Protein 5HML (pdb70)

Foldseek 3Di:
DEEEEEAQVQLLVLVLVVLLPDACLVVSLVVQVVVCVVVVHPAYEYEYEAAAQLQLCVLPVCWQVVVVVVLVPDDPVRVSSVVSSVVSSVSNQVSNVVPHHYDYDHNFHSLLLVLVLCVQQVVLGQAYEYEHQDPLNCLNADQRYWYAYPVVRDIGHLPCCCVPQVANGSLLSLQLCLQCPDPSGVQHHQPPDDSNNSNVVCVPQNGLVSPLVPAQDDDDDPSSVSSNVCSSSSVSSSCVRNSNVCSLVSQCSVPVVSSVVSSVVSVVSSD/DEEEEEALVQLLVVVVVVVPLDACLVVSLVVQVVVCVVVVHPAYEYEYEAAAQLQLCVLPVCFLPPPPVPDDDDDVVVVVSVVSSVVSSVVSQVSVVVPHHYDYDHNFHSLLLVLVLCVQFVVLGQAYEYEHQDPLNQLNADQRYWYAYPVVRDIGHQCCCCVVQVANGSQLSLQQCLQPPDVSRPQDHQPPDHRPNSRVCCVPQNGLVSLLVDPQDDDPDVSSVSVNVCSSSSVSSSCVRNSNVCSLVSQCSVHPVSSVVSSVVSVVSSD

Sequence (542 aa):
RNLMIVDGTNLGFRFKHNNSKKPFASSYVSSTIQSLAKSYSARTTIVLGDKGKSVFRLEHLPEYKGNRDEKYAQRTEEEKALDEQFFEYLKDAFELCKTTFPTFTIRRGVEADDMAAYIVKLIGHLYDHVWLISTKGDWDTLLTDKVSRFSFTTRREYHLRDMYEHHNVDDVEQFISLKAIMGDLGDNIRGVEGIGAKRGYNIIREFGNVLDIIDQLPLPGKQKYIQNLNASEELLFRNLILVDLPTYCVDAIAAVGQDVLDKFTKDILEIAERNLMIVDGTNLGFRFKHNNSKKPFASSSYVSTIQSSLAKSYSARTTIVLGDKGKSVFRLEEHLPEYKGNRDEKYAQRTEEEKALDEQFFFEYLKDAFELCCKTTFPTFTIRGVEADDMAAYIVKLIGHLYDHVWLISTKGDWDTLLTDKVSRFSFFTTRREYHLRDMYEHHNVDDVEQFISLKAIMGDLGDNIRGVEGIGAKRGYNIIREFGNVLDIIDQLPLPGKQKYIQNLNASEELLFRNLILVDLPTYCVDAIAAVGQDVLDKFTKDILEIAE

Radius of gyration: 25.53 Å; Cα contacts (8 Å, |Δi|>4): 886; chains: 2; bounding box: 65×62×75 Å

InterPro domains:
  IPR002421 5'-3' exonuclease [SM00475] (20-274)
  IPR008918 Helix-hairpin-helix motif, class 2 [SM00279] (189-224)
  IPR020045 DNA polymerase I-like, H3TH domain [PF01367] (190-263)
  IPR020046 5'-3' exonuclease, alpha-helical arch, N-terminal [PF02739] (22-175)
  IPR029060 PIN-like domain superfamily [SSF88723] (20-184)
  IPR036279 5'-3' exonuclease, C-terminal domain superfamily [SSF47807] (189-269)
  IPR038969 Flap endonuclease [PTHR42646] (14-265)
  IPR043666 Flap endonuclease D15-like [MF_04140] (2-290)

Organism: Escherichia phage T5 (NCBI:txid2695836)

Structure (mmCIF, N/CA/C/O backbone):
data_5HML
#
_entry.id   5HML
#
_cell.length_a   47.380
_cell.length_b   58.380
_cell.length_c   59.720
_cell.angle_alpha   66.530
_cell.angle_beta   79.480
_cell.angle_gamma   73.710
#
_symmetry.space_group_name_H-M   'P 1'
#
loop_
_entity.id
_entity.type
_entity.pdbx_description
1 polymer Exodeoxyribonuclease
2 non-polymer 'MAGNESIUM ION'
3 non-polymer 'CHLORIDE ION'
4 non-polymer 1,2-ETHANEDIOL
5 non-polymer 2-[3-(2-HYDROXY-1,1-DIHYDROXYMETHYL-ETHYLAMINO)-PROPYLAMINO]-2-HYDROXYMETHYL-PROPANE-1,3-DIOL
6 non-polymer 'IODIDE ION'
7 water water
#
loop_
_atom_site.group_PDB
_atom_site.id
_atom_site.type_symbol
_atom_site.label_atom_id
_atom_site.label_alt_id
_atom_site.label_comp_id
_atom_site.label_asym_id
_atom_site.label_entity_id
_atom_site.label_seq_id
_atom_site.pdbx_PDB_ins_code
_atom_site.Cartn_x
_atom_site.Cartn_y
_atom_site.Cartn_z
_atom_site.occupancy
_atom_site.B_iso_or_equiv
_atom_site.auth_seq_id
_atom_site.auth_comp_id
_atom_site.auth_asym_id
_atom_site.auth_atom_id
_atom_site.pdbx_PDB_model_num
ATOM 1 N N . ARG A 1 1 ? -14.920 -55.594 36.002 1.00 34.42 20 ARG A N 1
ATOM 2 C CA . ARG A 1 1 ? -15.986 -54.848 36.718 1.00 29.11 20 ARG A CA 1
ATOM 3 C C . ARG A 1 1 ? -15.545 -53.540 37.434 1.00 20.46 20 ARG A C 1
ATOM 4 O O . ARG A 1 1 ? -16.394 -52.711 37.705 1.00 26.60 20 ARG A O 1
ATOM 7 N N . ASN A 1 2 ? -14.250 -53.373 37.729 1.00 17.96 21 ASN A N 1
ATOM 8 C CA . ASN A 1 2 ? -13.706 -52.162 38.406 1.00 18.80 21 ASN A CA 1
ATOM 9 C C . ASN A 1 2 ? -13.046 -51.134 37.493 1.00 16.05 21 ASN A C 1
ATOM 10 O O . ASN A 1 2 ? -12.677 -51.450 36.359 1.00 21.08 21 ASN A O 1
ATOM 15 N N . LEU A 1 3 ? -12.898 -49.918 38.017 1.00 17.92 22 LEU A N 1
ATOM 16 C CA . LEU A 1 3 ? -12.059 -48.870 37.413 1.00 16.26 22 LEU A CA 1
ATOM 17 C C . LEU A 1 3 ? -10.755 -48.783 38.193 1.00 13.76 22 LEU A C 1
ATOM 18 O O . LEU A 1 3 ? -10.764 -48.749 39.444 1.00 16.83 22 LEU A O 1
ATOM 23 N N . MET A 1 4 ? -9.641 -48.740 37.470 1.00 14.77 23 MET A N 1
ATOM 24 C CA . MET A 1 4 ? -8.333 -48.514 38.076 1.00 13.83 23 MET A CA 1
ATOM 25 C C . MET A 1 4 ? -7.713 -47.230 37.521 1.00 13.34 23 MET A C 1
ATOM 26 O O . MET A 1 4 ? -7.591 -47.045 36.307 1.00 14.87 23 MET A O 1
ATOM 31 N N . ILE A 1 5 ? -7.328 -46.344 38.423 1.00 12.63 24 ILE A N 1
ATOM 32 C CA . ILE A 1 5 ? -6.687 -45.085 38.076 1.00 11.11 24 ILE A CA 1
ATOM 33 C C . ILE A 1 5 ? -5.285 -45.097 38.653 1.00 10.40 24 ILE A C 1
ATOM 34 O O . ILE A 1 5 ? -5.087 -45.236 39.834 1.00 11.72 24 ILE A O 1
ATOM 39 N N . VAL A 1 6 ? -4.306 -44.972 37.767 1.00 10.29 25 VAL A N 1
ATOM 40 C CA . VAL A 1 6 ? -2.918 -45.053 38.117 1.00 10.45 25 VAL A CA 1
ATOM 41 C C . VAL A 1 6 ? -2.266 -43.676 38.148 1.00 10.54 25 VAL A C 1
ATOM 42 O O . VAL A 1 6 ? -2.283 -42.944 37.172 1.00 10.93 25 VAL A O 1
ATOM 46 N N . ASP A 1 7 ? -1.651 -43.386 39.287 1.00 10.68 26 ASP A N 1
ATOM 47 C CA . ASP A 1 7 ? -0.789 -42.229 39.488 1.00 10.81 26 ASP A CA 1
ATOM 48 C C . ASP A 1 7 ? 0.551 -42.635 38.853 1.00 11.03 26 ASP A C 1
ATOM 49 O O . ASP A 1 7 ? 1.426 -43.218 39.494 1.00 12.07 26 ASP A O 1
ATOM 54 N N . GLY A 1 8 ? 0.674 -42.318 37.570 1.00 10.26 27 GLY A N 1
ATOM 55 C CA . GLY A 1 8 ? 1.745 -42.859 36.724 1.00 10.71 27 GLY A CA 1
ATOM 56 C C . GLY A 1 8 ? 3.137 -42.323 36.977 1.00 11.14 27 GLY A C 1
ATOM 57 O O . GLY A 1 8 ? 4.118 -43.057 36.895 1.00 12.44 27 GLY A O 1
ATOM 58 N N . THR A 1 9 ? 3.247 -41.027 37.270 1.00 11.56 28 THR A N 1
ATOM 59 C CA . THR A 1 9 ? 4.559 -40.482 37.643 1.00 13.75 28 THR A CA 1
ATOM 60 C C . THR A 1 9 ? 5.002 -41.089 38.977 1.00 11.81 28 THR A C 1
ATOM 61 O O . THR A 1 9 ? 6.160 -41.510 39.137 1.00 12.57 28 THR A O 1
ATOM 65 N N . ASN A 1 10 ? 4.046 -41.164 39.908 1.00 12.65 29 ASN A N 1
ATOM 66 C CA . ASN A 1 10 ? 4.245 -41.803 41.224 1.00 13.24 29 ASN A CA 1
ATOM 67 C C . ASN A 1 10 ? 4.757 -43.255 41.073 1.00 13.77 29 ASN A C 1
ATOM 68 O O . ASN A 1 10 ? 5.742 -43.648 41.700 1.00 13.60 29 ASN A O 1
ATOM 73 N N . LEU A 1 11 ? 4.106 -44.008 40.198 1.00 13.33 30 LEU A N 1
ATOM 74 C CA . LEU A 1 11 ? 4.530 -45.387 39.885 1.00 13.60 30 LEU A CA 1
ATOM 75 C C . LEU A 1 11 ? 5.948 -45.426 39.323 1.00 14.37 30 LEU A C 1
ATOM 76 O O . LEU A 1 11 ? 6.735 -46.284 39.670 1.00 17.10 30 LEU A O 1
ATOM 81 N N . GLY A 1 12 ? 6.279 -44.479 38.459 1.00 13.31 31 GLY A N 1
ATOM 82 C CA . GLY A 1 12 ? 7.622 -44.381 37.915 1.00 12.98 31 GLY A CA 1
ATOM 83 C C . GLY A 1 12 ? 8.737 -44.257 38.939 1.00 11.28 31 GLY A C 1
ATOM 84 O O . GLY A 1 12 ? 9.825 -44.814 38.774 1.00 16.83 31 GLY A O 1
ATOM 85 N N . PHE A 1 13 ? 8.439 -43.551 40.033 1.00 12.00 32 PHE A N 1
ATOM 86 C CA . PHE A 1 13 ? 9.354 -43.439 41.150 1.00 16.30 32 PHE A CA 1
ATOM 87 C C . PHE A 1 13 ? 9.497 -44.742 41.918 1.00 20.75 32 PHE A C 1
ATOM 88 O O . PHE A 1 13 ? 10.405 -44.853 42.732 1.00 31.28 32 PHE A O 1
ATOM 96 N N . ARG A 1 14 ? 8.649 -45.735 41.625 1.00 17.56 33 ARG A N 1
ATOM 97 C CA . ARG A 1 14 ? 8.652 -46.997 42.361 1.00 24.45 33 ARG A CA 1
ATOM 98 C C . ARG A 1 14 ? 10.051 -47.469 42.544 1.00 31.55 33 ARG A C 1
ATOM 99 O O . ARG A 1 14 ? 10.495 -47.745 43.669 1.00 38.27 33 ARG A O 1
ATOM 107 N N . PHE A 1 15 ? 10.743 -47.531 41.422 1.00 24.55 34 PHE A N 1
ATOM 108 C CA . PHE A 1 15 ? 12.135 -47.909 41.397 1.00 27.36 34 PHE A CA 1
ATOM 109 C C . PHE A 1 15 ? 12.953 -46.795 40.726 1.00 26.91 34 PHE A C 1
ATOM 110 O O . PHE A 1 15 ? 13.639 -47.002 39.726 1.00 34.72 34 PHE A O 1
ATOM 118 N N . LYS A 1 16 ? 12.861 -45.611 41.318 1.00 30.70 35 LYS A N 1
ATOM 119 C CA . LYS A 1 16 ? 13.498 -44.376 40.816 1.00 31.11 35 LYS A CA 1
ATOM 120 C C . LYS A 1 16 ? 14.983 -44.554 40.554 1.00 28.74 35 LYS A C 1
ATOM 121 O O . LYS A 1 16 ? 15.474 -44.180 39.489 1.00 39.01 35 LYS A O 1
ATOM 127 N N . HIS A 1 17 ? 15.682 -45.125 41.539 1.00 26.14 36 HIS A N 1
ATOM 128 C CA . HIS A 1 17 ? 17.134 -45.338 41.457 1.00 29.57 36 HIS A CA 1
ATOM 129 C C . HIS A 1 17 ? 17.507 -46.217 40.258 1.00 31.02 36 HIS A C 1
ATOM 130 O O . HIS A 1 17 ? 18.389 -45.883 39.463 1.00 39.91 36 HIS A O 1
ATOM 137 N N . ASN A 1 18 ? 16.804 -47.335 40.153 1.00 31.16 37 ASN A N 1
ATOM 138 C CA . ASN A 1 18 ? 16.969 -48.277 39.052 1.00 27.42 37 ASN A CA 1
ATOM 139 C C . ASN A 1 18 ? 16.474 -47.713 37.712 1.00 25.84 37 ASN A C 1
ATOM 140 O O . ASN A 1 18 ? 17.085 -47.922 36.654 1.00 41.57 37 ASN A O 1
ATOM 145 N N . ASN A 1 19 ? 15.355 -46.991 37.787 1.00 27.49 38 ASN A N 1
ATOM 146 C CA . ASN A 1 19 ? 14.677 -46.437 36.611 1.00 26.01 38 ASN A CA 1
ATOM 147 C C . ASN A 1 19 ? 15.371 -45.208 36.006 1.00 25.88 38 ASN A C 1
ATOM 148 O O . ASN A 1 19 ? 15.007 -44.752 34.921 1.00 34.87 38 ASN A O 1
ATOM 153 N N . SER A 1 20 ? 16.362 -44.679 36.719 1.00 21.10 39 SER A N 1
ATOM 154 C CA . SER A 1 20 ? 17.224 -43.605 36.226 1.00 31.15 39 SER A CA 1
ATOM 155 C C . SER A 1 20 ? 18.395 -44.128 35.398 1.00 37.98 39 SER A C 1
ATOM 156 O O . SER A 1 20 ? 18.915 -43.412 34.552 1.00 48.04 39 SER A O 1
ATOM 159 N N . LYS A 1 21 ? 18.798 -45.376 35.646 1.00 32.95 40 LYS A N 1
ATOM 160 C CA . LYS A 1 21 ? 19.965 -46.009 34.986 1.00 38.78 40 LYS A CA 1
ATOM 161 C C . LYS A 1 21 ? 19.627 -46.845 33.734 1.00 37.80 40 LYS A C 1
ATOM 162 O O . LYS A 1 21 ? 20.271 -46.699 32.691 1.00 54.57 40 LYS A O 1
ATOM 168 N N . LYS A 1 22 ? 18.652 -47.743 33.854 1.00 46.39 41 LYS A N 1
ATOM 169 C CA . LYS A 1 22 ? 18.233 -48.586 32.707 1.00 34.90 41 LYS A CA 1
ATOM 170 C C . LYS A 1 22 ? 16.774 -48.349 32.295 1.00 32.59 41 LYS A C 1
ATOM 171 O O . LYS A 1 22 ? 15.927 -48.072 33.147 1.00 29.66 41 LYS A O 1
ATOM 177 N N . PRO A 1 23 ? 16.476 -48.465 30.986 1.00 31.82 42 PRO A N 1
ATOM 178 C CA . PRO A 1 23 ? 15.099 -48.296 30.522 1.00 24.10 42 PRO A CA 1
ATOM 179 C C . PRO A 1 23 ? 14.145 -49.257 31.227 1.00 21.16 42 PRO A C 1
ATOM 180 O O . PRO A 1 23 ? 14.521 -50.399 31.516 1.00 28.37 42 PRO A O 1
ATOM 184 N N . PHE A 1 24 ? 12.944 -48.768 31.518 1.00 19.95 43 PHE A N 1
ATOM 185 C CA . PHE A 1 24 ? 11.933 -49.529 32.254 1.00 17.57 43 PHE A CA 1
ATOM 186 C C . PHE A 1 24 ? 10.536 -49.557 31.642 1.00 14.23 43 PHE A C 1
ATOM 187 O O . PHE A 1 24 ? 9.601 -50.070 32.273 1.00 14.28 43 PHE A O 1
ATOM 195 N N . ALA A 1 25 ? 10.399 -49.055 30.414 1.00 13.12 44 ALA A N 1
ATOM 196 C CA . ALA A 1 25 ? 9.095 -48.970 29.752 1.00 12.60 44 ALA A CA 1
ATOM 197 C C . ALA A 1 25 ? 8.347 -50.321 29.754 1.00 12.26 44 ALA A C 1
ATOM 198 O O . ALA A 1 25 ? 7.176 -50.387 30.129 1.00 12.12 44 ALA A O 1
ATOM 200 N N . SER A 1 26 ? 9.018 -51.409 29.355 1.00 11.24 45 SER A N 1
ATOM 201 C CA . SER A 1 26 ? 8.315 -52.692 29.285 1.00 12.34 45 SER A CA 1
ATOM 202 C C . SER A 1 26 ? 7.864 -53.199 30.665 1.00 10.42 45 SER A C 1
ATOM 203 O O . SER A 1 26 ? 6.755 -53.674 30.834 1.00 12.06 45 SER A O 1
ATOM 206 N N . SER A 1 27 ? 8.748 -53.073 31.635 1.00 11.94 46 SER A N 1
ATOM 207 C CA . SER A 1 27 ? 8.464 -53.433 33.038 1.00 13.93 46 SER A CA 1
ATOM 208 C C . SER A 1 27 ? 7.314 -52.608 33.598 1.00 12.39 46 SER A C 1
ATOM 209 O O . SER A 1 27 ? 6.446 -53.118 34.292 1.00 16.04 46 SER A O 1
ATOM 212 N N . TYR A 1 28 ? 7.323 -51.317 33.261 1.00 12.64 47 TYR A N 1
ATOM 213 C CA . TYR A 1 28 ? 6.290 -50.391 33.724 1.00 13.66 47 TYR A CA 1
ATOM 21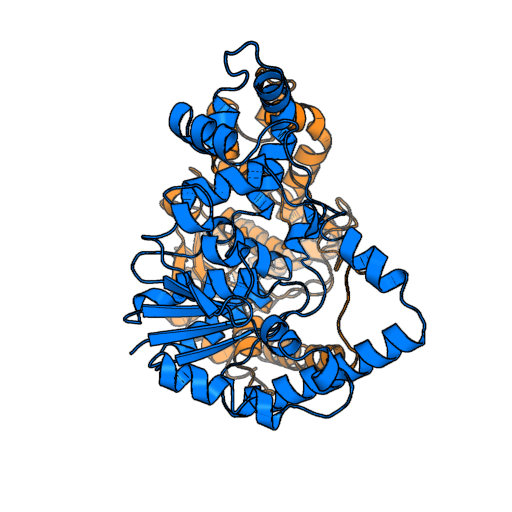4 C C . TYR A 1 28 ? 4.898 -50.830 33.252 1.00 11.67 47 TYR A C 1
ATOM 215 O O . TYR A 1 28 ? 3.951 -50.947 34.028 1.00 15.14 47 TYR A O 1
ATOM 224 N N . VAL A 1 29 ? 4.792 -51.108 31.960 1.00 13.68 48 VAL A N 1
ATOM 225 C CA . VAL A 1 29 ? 3.513 -51.506 31.387 1.00 14.02 48 VAL A CA 1
ATOM 226 C C . VAL A 1 29 ? 3.053 -52.869 31.950 1.00 15.12 48 VAL A C 1
ATOM 227 O O . VAL A 1 29 ? 1.894 -53.059 32.250 1.00 15.03 48 VAL A O 1
ATOM 231 N N A SER A 1 30 ? 3.987 -53.807 32.102 0.50 16.91 49 SER A N 1
ATOM 232 N N B SER A 1 30 ? 3.999 -53.781 32.090 0.50 14.50 49 SER A N 1
ATOM 233 C CA A SER A 1 30 ? 3.660 -55.141 32.645 0.50 16.51 49 SER A CA 1
ATOM 234 C CA B SER A 1 30 ? 3.710 -55.088 32.647 0.50 13.55 49 SER A CA 1
ATOM 235 C C A SER A 1 30 ? 3.217 -55.060 34.118 0.50 18.20 49 SER A C 1
ATOM 236 C C B SER A 1 30 ? 3.159 -54.978 34.070 0.50 16.35 49 SER A C 1
ATOM 237 O O A SER A 1 30 ? 2.370 -55.833 34.557 0.50 22.37 49 SER A O 1
ATOM 238 O O B SER A 1 30 ? 2.182 -55.636 34.421 0.50 15.41 49 SER A O 1
ATOM 243 N N . THR A 1 31 ? 3.782 -54.112 34.864 1.00 12.64 50 THR A N 1
ATOM 244 C CA . THR A 1 31 ? 3.296 -53.795 36.235 1.00 16.62 50 THR A CA 1
ATOM 245 C C . THR A 1 31 ? 1.844 -53.341 36.211 1.00 15.38 50 THR A C 1
ATOM 246 O O . THR A 1 31 ? 1.025 -53.823 36.962 1.00 15.50 50 THR A O 1
ATOM 250 N N . ILE A 1 32 ? 1.536 -52.401 35.334 1.00 14.32 51 ILE A N 1
ATOM 251 C CA . ILE A 1 32 ? 0.150 -51.907 35.222 1.00 13.80 51 ILE A CA 1
ATOM 252 C C . ILE A 1 32 ? -0.789 -53.052 34.815 1.00 16.01 51 ILE A C 1
ATOM 253 O O . ILE A 1 32 ? -1.867 -53.214 35.379 1.00 15.50 51 ILE A O 1
ATOM 258 N N . GLN A 1 33 ? -0.344 -53.896 33.880 1.00 16.84 52 GLN A N 1
ATOM 259 C CA . GLN A 1 33 ? -1.163 -55.053 33.477 1.00 15.68 52 GLN A CA 1
ATOM 260 C C . GLN A 1 33 ? -1.447 -56.004 34.656 1.00 16.65 52 GLN A C 1
ATOM 261 O O . GLN A 1 33 ? -2.562 -56.478 34.835 1.00 21.32 52 GLN A O 1
ATOM 267 N N . SER A 1 34 ? -0.424 -56.249 35.465 1.00 16.73 53 SER A N 1
ATOM 268 C CA . SER A 1 34 ? -0.540 -57.117 36.661 1.00 16.36 53 SER A CA 1
ATOM 269 C C . SER A 1 34 ? -1.504 -56.514 37.681 1.00 18.30 53 SER A C 1
ATOM 270 O O . SER A 1 34 ? -2.352 -57.203 38.239 1.00 23.15 53 SER A O 1
ATOM 273 N N . LEU A 1 35 ? -1.353 -55.217 37.911 1.00 16.40 54 LEU A N 1
ATOM 274 C CA . LEU A 1 35 ? -2.269 -54.497 38.808 1.00 16.93 54 LEU A CA 1
ATOM 275 C C . LEU A 1 35 ? -3.726 -54.586 38.337 1.00 16.16 54 LEU A C 1
ATOM 276 O O . LEU A 1 35 ? -4.644 -54.825 39.132 1.00 23.27 54 LEU A O 1
ATOM 281 N N . ALA A 1 36 ? -3.940 -54.374 37.041 1.00 17.76 55 ALA A N 1
ATOM 282 C CA . ALA A 1 36 ? -5.279 -54.420 36.452 1.00 21.16 55 ALA A CA 1
ATOM 283 C C . ALA A 1 36 ? -5.926 -55.805 36.653 1.00 25.37 55 ALA A C 1
ATOM 284 O O . ALA A 1 36 ? -7.107 -55.903 36.914 1.00 21.06 55 ALA A O 1
ATOM 286 N N . LYS A 1 37 ? -5.136 -56.866 36.536 1.00 23.66 56 LYS A N 1
ATOM 287 C CA . LYS A 1 37 ? -5.649 -58.215 36.820 1.00 18.83 56 LYS A CA 1
ATOM 288 C C . LYS A 1 37 ? -5.952 -58.384 38.320 1.00 22.09 56 LYS A C 1
ATOM 289 O O . LYS A 1 37 ? -7.029 -58.829 38.677 1.00 27.53 56 LYS A O 1
ATOM 295 N N . SER A 1 38 ? -5.005 -57.992 39.174 1.00 21.56 57 SER A N 1
ATOM 296 C CA . SER A 1 38 ? -5.156 -58.046 40.652 1.00 28.05 57 SER A CA 1
ATOM 297 C C . SER A 1 38 ? -6.408 -57.329 41.149 1.00 20.57 57 SER A C 1
ATOM 298 O O . SER A 1 38 ? -7.084 -57.782 42.083 1.00 24.91 57 SER A O 1
ATOM 301 N N . TYR A 1 39 ? -6.708 -56.190 40.523 1.00 22.47 58 TYR A N 1
ATOM 302 C CA . TYR A 1 39 ? -7.847 -55.371 40.929 1.00 20.08 58 TYR A CA 1
ATOM 303 C C . TYR A 1 39 ? -9.091 -55.488 40.027 1.00 17.38 58 TYR A C 1
ATOM 304 O O . TYR A 1 39 ? -10.036 -54.693 40.160 1.00 22.94 58 TYR A O 1
ATOM 313 N N . SER A 1 40 ? -9.096 -56.492 39.139 1.00 22.03 59 SER A N 1
ATOM 314 C CA . SER A 1 40 ? -10.246 -56.798 38.264 1.00 22.95 59 SER A CA 1
ATOM 315 C C . SER A 1 40 ? -10.713 -55.564 37.484 1.00 20.85 59 SER A C 1
ATOM 316 O O . SER A 1 40 ? -11.900 -55.263 37.396 1.00 23.25 59 SER A O 1
ATOM 319 N N . ALA A 1 41 ? -9.751 -54.873 36.886 1.00 18.03 60 ALA A N 1
ATOM 320 C CA . ALA A 1 41 ? -10.018 -53.579 36.245 1.00 16.53 60 ALA A CA 1
ATOM 321 C C . ALA A 1 41 ? -10.533 -53.793 34.835 1.00 21.47 60 ALA A C 1
ATOM 322 O O . ALA A 1 41 ? -9.791 -54.182 33.930 1.00 27.70 60 ALA A O 1
ATOM 324 N N . ARG A 1 42 ? -11.817 -53.536 34.660 1.00 22.53 61 ARG A N 1
ATOM 325 C CA . ARG A 1 42 ? -12.428 -53.446 33.321 1.00 27.12 61 ARG A CA 1
ATOM 326 C C . ARG A 1 42 ? -11.846 -52.259 32.533 1.00 22.07 61 ARG A C 1
ATOM 327 O O . ARG A 1 42 ? -11.654 -52.327 31.328 1.00 27.23 61 ARG A O 1
ATOM 335 N N . THR A 1 43 ? -11.594 -51.165 33.238 1.00 20.27 62 THR A N 1
ATOM 336 C CA . THR A 1 43 ? -11.033 -49.953 32.650 1.00 21.60 62 THR A CA 1
ATOM 337 C C . THR A 1 43 ? -9.836 -49.529 33.481 1.00 17.24 62 THR A C 1
ATOM 338 O O . THR A 1 43 ? -9.906 -49.517 34.711 1.00 15.66 62 THR A O 1
ATOM 342 N N . THR A 1 44 ? -8.753 -49.177 32.797 1.00 14.27 63 THR A N 1
ATOM 343 C CA . THR A 1 44 ? -7.530 -48.685 33.434 1.00 14.14 63 THR A CA 1
ATOM 344 C C . THR A 1 44 ? -7.151 -47.381 32.774 1.00 16.10 63 THR A C 1
ATOM 345 O O . THR A 1 44 ? -7.052 -47.311 31.558 1.00 18.05 63 THR A O 1
ATOM 349 N N . ILE A 1 45 ? -6.911 -46.357 33.587 1.00 12.42 64 ILE A N 1
ATOM 350 C CA . ILE A 1 45 ? -6.509 -45.049 33.082 1.00 11.89 64 ILE A CA 1
ATOM 351 C C . ILE A 1 45 ? -5.259 -44.674 33.817 1.00 11.48 64 ILE A C 1
ATOM 352 O O . ILE A 1 45 ? -5.209 -44.737 35.060 1.00 15.84 64 ILE A O 1
ATOM 357 N N . VAL A 1 46 ? -4.257 -44.279 33.044 1.00 12.06 65 VAL A N 1
ATOM 358 C CA . VAL A 1 46 ? -2.959 -43.899 33.563 1.00 9.90 65 VAL A CA 1
ATOM 359 C C . VAL A 1 46 ? -2.779 -42.392 33.433 1.00 13.07 65 VAL A C 1
ATOM 360 O O . VAL A 1 46 ? -3.021 -41.812 32.383 1.00 13.13 65 VAL A O 1
ATOM 364 N N . LEU A 1 47 ? -2.332 -41.788 34.524 1.00 13.29 66 LEU A N 1
ATOM 365 C CA . LEU A 1 47 ? -2.168 -40.343 34.614 1.00 9.73 66 LEU A CA 1
ATOM 366 C C . LEU A 1 47 ? -0.709 -40.032 34.854 1.00 12.16 66 LEU A C 1
ATOM 367 O O . LEU A 1 47 ? 0.003 -40.810 35.475 1.00 14.30 66 LEU A O 1
ATOM 372 N N . GLY A 1 48 ? -0.273 -38.878 34.352 1.00 11.76 67 GLY A N 1
ATOM 373 C CA . GLY A 1 48 ? 1.066 -38.384 34.627 1.00 13.20 67 GLY A CA 1
ATOM 374 C C . GLY A 1 48 ? 1.057 -36.916 34.985 1.00 13.54 67 GLY A C 1
ATOM 375 O O . GLY A 1 48 ? 0.115 -36.205 34.655 1.00 15.44 67 GLY A O 1
ATOM 376 N N . ASP A 1 49 ? 2.102 -36.486 35.685 1.00 11.47 68 ASP A N 1
ATOM 377 C CA . ASP A 1 49 ? 2.313 -35.053 35.921 1.00 15.58 68 ASP A CA 1
ATOM 378 C C . ASP A 1 49 ? 3.073 -34.413 34.770 1.00 17.91 68 ASP A C 1
ATOM 379 O O . ASP A 1 49 ? 3.851 -35.064 34.060 1.00 21.97 68 ASP A O 1
ATOM 384 N N . LYS A 1 50 ? 2.719 -33.176 34.494 1.00 17.00 69 LYS A N 1
ATOM 385 C CA . LYS A 1 50 ? 3.366 -32.388 33.457 1.00 17.10 69 LYS A CA 1
ATOM 386 C C . LYS A 1 50 ? 3.358 -30.923 33.868 1.00 14.38 69 LYS A C 1
ATOM 387 O O . LYS A 1 50 ? 2.314 -30.292 33.915 1.00 17.09 69 LYS A O 1
ATOM 393 N N . GLY A 1 51 ? 4.534 -30.410 34.183 1.00 22.41 70 GLY A N 1
ATOM 394 C CA . GLY A 1 51 ? 4.687 -29.005 34.596 1.00 20.92 70 GLY A CA 1
ATOM 395 C C . GLY A 1 51 ? 4.338 -28.890 36.065 1.00 21.74 70 GLY A C 1
ATOM 396 O O . GLY A 1 51 ? 4.525 -29.832 36.828 1.00 32.10 70 GLY A O 1
ATOM 397 N N . LYS A 1 52 ? 3.795 -27.738 36.436 1.00 21.22 71 LYS A N 1
ATOM 398 C CA . LYS A 1 52 ? 3.457 -27.404 37.836 1.00 18.03 71 LYS A CA 1
ATOM 399 C C . LYS A 1 52 ? 1.959 -27.057 37.931 1.00 19.97 71 LYS A C 1
ATOM 400 O O . LYS A 1 52 ? 1.357 -26.686 36.946 1.00 27.36 71 LYS A O 1
ATOM 406 N N . SER A 1 53 ? 1.383 -27.159 39.128 1.00 15.56 72 SER A N 1
ATOM 407 C CA . SER A 1 53 ? -0.060 -26.902 39.350 1.00 12.87 72 SER A CA 1
ATOM 408 C C . SER A 1 53 ? -0.365 -25.415 39.150 1.00 11.26 72 SER A C 1
ATOM 409 O O . SER A 1 53 ? -0.093 -24.593 40.025 1.00 13.44 72 SER A O 1
ATOM 412 N N . VAL A 1 54 ? -0.932 -25.079 38.003 1.00 10.86 73 VAL A N 1
ATOM 413 C CA . VAL A 1 54 ? -1.255 -23.664 37.721 1.00 9.71 73 VAL A CA 1
ATOM 414 C C . VAL A 1 54 ? -2.288 -23.159 38.752 1.00 11.01 73 VAL A C 1
ATOM 415 O O . VAL A 1 54 ? -2.177 -22.063 39.302 1.00 11.90 73 VAL A O 1
ATOM 419 N N . PHE A 1 55 ? -3.295 -23.974 38.996 1.00 11.00 74 PHE A N 1
ATOM 420 C CA . PHE A 1 55 ? -4.349 -23.647 39.947 1.00 10.26 74 PHE A CA 1
ATOM 421 C C . PHE A 1 55 ? -3.806 -23.367 41.339 1.00 11.22 74 PHE A C 1
ATOM 422 O O . PHE A 1 55 ? -4.122 -22.358 41.948 1.00 11.78 74 PHE A O 1
ATOM 430 N N . ARG A 1 56 ? -2.970 -24.251 41.848 1.00 9.98 75 ARG A N 1
ATOM 431 C CA . ARG A 1 56 ? -2.456 -24.077 43.225 1.00 9.52 75 ARG A CA 1
ATOM 432 C C . ARG A 1 56 ? -1.416 -22.967 43.344 1.00 11.16 75 ARG A C 1
ATOM 433 O O . ARG A 1 56 ? -1.409 -22.234 44.321 1.00 13.46 75 ARG A O 1
ATOM 441 N N . LEU A 1 57 ? -0.577 -22.801 42.331 1.00 10.37 76 LEU A N 1
ATOM 442 C CA . LEU A 1 57 ? 0.383 -21.696 42.285 1.00 9.46 76 LEU A CA 1
ATOM 443 C C . LEU A 1 57 ? -0.280 -20.313 42.202 1.00 13.39 76 LEU A C 1
ATOM 444 O O . LEU A 1 57 ? 0.276 -19.321 42.700 1.00 15.05 76 LEU A O 1
ATOM 449 N N . GLU A 1 58 ? -1.442 -20.239 41.565 1.00 12.55 77 GLU A N 1
ATOM 450 C CA . GLU A 1 58 ? -2.176 -18.961 41.521 1.00 15.19 77 GLU A CA 1
ATOM 451 C C . GLU A 1 58 ? -2.678 -18.574 42.910 1.00 14.08 77 GLU A C 1
ATOM 452 O O . GLU A 1 58 ? -2.670 -17.394 43.292 1.00 17.01 77 GLU A O 1
ATOM 458 N N . HIS A 1 59 ? -3.084 -19.577 43.677 1.00 14.32 78 HIS A N 1
ATOM 459 C CA . HIS A 1 59 ? -3.527 -19.357 45.065 1.00 11.90 78 HIS A CA 1
ATOM 460 C C . HIS A 1 59 ? -2.373 -19.180 46.061 1.00 10.38 78 HIS A C 1
ATOM 461 O O . HIS A 1 59 ? -2.480 -18.408 47.025 1.00 14.85 78 HIS A O 1
ATOM 468 N N . LEU A 1 60 ? -1.289 -19.910 45.845 1.00 10.93 79 LEU A N 1
ATOM 469 C CA . LEU A 1 60 ? -0.135 -19.905 46.719 1.00 13.07 79 LEU A CA 1
ATOM 470 C C . LEU A 1 60 ? 1.122 -19.969 45.865 1.00 12.99 79 LEU A C 1
ATOM 471 O O . LEU A 1 60 ? 1.575 -21.054 45.482 1.00 13.00 79 LEU A O 1
ATOM 476 N N . PRO A 1 61 ? 1.716 -18.801 45.553 1.00 14.09 80 PRO A N 1
ATOM 477 C CA . PRO A 1 61 ? 2.933 -18.828 44.727 1.00 15.48 80 PRO A CA 1
ATOM 478 C C . PRO A 1 61 ? 4.104 -19.681 45.262 1.00 15.55 80 PRO A C 1
ATOM 479 O O . PRO A 1 61 ? 4.902 -20.182 44.486 1.00 20.49 80 PRO A O 1
ATOM 483 N N . GLU A 1 62 ? 4.144 -19.907 46.568 1.00 12.25 81 GLU A N 1
ATOM 484 C CA . GLU A 1 62 ? 5.207 -20.692 47.216 1.00 16.73 81 GLU A CA 1
ATOM 485 C C . GLU A 1 62 ? 4.887 -22.204 47.270 1.00 12.15 81 GLU A C 1
ATOM 486 O O . GLU A 1 62 ? 5.636 -22.977 47.866 1.00 14.11 81 GLU A O 1
ATOM 492 N N . TYR A 1 63 ? 3.779 -22.608 46.657 1.00 12.81 82 TYR A N 1
ATOM 493 C CA . TYR A 1 63 ? 3.351 -24.021 46.657 1.00 11.37 82 TYR A CA 1
ATOM 494 C C . TYR A 1 63 ? 4.462 -24.917 46.133 1.00 11.79 82 TYR A C 1
ATOM 495 O O . TYR A 1 63 ? 5.018 -24.644 45.077 1.00 15.69 82 TYR A O 1
ATOM 504 N N . LYS A 1 64 ? 4.799 -25.954 46.891 1.00 12.89 83 LYS A N 1
ATOM 505 C CA . LYS A 1 64 ? 5.924 -26.884 46.554 1.00 13.46 83 LYS A CA 1
ATOM 506 C C . LYS A 1 64 ? 7.284 -26.199 46.297 1.00 14.67 83 LYS A C 1
ATOM 507 O O . LYS A 1 64 ? 8.159 -26.736 45.618 1.00 16.87 83 LYS A O 1
ATOM 513 N N . GLY A 1 65 ? 7.465 -25.021 46.880 1.00 14.93 84 GLY A N 1
ATOM 514 C CA . GLY A 1 65 ? 8.706 -24.247 46.698 1.00 16.33 84 GLY A CA 1
ATOM 515 C C . GLY A 1 65 ? 9.908 -24.967 47.294 1.00 17.88 84 GLY A C 1
ATOM 516 O O . GLY A 1 65 ? 11.027 -24.816 46.830 1.00 18.55 84 GLY A O 1
ATOM 517 N N . ASN A 1 66 ? 9.657 -25.756 48.336 1.00 21.53 85 ASN A N 1
ATOM 518 C CA . ASN A 1 66 ? 10.702 -26.576 48.959 1.00 18.61 85 ASN A CA 1
ATOM 519 C C . ASN A 1 66 ? 11.223 -27.636 47.972 1.00 18.15 85 ASN A C 1
ATOM 520 O O . ASN A 1 66 ? 12.427 -27.871 47.857 1.00 17.31 85 ASN A O 1
ATOM 525 N N . ARG A 1 67 ? 10.299 -28.221 47.215 1.00 19.70 86 ARG A N 1
ATOM 526 C CA . ARG A 1 67 ? 10.646 -29.195 46.178 1.00 18.31 86 ARG A CA 1
ATOM 527 C C . ARG A 1 67 ? 11.438 -28.496 45.061 1.00 15.83 86 ARG A C 1
ATOM 528 O O . ARG A 1 67 ? 12.456 -29.000 44.628 1.00 15.81 86 ARG A O 1
ATOM 536 N N . ASP A 1 68 ? 10.993 -27.314 44.644 1.00 17.53 87 ASP A N 1
ATOM 537 C CA . ASP A 1 68 ? 11.730 -26.545 43.620 1.00 15.06 87 ASP A CA 1
ATOM 538 C C . ASP A 1 68 ? 13.140 -26.203 44.069 1.00 14.63 87 ASP A C 1
ATOM 539 O O . ASP A 1 68 ? 14.070 -26.237 43.286 1.00 14.42 87 ASP A O 1
ATOM 544 N N . GLU A 1 69 ? 13.277 -25.843 45.339 1.00 14.80 88 GLU A N 1
ATOM 545 C CA . GLU A 1 69 ? 14.572 -25.508 45.917 1.00 15.65 88 GLU A CA 1
ATOM 546 C C . GLU A 1 69 ? 15.510 -26.709 45.853 1.00 16.25 88 GLU A C 1
ATOM 547 O O . GLU A 1 69 ? 16.687 -26.580 45.501 1.00 17.19 88 GLU A O 1
ATOM 553 N N . LYS A 1 70 ? 14.981 -27.877 46.198 1.00 17.50 89 LYS A N 1
ATOM 554 C CA . LYS A 1 70 ? 15.783 -29.090 46.169 1.00 17.28 89 LYS A CA 1
ATOM 555 C C . LYS A 1 70 ? 16.258 -29.375 44.749 1.00 15.66 89 LYS A C 1
ATOM 556 O O . LYS A 1 70 ? 17.432 -29.674 44.538 1.00 17.69 89 LYS A O 1
ATOM 562 N N . TYR A 1 71 ? 15.361 -29.260 43.782 1.00 12.72 90 TYR A N 1
ATOM 563 C CA . TYR A 1 71 ? 15.754 -29.463 42.390 1.00 16.24 90 TYR A CA 1
ATOM 564 C C . TYR A 1 71 ? 16.819 -28.454 41.990 1.00 16.02 90 TYR A C 1
ATOM 565 O O . TYR A 1 71 ? 17.789 -28.806 41.332 1.00 17.58 90 TYR A O 1
ATOM 574 N N . ALA A 1 72 ? 16.662 -27.199 42.418 1.00 13.84 91 ALA A N 1
ATOM 575 C CA . ALA A 1 72 ? 17.621 -26.156 42.053 1.00 14.56 91 ALA A CA 1
ATOM 576 C C . ALA A 1 72 ? 18.996 -26.339 42.680 1.00 14.68 91 ALA A C 1
ATOM 577 O O . ALA A 1 72 ? 19.977 -25.800 42.174 1.00 13.52 91 ALA A O 1
ATOM 579 N N . GLN A 1 73 ? 19.053 -27.087 43.786 1.00 17.27 92 GLN A N 1
ATOM 580 C CA . GLN A 1 73 ? 20.306 -27.339 44.512 1.00 17.52 92 GLN A CA 1
ATOM 581 C C . GLN A 1 73 ? 20.973 -28.668 44.176 1.00 17.18 92 GLN A C 1
ATOM 582 O O . GLN A 1 73 ? 21.977 -29.040 44.791 1.00 21.67 92 GLN A O 1
ATOM 588 N N . ARG A 1 74 ? 20.423 -29.371 43.186 1.00 18.20 93 ARG A N 1
ATOM 589 C CA . ARG A 1 74 ? 21.025 -30.601 42.717 1.00 18.32 93 ARG A CA 1
ATOM 590 C C . ARG A 1 74 ? 22.386 -30.331 42.147 1.00 21.84 93 ARG A C 1
ATOM 591 O O . ARG A 1 74 ? 22.667 -29.266 41.572 1.00 24.91 93 ARG A O 1
ATOM 599 N N . THR A 1 75 ? 23.236 -31.325 42.297 1.00 22.70 94 THR A N 1
ATOM 600 C CA . THR A 1 75 ? 24.501 -31.315 41.604 1.00 25.44 94 THR A CA 1
ATOM 601 C C . THR A 1 75 ? 24.213 -31.560 40.135 1.00 23.94 94 THR A C 1
ATOM 602 O O . THR A 1 75 ? 23.171 -32.112 39.781 1.00 28.19 94 THR A O 1
ATOM 606 N N . GLU A 1 76 ? 25.163 -31.178 39.291 1.00 46.46 95 GLU A N 1
ATOM 607 C CA . GLU A 1 76 ? 25.012 -31.401 37.847 1.00 43.20 95 GLU A CA 1
ATOM 608 C C . GLU A 1 76 ? 24.776 -32.884 37.511 1.00 40.58 95 GLU A C 1
ATOM 609 O O . GLU A 1 76 ? 23.987 -33.176 36.620 1.00 42.12 95 GLU A O 1
ATOM 615 N N . GLU A 1 77 ? 25.397 -33.799 38.262 1.00 39.26 96 GLU A N 1
ATOM 616 C CA . GLU A 1 77 ? 25.197 -35.269 38.044 1.00 38.22 96 GLU A CA 1
ATOM 617 C C . GLU A 1 77 ? 23.838 -35.774 38.499 1.00 31.12 96 GLU A C 1
ATOM 618 O O . GLU A 1 77 ? 23.260 -36.672 37.861 1.00 41.82 96 GLU A O 1
ATOM 624 N N . GLU A 1 78 ? 23.339 -35.189 39.591 1.00 22.84 97 GLU A N 1
ATOM 625 C CA . GLU A 1 78 ? 22.016 -35.523 40.119 1.00 23.59 97 GLU A CA 1
ATOM 626 C C . GLU A 1 78 ? 21.008 -35.112 39.091 1.00 26.96 97 GLU A C 1
ATOM 627 O O . GLU A 1 78 ? 20.042 -35.835 38.841 1.00 29.49 97 GLU A O 1
ATOM 633 N N . LYS A 1 79 ? 21.251 -33.951 38.481 1.00 22.78 98 LYS A N 1
ATOM 634 C CA . LYS A 1 79 ? 20.310 -33.430 37.501 1.00 18.26 98 LYS A CA 1
ATOM 635 C C . LYS A 1 79 ? 20.297 -34.306 36.244 1.00 21.12 98 LYS A C 1
ATOM 636 O O . LYS A 1 79 ? 19.234 -34.641 35.745 1.00 20.96 98 LYS A O 1
ATOM 642 N N . ALA A 1 80 ? 21.477 -34.708 35.782 1.00 26.53 99 ALA A N 1
ATOM 643 C CA . ALA A 1 80 ? 21.588 -35.539 34.566 1.00 29.81 99 ALA A CA 1
ATOM 644 C C . ALA A 1 80 ? 20.870 -36.855 34.735 1.00 26.14 99 ALA A C 1
ATOM 645 O O . ALA A 1 80 ? 20.156 -37.294 33.840 1.00 29.97 99 ALA A O 1
ATOM 647 N N . LEU A 1 81 ? 21.089 -37.468 35.892 1.00 30.80 100 LEU A N 1
ATOM 648 C CA . LEU A 1 81 ? 20.420 -38.711 36.288 1.00 35.22 100 LEU A CA 1
ATOM 649 C C . LEU A 1 81 ? 18.898 -38.547 36.279 1.00 28.31 100 LEU A C 1
ATOM 650 O O . LEU A 1 81 ? 18.178 -39.397 35.785 1.00 26.20 100 LEU A O 1
ATOM 655 N N . ASP A 1 82 ? 18.419 -37.428 36.825 1.00 19.55 101 ASP A N 1
ATOM 656 C CA . ASP A 1 82 ? 16.978 -37.157 36.830 1.00 17.96 101 ASP A CA 1
ATOM 657 C C . ASP A 1 82 ? 16.468 -36.971 35.406 1.00 16.54 101 ASP A C 1
ATOM 658 O O . ASP A 1 82 ? 15.410 -37.468 35.059 1.00 16.49 101 ASP A O 1
ATOM 663 N N . GLU A 1 83 ? 17.225 -36.240 34.589 1.00 18.81 102 GLU A N 1
ATOM 664 C CA . GLU A 1 83 ? 16.856 -36.054 33.180 1.00 17.35 102 GLU A CA 1
ATOM 665 C C . GLU A 1 83 ? 16.772 -37.400 32.448 1.00 18.29 102 GLU A C 1
ATOM 666 O O . GLU A 1 83 ? 15.895 -37.603 31.605 1.00 22.37 102 GLU A O 1
ATOM 672 N N . GLN A 1 84 ? 17.691 -38.306 32.774 1.00 19.21 103 GLN A N 1
ATOM 673 C CA . GLN A 1 84 ? 17.662 -39.667 32.219 1.00 18.88 103 GLN A CA 1
ATOM 674 C C . GLN A 1 84 ? 16.397 -40.421 32.642 1.00 18.44 103 GLN A C 1
ATOM 675 O O . GLN A 1 84 ? 15.718 -41.058 31.815 1.00 22.24 103 GLN A O 1
ATOM 681 N N . PHE A 1 85 ? 16.116 -40.365 33.942 1.00 18.42 104 PHE A N 1
ATOM 682 C CA . PHE A 1 85 ? 14.890 -40.937 34.503 1.00 19.08 104 PHE A CA 1
ATOM 683 C C . PHE A 1 85 ? 13.674 -40.410 33.752 1.00 13.92 104 PHE A C 1
ATOM 684 O O . PHE A 1 85 ? 12.831 -41.176 33.336 1.00 15.51 104 PHE A O 1
ATOM 692 N N . PHE A 1 86 ? 13.584 -39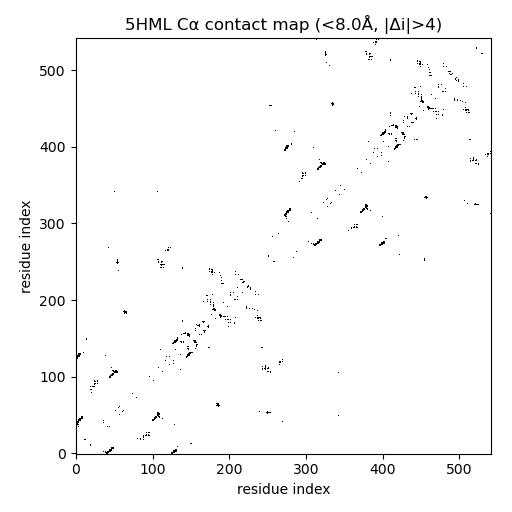.091 33.576 1.00 14.87 105 PHE A N 1
ATOM 693 C CA . PHE A 1 86 ? 12.356 -38.522 32.971 1.00 14.69 105 PHE A CA 1
ATOM 694 C C . PHE A 1 86 ? 12.224 -38.868 31.479 1.00 15.28 105 PHE A C 1
ATOM 695 O O . PHE A 1 86 ? 11.122 -38.996 30.964 1.00 16.98 105 PHE A O 1
ATOM 703 N N . GLU A 1 87 ? 13.362 -39.037 30.807 1.00 16.02 106 GLU A N 1
ATOM 704 C CA . GLU A 1 87 ? 13.362 -39.543 29.435 1.00 18.11 106 GLU A CA 1
ATOM 705 C C . GLU A 1 87 ? 12.841 -40.984 29.386 1.00 17.45 106 GLU A C 1
ATOM 706 O O . GLU A 1 87 ? 11.978 -41.309 28.566 1.00 18.49 106 GLU A O 1
ATOM 712 N N . TYR A 1 88 ? 13.356 -41.829 30.272 1.00 14.22 107 TYR A N 1
ATOM 713 C CA . TYR A 1 88 ? 12.825 -43.201 30.397 1.00 17.14 107 TYR A CA 1
ATOM 714 C C . TYR A 1 88 ? 11.335 -43.245 30.789 1.00 15.85 107 TYR A C 1
ATOM 715 O O . TYR A 1 88 ? 10.580 -44.066 30.292 1.00 15.05 107 TYR A O 1
ATOM 724 N N . LEU A 1 89 ? 10.910 -42.338 31.667 1.00 12.68 108 LEU A N 1
ATOM 725 C CA . LEU A 1 89 ? 9.502 -42.277 32.067 1.00 13.95 108 LEU A CA 1
ATOM 726 C C . LEU A 1 89 ? 8.609 -41.846 30.885 1.00 11.93 108 LEU A C 1
ATOM 727 O O . LEU A 1 89 ? 7.515 -42.369 30.682 1.00 15.05 108 LEU A O 1
ATOM 732 N N . LYS A 1 90 ? 9.081 -40.865 30.124 1.00 14.11 109 LYS A N 1
ATOM 733 C CA . LYS A 1 90 ? 8.414 -40.471 28.859 1.00 14.87 109 LYS A CA 1
ATOM 734 C C . LYS A 1 90 ? 8.239 -41.670 27.906 1.00 13.90 109 LYS A C 1
ATOM 735 O O . LYS A 1 90 ? 7.180 -41.868 27.333 1.00 17.36 109 LYS A O 1
ATOM 741 N N . ASP A 1 91 ? 9.296 -42.452 27.751 1.00 15.62 110 ASP A N 1
ATOM 742 C CA . ASP A 1 91 ? 9.252 -43.697 26.936 1.00 14.79 110 ASP A CA 1
ATOM 743 C C . ASP A 1 91 ? 8.251 -44.689 27.535 1.00 14.39 110 ASP A C 1
ATOM 744 O O . ASP A 1 91 ? 7.483 -45.312 26.802 1.00 17.62 110 ASP A O 1
ATOM 749 N N . ALA A 1 92 ? 8.237 -44.800 28.871 1.00 14.32 111 ALA A N 1
ATOM 750 C CA . ALA A 1 92 ? 7.263 -45.652 29.550 1.00 13.58 111 ALA A CA 1
ATOM 751 C C . ALA A 1 92 ? 5.830 -45.200 29.281 1.00 11.85 111 ALA A C 1
ATOM 752 O O . ALA A 1 92 ? 4.958 -46.025 28.963 1.00 13.26 111 ALA A O 1
ATOM 754 N N . PHE A 1 93 ? 5.602 -43.881 29.365 1.00 12.89 112 PHE A N 1
ATOM 755 C CA . PHE A 1 93 ? 4.280 -43.317 29.077 1.00 12.15 112 PHE A CA 1
ATOM 756 C C . PHE A 1 93 ? 3.853 -43.558 27.613 1.00 13.63 112 PHE A C 1
ATOM 757 O O . PHE A 1 93 ? 2.688 -43.863 27.332 1.00 15.07 112 PHE A O 1
ATOM 765 N N . GLU A 1 94 ? 4.807 -43.438 26.699 1.00 15.78 113 GLU A N 1
ATOM 766 C CA . GLU A 1 94 ? 4.537 -43.671 25.261 1.00 17.44 113 GLU A CA 1
ATOM 767 C C . GLU A 1 94 ? 4.144 -45.112 25.000 1.00 14.94 113 GLU A C 1
ATOM 768 O O . GLU A 1 94 ? 3.171 -45.400 24.292 1.00 15.82 113 GLU A O 1
ATOM 774 N N . LEU A 1 95 ? 4.858 -46.029 25.641 1.00 13.26 114 LEU A N 1
ATOM 775 C CA . LEU A 1 95 ? 4.497 -47.436 25.508 1.00 14.08 114 LEU A CA 1
ATOM 776 C C . LEU A 1 95 ? 3.142 -47.698 26.165 1.00 12.29 114 LEU A C 1
ATOM 777 O O . LEU A 1 95 ? 2.288 -48.366 25.626 1.00 14.13 114 LEU A O 1
ATOM 782 N N . CYS A 1 96 ? 2.968 -47.144 27.353 1.00 14.89 115 CYS A N 1
ATOM 783 C CA . CYS A 1 96 ? 1.714 -47.265 28.085 1.00 12.80 115 CYS A CA 1
ATOM 784 C C . CYS A 1 96 ? 0.482 -46.833 27.262 1.00 15.06 115 CYS A C 1
ATOM 785 O O . CYS A 1 96 ? -0.548 -47.521 27.232 1.00 14.13 115 CYS A O 1
ATOM 788 N N . LYS A 1 97 ? 0.648 -45.728 26.529 1.00 15.34 116 LYS A N 1
ATOM 789 C CA . LYS A 1 97 ? -0.426 -45.142 25.712 1.00 17.69 116 LYS A CA 1
ATOM 790 C C . LYS A 1 97 ? -0.920 -46.073 24.586 1.00 17.27 116 LYS A C 1
ATOM 791 O O . LYS A 1 97 ? -2.051 -45.991 24.154 1.00 18.63 116 LYS A O 1
ATOM 797 N N . THR A 1 98 ? -0.059 -46.981 24.145 1.00 17.72 117 THR A N 1
ATOM 798 C CA . THR A 1 98 ? -0.434 -47.983 23.139 1.00 17.72 117 THR A CA 1
ATOM 799 C C . THR A 1 98 ? -1.391 -49.040 23.695 1.00 16.71 117 THR A C 1
ATOM 800 O O . THR A 1 98 ? -2.089 -49.715 22.929 1.00 23.83 117 THR A O 1
ATOM 804 N N . THR A 1 99 ? -1.406 -49.172 25.023 1.00 17.01 118 THR A N 1
ATOM 805 C CA . THR A 1 99 ? -2.116 -50.263 25.733 1.00 17.92 118 THR A CA 1
ATOM 806 C C . THR A 1 99 ? -3.290 -49.761 26.585 1.00 16.18 118 THR A C 1
ATOM 807 O O . THR A 1 99 ? -4.339 -50.411 26.660 1.00 19.36 118 THR A O 1
ATOM 811 N N . PHE A 1 100 ? -3.097 -48.609 27.232 1.00 17.14 119 PHE A N 1
ATOM 812 C CA . PHE A 1 100 ? -4.094 -48.032 28.138 1.00 15.89 119 PHE A CA 1
ATOM 813 C C . PHE A 1 100 ? -4.315 -46.568 27.830 1.00 14.34 119 PHE A C 1
ATOM 814 O O . PHE A 1 100 ? -3.368 -45.881 27.431 1.00 15.98 119 PHE A O 1
ATOM 822 N N . PRO A 1 101 ? -5.544 -46.064 28.077 1.00 15.54 120 PRO A N 1
ATOM 823 C CA . PRO A 1 101 ? -5.727 -44.615 28.080 1.00 14.70 120 PRO A CA 1
ATOM 824 C C . PRO A 1 101 ? -4.729 -43.951 29.042 1.00 12.91 120 PRO A C 1
ATOM 825 O O . PRO A 1 101 ? -4.617 -44.361 30.185 1.00 15.02 120 PRO A O 1
ATOM 829 N N . THR A 1 102 ? -4.000 -42.967 28.535 1.00 14.42 121 THR A N 1
ATOM 830 C CA . THR A 1 102 ? -2.894 -42.346 29.240 1.00 14.61 121 THR A CA 1
ATOM 831 C C . THR A 1 102 ? -2.952 -40.831 29.001 1.00 16.58 121 THR A C 1
ATOM 832 O O . THR A 1 102 ? -2.968 -40.377 27.873 1.00 15.74 121 THR A O 1
ATOM 836 N N . PHE A 1 103 ? -2.987 -40.072 30.100 1.00 14.49 122 PHE A N 1
ATOM 837 C CA . PHE A 1 103 ? -3.166 -38.611 30.068 1.00 14.63 122 PHE A CA 1
ATOM 838 C C . PHE A 1 103 ? -2.135 -37.863 30.864 1.00 13.02 122 PHE A C 1
ATOM 839 O O . PHE A 1 103 ? -1.840 -38.195 31.996 1.00 14.60 122 PHE A O 1
ATOM 847 N N . THR A 1 104 ? -1.598 -36.834 30.231 1.00 12.16 123 THR A N 1
ATOM 848 C CA . THR A 1 104 ? -0.919 -35.747 30.897 1.00 13.86 123 THR A CA 1
ATOM 849 C C . THR A 1 104 ? -1.499 -34.438 30.373 1.00 14.44 123 THR A C 1
ATOM 850 O O . THR A 1 104 ? -1.832 -34.322 29.181 1.00 19.16 123 THR A O 1
ATOM 854 N N . ILE A 1 105 ? -1.587 -33.443 31.251 1.00 12.79 124 ILE A N 1
ATOM 855 C CA . ILE A 1 105 ? -2.093 -32.116 30.860 1.00 15.82 124 ILE A CA 1
ATOM 856 C C . ILE A 1 105 ? -1.186 -31.095 31.505 1.00 12.77 124 ILE A C 1
ATOM 857 O O . ILE A 1 105 ? -1.161 -30.998 32.737 1.00 12.45 124 ILE A O 1
ATOM 862 N N A ARG A 1 106 ? -0.458 -30.323 30.697 0.50 13.47 125 ARG A N 1
ATOM 863 N N B ARG A 1 106 ? -0.487 -30.316 30.681 0.50 12.18 125 ARG A N 1
ATOM 864 C CA A ARG A 1 106 ? 0.530 -29.421 31.257 0.50 13.22 125 ARG A CA 1
ATOM 865 C CA B ARG A 1 106 ? 0.464 -29.318 31.142 0.50 11.37 125 ARG A CA 1
ATOM 866 C C A ARG A 1 106 ? -0.156 -28.409 32.166 0.50 12.63 125 ARG A C 1
ATOM 867 C C B ARG A 1 106 ? -0.198 -28.389 32.172 0.50 11.26 125 ARG A C 1
ATOM 868 O O A ARG A 1 106 ? -1.184 -27.819 31.835 0.50 14.25 125 ARG A O 1
ATOM 869 O O B ARG A 1 106 ? -1.274 -27.839 31.929 0.50 11.25 125 ARG A O 1
ATOM 884 N N . GLY A 1 107 ? 0.413 -28.285 33.344 1.00 12.97 126 GLY A N 1
ATOM 885 C CA . GLY A 1 107 ? -0.083 -27.367 34.370 1.00 11.64 126 GLY A CA 1
ATOM 886 C C . GLY A 1 107 ? -1.196 -27.881 35.260 1.00 9.82 126 GLY A C 1
ATOM 887 O O . GLY A 1 107 ? -1.748 -27.093 36.049 1.00 12.51 126 GLY A O 1
ATOM 888 N N . VAL A 1 108 ? -1.500 -29.185 35.143 1.00 11.07 127 VAL A N 1
ATOM 889 C CA . VAL A 1 108 ? -2.530 -29.847 35.942 1.00 12.49 127 VAL A CA 1
ATOM 890 C C . VAL A 1 108 ? -1.914 -31.067 36.652 1.00 11.25 127 VAL A C 1
ATOM 891 O O . VAL A 1 108 ? -1.311 -31.932 36.045 1.00 13.50 127 VAL A O 1
ATOM 895 N N . GLU A 1 109 ? -2.065 -31.116 37.970 1.00 10.34 128 GLU A N 1
ATOM 896 C CA . GLU A 1 109 ? -1.628 -32.289 38.752 1.00 9.91 128 GLU A CA 1
ATOM 897 C C . GLU A 1 109 ? -2.458 -33.525 38.421 1.00 10.26 128 GLU A C 1
ATOM 898 O O . GLU A 1 109 ? -3.659 -33.454 38.183 1.00 10.63 128 GLU A O 1
ATOM 904 N N . ALA A 1 110 ? -1.796 -34.671 38.483 1.00 10.21 129 ALA A N 1
ATOM 905 C CA . ALA A 1 110 ? -2.482 -35.952 38.393 1.00 11.85 129 ALA A CA 1
ATOM 906 C C . ALA A 1 110 ? -3.632 -36.059 39.386 1.00 10.40 129 ALA A C 1
ATOM 907 O O . ALA A 1 110 ? -4.693 -36.600 39.067 1.00 11.16 129 ALA A O 1
ATOM 909 N N . ASP A 1 111 ? -3.416 -35.504 40.583 1.00 11.03 130 ASP A N 1
ATOM 910 C CA . ASP A 1 111 ? -4.445 -35.504 41.625 1.00 11.10 130 ASP A CA 1
ATOM 911 C C . ASP A 1 111 ? -5.802 -34.990 41.139 1.00 9.25 130 ASP A C 1
ATOM 912 O O . ASP A 1 111 ? -6.840 -35.574 41.399 1.00 11.18 130 ASP A O 1
ATOM 917 N N . ASP A 1 112 ? -5.772 -33.880 40.409 1.00 9.39 131 ASP A N 1
ATOM 918 C CA . ASP A 1 112 ? -7.003 -33.246 39.940 1.00 10.64 131 ASP A CA 1
ATOM 919 C C . ASP A 1 112 ? -7.692 -34.069 38.844 1.00 8.73 131 ASP A C 1
ATOM 920 O O . ASP A 1 112 ? -8.918 -34.205 38.816 1.00 11.53 131 ASP A O 1
ATOM 925 N N . MET A 1 113 ? -6.878 -34.626 37.935 1.00 10.51 132 MET A N 1
ATOM 926 C CA . MET A 1 113 ? -7.413 -35.524 36.929 1.00 12.01 132 MET A CA 1
ATOM 927 C C . MET A 1 113 ? -8.070 -36.758 37.561 1.00 9.47 132 MET A C 1
ATOM 928 O O . MET A 1 113 ? -9.146 -37.168 37.125 1.00 11.20 132 MET A O 1
ATOM 933 N N . ALA A 1 114 ? -7.431 -37.326 38.585 1.00 9.35 133 ALA A N 1
ATOM 934 C CA . ALA A 1 114 ? -7.963 -38.530 39.243 1.00 11.73 133 ALA A CA 1
ATOM 935 C C . ALA A 1 114 ? -9.301 -38.237 39.931 1.00 11.93 133 ALA A C 1
ATOM 936 O O . ALA A 1 114 ? -10.290 -38.947 39.761 1.00 11.44 133 ALA A O 1
ATOM 938 N N . ALA A 1 115 ? -9.322 -37.149 40.685 1.00 10.74 134 ALA A N 1
ATOM 939 C CA . ALA A 1 115 ? -10.539 -36.700 41.366 1.00 12.41 134 ALA A CA 1
ATOM 940 C C . ALA A 1 115 ? -11.689 -36.482 40.388 1.00 13.82 134 ALA A C 1
ATOM 941 O O . ALA A 1 115 ? -12.832 -36.915 40.610 1.00 14.47 134 ALA A O 1
ATOM 943 N N . TYR A 1 116 ? -11.380 -35.836 39.270 1.00 11.32 135 TYR A N 1
ATOM 944 C CA . TYR A 1 116 ? -12.397 -35.565 38.264 1.00 12.51 135 TYR A CA 1
ATOM 945 C C . TYR A 1 116 ? -12.920 -36.850 37.573 1.00 11.01 135 TYR A C 1
ATOM 946 O O . TYR A 1 116 ? -14.126 -36.995 37.361 1.00 13.44 135 TYR A O 1
ATOM 955 N N . ILE A 1 117 ? -12.014 -37.780 37.254 1.00 11.63 136 ILE A N 1
ATOM 956 C CA . ILE A 1 117 ? -12.407 -39.074 36.688 1.00 12.52 136 ILE A CA 1
ATOM 957 C C . ILE A 1 117 ? -13.362 -39.824 37.621 1.00 12.19 136 ILE A C 1
ATOM 958 O O . ILE A 1 117 ? -14.393 -40.344 37.199 1.00 13.29 136 ILE A O 1
ATOM 963 N N . VAL A 1 118 ? -13.021 -39.858 38.900 1.00 12.64 137 VAL A N 1
ATOM 964 C CA . VAL A 1 118 ? -13.880 -40.534 39.878 1.00 16.30 137 VAL A CA 1
ATOM 965 C C . VAL A 1 118 ? -15.291 -39.939 39.878 1.00 15.45 137 VAL A C 1
ATOM 966 O O . VAL A 1 118 ? -16.274 -40.672 39.891 1.00 18.69 137 VAL A O 1
ATOM 970 N N . LYS A 1 119 ? -15.368 -38.609 39.899 1.00 17.84 138 LYS A N 1
ATOM 971 C CA . LYS A 1 119 ? -16.654 -37.882 39.872 1.00 18.57 138 LYS A CA 1
ATOM 972 C C . LYS A 1 119 ? -17.461 -38.193 38.617 1.00 16.67 138 LYS A C 1
ATOM 973 O O . LYS A 1 119 ? -18.679 -38.348 38.651 1.00 20.64 138 LYS A O 1
ATOM 979 N N . LEU A 1 120 ? -16.747 -38.264 37.501 1.00 16.89 139 LEU A N 1
ATOM 980 C CA . LEU A 1 120 ? -17.363 -38.294 36.189 1.00 19.57 139 LEU A CA 1
ATOM 981 C C . LEU A 1 120 ? -17.906 -39.660 35.829 1.00 15.95 139 LEU A C 1
ATOM 982 O O . LEU A 1 120 ? -19.017 -39.773 35.325 1.00 18.41 139 LEU A O 1
ATOM 987 N N . ILE A 1 121 ? -17.110 -40.694 36.102 1.00 18.06 140 ILE A N 1
ATOM 988 C CA . ILE A 1 121 ? -17.427 -42.074 35.659 1.00 18.51 140 ILE A CA 1
ATOM 989 C C . ILE A 1 121 ? -17.386 -43.159 36.748 1.00 19.73 140 ILE A C 1
ATOM 990 O O . ILE A 1 121 ? -17.705 -44.301 36.465 1.00 18.86 140 ILE A O 1
ATOM 995 N N . GLY A 1 122 ? -17.026 -42.813 37.984 1.00 18.07 141 GLY A N 1
ATOM 996 C CA . GLY A 1 122 ? -16.865 -43.826 39.040 1.00 22.17 141 GLY A CA 1
ATOM 997 C C . GLY A 1 122 ? -18.110 -44.685 39.277 1.00 23.36 141 GLY A C 1
ATOM 998 O O . GLY A 1 122 ? -18.010 -45.890 39.585 1.00 26.02 141 GLY A O 1
ATOM 999 N N . HIS A 1 123 ? -19.276 -44.068 39.077 1.00 22.12 142 HIS A N 1
ATOM 1000 C CA . HIS A 1 123 ? -20.602 -44.716 39.245 1.00 22.71 142 HIS A CA 1
ATOM 1001 C C . HIS A 1 123 ? -20.826 -45.919 38.333 1.00 26.77 142 HIS A C 1
ATOM 1002 O O . HIS A 1 123 ? -21.649 -46.792 38.629 1.00 28.03 142 HIS A O 1
ATOM 1009 N N . LEU A 1 124 ? -20.079 -45.956 37.232 1.00 20.26 143 LEU A N 1
ATOM 1010 C CA . LEU A 1 124 ? -20.168 -47.050 36.230 1.00 21.85 143 LEU A CA 1
ATOM 1011 C C . LEU A 1 124 ? -19.440 -48.332 36.567 1.00 21.29 143 LEU A C 1
ATOM 1012 O O . LEU A 1 124 ? -19.516 -49.301 35.812 1.00 24.53 143 LEU A O 1
ATOM 1017 N N . TYR A 1 125 ? -18.749 -48.340 37.698 1.00 19.82 144 TYR A N 1
ATOM 1018 C CA . TYR A 1 125 ? -17.937 -49.469 38.128 1.00 21.14 144 TYR A CA 1
ATOM 1019 C C . TYR A 1 125 ? -18.344 -49.979 39.497 1.00 23.46 144 TYR A C 1
ATOM 1020 O O . TYR A 1 125 ? -18.917 -49.256 40.286 1.00 24.86 144 TYR A O 1
ATOM 1029 N N . ASP A 1 126 ? -18.047 -51.243 39.756 1.00 24.33 145 ASP A N 1
ATOM 1030 C CA . ASP A 1 126 ? -18.323 -51.856 41.066 1.00 23.13 145 ASP A CA 1
ATOM 1031 C C . ASP A 1 126 ? -17.473 -51.214 42.180 1.00 18.33 145 ASP A C 1
ATOM 1032 O O . ASP A 1 126 ? -17.967 -50.887 43.264 1.00 23.13 145 ASP A O 1
ATOM 1037 N N . HIS A 1 127 ? -16.192 -51.045 41.880 1.00 21.98 146 HIS A N 1
ATOM 1038 C CA . HIS A 1 127 ? -15.225 -50.424 42.777 1.00 18.06 146 HIS A CA 1
ATOM 1039 C C . HIS A 1 127 ? -14.217 -49.631 41.967 1.00 16.86 146 HIS A C 1
ATOM 1040 O O . HIS A 1 127 ? -13.993 -49.911 40.793 1.00 18.37 146 HIS A O 1
ATOM 1047 N N . VAL A 1 128 ? -13.634 -48.628 42.606 1.00 15.68 147 VAL A N 1
ATOM 1048 C CA . VAL A 1 128 ? -12.583 -47.819 41.998 1.00 14.98 147 VAL A CA 1
ATOM 1049 C C . VAL A 1 128 ? -11.323 -48.007 42.819 1.00 16.56 147 VAL A C 1
ATOM 1050 O O . VAL A 1 128 ? -11.314 -47.765 44.018 1.00 16.46 147 VAL A O 1
ATOM 1054 N N . TRP A 1 129 ? -10.263 -48.434 42.148 1.00 12.20 148 TRP A N 1
ATOM 1055 C CA . TRP A 1 129 ? -8.965 -48.599 42.770 1.00 13.72 148 TRP A CA 1
ATOM 1056 C C . TRP A 1 129 ? -7.990 -47.542 42.251 1.00 13.94 148 TRP A C 1
ATOM 1057 O O . TRP A 1 129 ? -7.735 -47.419 41.052 1.00 15.33 148 TRP A O 1
ATOM 1068 N N . LEU A 1 130 ? -7.466 -46.780 43.193 1.00 14.44 149 LEU A N 1
ATOM 1069 C CA . LEU A 1 130 ? -6.484 -45.739 42.970 1.00 12.19 149 LEU A CA 1
ATOM 1070 C C . LEU A 1 130 ? -5.105 -46.291 43.303 1.00 11.82 149 LEU A C 1
ATOM 1071 O O . LEU A 1 130 ? -4.863 -46.781 44.406 1.00 13.92 149 LEU A O 1
ATOM 1076 N N . ILE A 1 131 ? -4.198 -46.243 42.342 1.00 12.65 150 ILE A N 1
ATOM 1077 C CA . ILE A 1 131 ? -2.839 -46.743 42.554 1.00 13.54 150 ILE A CA 1
ATOM 1078 C C . ILE A 1 131 ? -1.911 -45.554 42.752 1.00 12.83 150 ILE A C 1
ATOM 1079 O O . ILE A 1 131 ? -1.459 -44.919 41.793 1.00 13.94 150 ILE A O 1
ATOM 1084 N N . SER A 1 132 ? -1.658 -45.251 44.019 1.00 12.04 151 SER A N 1
ATOM 1085 C CA . SER A 1 132 ? -0.803 -44.136 44.410 1.00 12.53 151 SER A CA 1
ATOM 1086 C C . SER A 1 132 ? -0.297 -44.319 45.824 1.00 9.87 151 SER A C 1
ATOM 1087 O O . SER A 1 132 ? -1.031 -44.807 46.707 1.00 15.08 151 SER A O 1
ATOM 1090 N N . THR A 1 133 ? 0.912 -43.825 46.058 1.00 10.23 152 THR A N 1
ATOM 1091 C CA . THR A 1 133 ? 1.479 -43.746 47.423 1.00 14.05 152 THR A CA 1
ATOM 1092 C C . THR A 1 133 ? 1.084 -42.460 48.178 1.00 13.78 152 THR A C 1
ATOM 1093 O O . THR A 1 133 ? 1.417 -42.310 49.350 1.00 16.72 152 THR A O 1
ATOM 1097 N N . LYS A 1 134 ? 0.369 -41.559 47.513 1.00 15.28 153 LYS A N 1
ATOM 1098 C CA . LYS A 1 134 ? 0.056 -40.248 48.062 1.00 14.87 153 LYS A CA 1
ATOM 1099 C C . LYS A 1 134 ? -1.163 -40.283 48.996 1.00 13.80 153 LYS A C 1
ATOM 1100 O O . LYS A 1 134 ? -2.283 -40.571 48.576 1.00 13.69 153 LYS A O 1
ATOM 1106 N N . GLY A 1 135 ? -0.922 -39.949 50.266 1.00 14.63 154 GLY A N 1
ATOM 1107 C CA . GLY A 1 135 ? -2.001 -39.797 51.236 1.00 14.38 154 GLY A CA 1
ATOM 1108 C C . GLY A 1 135 ? -3.072 -38.804 50.808 1.00 17.79 154 GLY A C 1
ATOM 1109 O O . GLY A 1 135 ? -4.270 -38.957 51.149 1.00 15.90 154 GLY A O 1
ATOM 1110 N N . ASP A 1 136 ? -2.654 -37.786 50.056 1.00 17.26 155 ASP A N 1
ATOM 1111 C CA . ASP A 1 136 ? -3.580 -36.753 49.539 1.00 18.04 155 ASP A CA 1
ATOM 1112 C C . ASP A 1 136 ? -4.737 -37.379 48.739 1.00 13.74 155 ASP A C 1
ATOM 1113 O O . ASP A 1 136 ? -5.852 -36.852 48.712 1.00 14.23 155 ASP A O 1
ATOM 1118 N N . TRP A 1 137 ? -4.460 -38.510 48.068 1.00 12.80 156 TRP A N 1
ATOM 1119 C CA . TRP A 1 137 ? -5.503 -39.203 47.298 1.00 12.08 156 TRP A CA 1
ATOM 1120 C C . TRP A 1 137 ? -6.623 -39.807 48.168 1.00 11.45 156 TRP A C 1
ATOM 1121 O O . TRP A 1 137 ? -7.699 -40.134 47.653 1.00 11.47 156 TRP A O 1
ATOM 1132 N N . ASP A 1 138 ? -6.386 -39.934 49.477 1.00 10.41 157 ASP A N 1
ATOM 1133 C CA . ASP A 1 138 ? -7.432 -40.443 50.377 1.00 10.74 157 ASP A CA 1
ATOM 1134 C C . ASP A 1 138 ? -8.582 -39.434 50.616 1.00 11.59 157 ASP A C 1
ATOM 1135 O O . ASP A 1 138 ? -9.585 -39.782 51.201 1.00 11.78 157 ASP A O 1
ATOM 1140 N N . THR A 1 139 ? -8.434 -38.196 50.111 1.00 10.08 158 THR A N 1
ATOM 1141 C CA . THR A 1 139 ? -9.578 -37.290 49.994 1.00 10.88 158 THR A CA 1
ATOM 1142 C C . THR A 1 139 ? -10.655 -37.791 49.001 1.00 11.72 158 THR A C 1
ATOM 1143 O O . THR A 1 139 ? -11.770 -37.256 48.923 1.00 12.68 158 THR A O 1
ATOM 1147 N N . LEU A 1 140 ? -10.315 -38.825 48.247 1.00 12.61 159 LEU A N 1
ATOM 1148 C CA . LEU A 1 140 ? -11.246 -39.448 47.280 1.00 14.20 159 LEU A CA 1
ATOM 1149 C C . LEU A 1 140 ? -11.925 -40.718 47.768 1.00 16.00 159 LEU A C 1
ATOM 1150 O O . LEU A 1 140 ? -12.786 -41.253 47.066 1.00 17.08 159 LEU A O 1
ATOM 1155 N N . LEU A 1 141 ? -11.560 -41.207 48.954 1.00 13.80 160 LEU A N 1
ATOM 1156 C CA . LEU A 1 141 ? -12.108 -42.497 49.429 1.00 15.27 160 LEU A CA 1
ATOM 1157 C C . LEU A 1 141 ? -13.598 -42.420 49.692 1.00 15.60 160 LEU A C 1
ATOM 1158 O O . LEU A 1 141 ? -14.139 -41.397 50.140 1.00 18.22 160 LEU A O 1
ATOM 1163 N N . THR A 1 142 ? -14.270 -43.513 49.357 1.00 16.66 161 THR A N 1
ATOM 1164 C CA . THR A 1 142 ? -15.676 -43.687 49.657 1.00 19.13 161 THR A CA 1
ATOM 1165 C C . THR A 1 142 ? -15.894 -45.165 49.957 1.00 18.88 161 THR A C 1
ATOM 1166 O O . THR A 1 142 ? -14.946 -45.953 49.948 1.00 21.49 161 THR A O 1
ATOM 1170 N N . ASP A 1 143 ? -17.153 -45.538 50.167 1.00 20.75 162 ASP A N 1
ATOM 1171 C CA . ASP A 1 143 ? -17.546 -46.954 50.251 1.00 22.33 162 ASP A CA 1
ATOM 1172 C C . ASP A 1 143 ? -17.090 -47.769 49.035 1.00 25.89 162 ASP A C 1
ATOM 1173 O O . ASP A 1 143 ? -16.854 -48.977 49.140 1.00 27.01 162 ASP A O 1
ATOM 1178 N N . LYS A 1 144 ? -16.948 -47.106 47.889 1.00 20.65 163 LYS A N 1
ATOM 1179 C CA . LYS A 1 144 ? -16.587 -47.816 46.654 1.00 17.22 163 LYS A CA 1
ATOM 1180 C C . LYS A 1 144 ? -15.298 -47.315 45.971 1.00 15.38 163 LYS A C 1
ATOM 1181 O O . LYS A 1 144 ? -15.048 -47.627 44.794 1.00 19.88 163 LYS A O 1
ATOM 1187 N N . VAL A 1 145 ? -14.476 -46.570 46.704 1.00 15.90 164 VAL A N 1
ATOM 1188 C CA . VAL A 1 145 ? -13.210 -46.041 46.186 1.00 13.45 164 VAL A CA 1
ATOM 1189 C C . VAL A 1 145 ? -12.144 -46.307 47.226 1.00 16.07 164 VAL A C 1
ATOM 1190 O O . VAL A 1 145 ? -12.276 -45.853 48.366 1.00 15.94 164 VAL A O 1
ATOM 1194 N N . SER A 1 146 ? -11.100 -47.033 46.819 1.00 12.73 165 SER A N 1
ATOM 1195 C CA . SER A 1 146 ? -9.986 -47.401 47.690 1.00 13.51 165 SER A CA 1
ATOM 1196 C C . SER A 1 146 ? -8.655 -47.123 47.028 1.00 12.25 165 SER A C 1
ATOM 1197 O O . SER A 1 146 ? -8.582 -46.950 45.819 1.00 16.32 165 SER A O 1
ATOM 1200 N N . ARG A 1 147 ? -7.591 -47.109 47.828 1.00 11.62 166 ARG A N 1
ATOM 1201 C CA . ARG A 1 147 ? -6.239 -46.845 47.325 1.00 12.07 166 ARG A CA 1
ATOM 1202 C C . ARG A 1 147 ? -5.250 -47.960 47.663 1.00 13.07 166 ARG A C 1
ATOM 1203 O O . ARG A 1 147 ? -5.310 -48.533 48.732 1.00 17.58 166 ARG A O 1
ATOM 1211 N N . PHE A 1 148 ? -4.342 -48.253 46.741 1.00 13.83 167 PHE A N 1
ATOM 1212 C CA . PHE A 1 148 ? -3.209 -49.160 47.007 1.00 14.64 167 PHE A CA 1
ATOM 1213 C C . PHE A 1 148 ? -1.884 -48.424 46.863 1.00 11.92 167 PHE A C 1
ATOM 1214 O O . PHE A 1 148 ? -1.640 -47.796 45.814 1.00 14.96 167 PHE A O 1
ATOM 1222 N N . SER A 1 149 ? -1.034 -48.537 47.884 1.00 14.82 168 SER A N 1
ATOM 1223 C CA . SER A 1 149 ? 0.317 -47.959 47.915 1.00 17.47 168 SER A CA 1
ATOM 1224 C C . SER A 1 149 ? 1.410 -49.002 47.761 1.00 16.72 168 SER A C 1
ATOM 1225 O O . SER A 1 149 ? 1.532 -49.915 48.586 1.00 17.73 168 SER A O 1
ATOM 1228 N N . PHE A 1 150 ? 2.262 -48.838 46.752 1.00 16.13 169 PHE A N 1
ATOM 1229 C CA . PHE A 1 150 ? 3.361 -49.795 46.571 1.00 16.07 169 PHE A CA 1
ATOM 1230 C C . PHE A 1 150 ? 4.443 -49.676 47.647 1.00 17.60 169 PHE A C 1
ATOM 1231 O O . PHE A 1 150 ? 5.172 -50.615 47.849 1.00 19.25 169 PHE A O 1
ATOM 1239 N N . THR A 1 151 ? 4.562 -48.523 48.314 1.00 16.92 170 THR A N 1
ATOM 1240 C CA . THR A 1 151 ? 5.588 -48.331 49.351 1.00 21.89 170 THR A CA 1
ATOM 1241 C C . THR A 1 151 ? 5.167 -48.945 50.692 1.00 21.14 170 THR A C 1
ATOM 1242 O O . THR A 1 151 ? 5.967 -49.594 51.361 1.00 25.05 170 THR A O 1
ATOM 1246 N N . THR A 1 152 ? 3.916 -48.730 51.081 1.00 17.51 171 THR A N 1
ATOM 1247 C CA . THR A 1 152 ? 3.424 -49.279 52.359 1.00 18.40 171 THR A CA 1
ATOM 1248 C C . THR A 1 152 ? 2.777 -50.647 52.240 1.00 19.06 171 THR A C 1
ATOM 1249 O O . THR A 1 152 ? 2.619 -51.354 53.234 1.00 22.55 171 THR A O 1
ATOM 1253 N N . ARG A 1 153 ? 2.347 -50.978 51.025 1.00 22.50 172 ARG A N 1
ATOM 1254 C CA . ARG A 1 153 ? 1.604 -52.224 50.689 1.00 19.65 172 ARG A CA 1
ATOM 1255 C C . ARG A 1 153 ? 0.173 -52.264 51.219 1.00 18.65 172 ARG A C 1
ATOM 1256 O O . ARG A 1 153 ? -0.486 -53.295 51.128 1.00 25.71 172 ARG A O 1
ATOM 1264 N N . ARG A 1 154 ? -0.301 -51.151 51.775 1.00 20.54 173 ARG A N 1
ATOM 1265 C CA . ARG A 1 154 ? -1.626 -51.093 52.363 1.00 18.91 173 ARG A CA 1
ATOM 1266 C C . ARG A 1 154 ? -2.672 -50.799 51.287 1.00 20.07 173 ARG A C 1
ATOM 1267 O O . ARG A 1 154 ? -2.412 -50.114 50.272 1.00 19.33 173 ARG A O 1
ATOM 1275 N N . GLU A 1 155 ? -3.843 -51.376 51.497 1.00 27.91 174 GLU A N 1
ATOM 1276 C CA . GLU A 1 155 ? -5.043 -51.004 50.786 1.00 18.65 174 GLU A CA 1
ATOM 1277 C C . GLU A 1 155 ? -5.837 -50.128 51.740 1.00 17.53 174 GLU A C 1
ATOM 1278 O O . GLU A 1 155 ? -6.188 -50.569 52.839 1.00 16.76 174 GLU A O 1
ATOM 1284 N N . TYR A 1 156 ? -6.074 -48.897 51.300 1.00 17.10 175 TYR A N 1
ATOM 1285 C CA . TYR A 1 156 ? -6.667 -47.825 52.101 1.00 14.05 175 TYR A CA 1
ATOM 1286 C C . TYR A 1 156 ? -8.152 -47.740 51.781 1.00 14.10 175 TYR A C 1
ATOM 1287 O O . TYR A 1 156 ? -8.538 -47.500 50.645 1.00 15.06 175 TYR A O 1
ATOM 1296 N N . HIS A 1 157 ? -8.967 -47.997 52.807 1.00 15.33 176 HIS A N 1
ATOM 1297 C CA . HIS A 1 157 ? -10.403 -47.981 52.709 1.00 15.29 176 HIS A CA 1
ATOM 1298 C C . HIS A 1 157 ? -10.999 -46.930 53.688 1.00 14.36 176 HIS A C 1
ATOM 1299 O O . HIS A 1 157 ? -10.467 -46.675 54.781 1.00 15.04 176 HIS A O 1
ATOM 1306 N N . LEU A 1 158 ? -12.133 -46.374 53.284 1.00 12.03 177 LEU A N 1
ATOM 1307 C CA . LEU A 1 158 ? -12.866 -45.401 54.093 1.00 15.18 177 LEU A CA 1
ATOM 1308 C C . LEU A 1 158 ? -13.146 -45.895 55.517 1.00 16.11 177 LEU A C 1
ATOM 1309 O O . LEU A 1 158 ? -13.023 -45.133 56.471 1.00 16.75 177 LEU A O 1
ATOM 1314 N N . ARG A 1 159 ? -13.497 -47.172 55.656 1.00 18.38 178 ARG A N 1
ATOM 1315 C CA . ARG A 1 159 ? -13.800 -47.740 56.983 1.00 17.07 178 ARG A CA 1
ATOM 1316 C C . ARG A 1 159 ? -12.605 -47.692 57.964 1.00 17.83 178 ARG A C 1
ATOM 1317 O O . ARG A 1 159 ? -12.807 -47.744 59.168 1.00 20.24 178 ARG A O 1
ATOM 1325 N N . ASP A 1 160 ? -11.383 -47.597 57.438 1.00 16.86 179 ASP A N 1
ATOM 1326 C CA . ASP A 1 160 ? -10.128 -47.525 58.217 1.00 15.42 179 ASP A CA 1
ATOM 1327 C C . ASP A 1 160 ? -9.533 -46.108 58.305 1.00 13.65 179 ASP A C 1
ATOM 1328 O O . ASP A 1 160 ? -8.363 -45.915 58.695 1.00 13.21 179 ASP A O 1
ATOM 1333 N N . MET A 1 161 ? -10.346 -45.110 57.992 1.00 13.64 180 MET A N 1
ATOM 1334 C CA . MET A 1 161 ? -9.859 -43.723 57.928 1.00 13.20 180 MET A CA 1
ATOM 1335 C C . MET A 1 161 ? -9.136 -43.268 59.204 1.00 11.15 180 MET A C 1
ATOM 1336 O O . MET A 1 161 ? -8.161 -42.548 59.138 1.00 13.81 180 MET A O 1
ATOM 1341 N N . TYR A 1 162 ? -9.661 -43.651 60.374 1.00 11.42 181 TYR A N 1
ATOM 1342 C CA . TYR A 1 162 ? -9.037 -43.210 61.629 1.00 13.37 181 TYR A CA 1
ATOM 1343 C C . TYR A 1 162 ? -7.631 -43.796 61.827 1.00 15.33 181 TYR A C 1
ATOM 1344 O O . TYR A 1 162 ? -6.685 -43.078 62.199 1.00 14.59 181 TYR A O 1
ATOM 1353 N N . GLU A 1 163 ? -7.497 -45.101 61.566 1.00 15.35 182 GLU A N 1
ATOM 1354 C CA . GLU A 1 163 ? -6.179 -45.751 61.579 1.00 15.95 182 GLU A CA 1
ATOM 1355 C C . GLU A 1 163 ? -5.169 -44.980 60.715 1.00 16.12 182 GLU A C 1
ATOM 1356 O O . GLU A 1 163 ? -4.027 -44.734 61.131 1.00 19.52 182 GLU A O 1
ATOM 1362 N N . HIS A 1 164 ? -5.606 -44.568 59.531 1.00 14.92 183 HIS A N 1
ATOM 1363 C CA . HIS A 1 164 ? -4.686 -43.962 58.550 1.00 16.46 183 HIS A CA 1
ATOM 1364 C C . HIS A 1 164 ? -4.410 -42.465 58.743 1.00 17.25 183 HIS A C 1
ATOM 1365 O O . HIS A 1 164 ? -3.309 -41.980 58.518 1.00 17.61 183 HIS A O 1
ATOM 1372 N N . HIS A 1 165 ? -5.433 -41.750 59.173 1.00 13.32 184 HIS A N 1
ATOM 1373 C CA . HIS A 1 165 ? -5.460 -40.291 59.093 1.00 14.85 184 HIS A CA 1
ATOM 1374 C C . HIS A 1 165 ? -5.990 -39.595 60.343 1.00 13.26 184 HIS A C 1
ATOM 1375 O O . HIS A 1 165 ? -6.104 -38.376 60.348 1.00 15.07 184 HIS A O 1
ATOM 1382 N N . ASN A 1 166 ? -6.310 -40.350 61.394 1.00 14.23 185 ASN A N 1
AT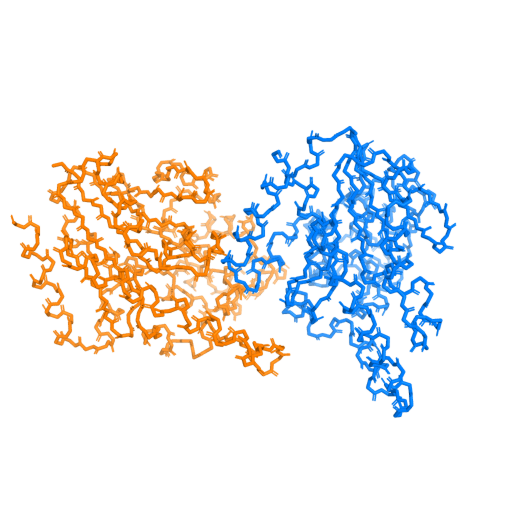OM 1383 C CA . ASN A 1 166 ? -6.742 -39.769 62.677 1.00 13.22 185 ASN A CA 1
ATOM 1384 C C . ASN A 1 166 ? -8.060 -38.981 62.578 1.00 11.65 185 ASN A C 1
ATOM 1385 O O . ASN A 1 166 ? -8.331 -38.094 63.394 1.00 15.14 185 ASN A O 1
ATOM 1390 N N . VAL A 1 167 ? -8.875 -39.315 61.571 1.00 10.86 186 VAL A N 1
ATOM 1391 C CA . VAL A 1 167 ? -10.233 -38.776 61.415 1.00 11.54 186 VAL A CA 1
ATOM 1392 C C . VAL A 1 167 ? -11.161 -39.905 60.976 1.00 11.93 186 VAL A C 1
ATOM 1393 O O . VAL A 1 167 ? -10.705 -40.967 60.527 1.00 14.06 186 VAL A O 1
ATOM 1397 N N . ASP A 1 168 ? -12.455 -39.693 61.097 1.00 12.82 187 ASP A N 1
ATOM 1398 C CA . ASP A 1 168 ? -13.425 -40.763 60.762 1.00 11.20 187 ASP A CA 1
ATOM 1399 C C . ASP A 1 168 ? -13.941 -40.728 59.326 1.00 13.20 187 ASP A C 1
ATOM 1400 O O . ASP A 1 168 ? -14.395 -41.751 58.806 1.00 15.35 187 ASP A O 1
ATOM 1405 N N . ASP A 1 169 ? -13.866 -39.568 58.678 1.00 12.67 188 ASP A N 1
ATOM 1406 C CA . ASP A 1 169 ? -14.414 -39.432 57.335 1.00 14.25 188 ASP A CA 1
ATOM 1407 C C . ASP A 1 169 ? -13.621 -38.440 56.466 1.00 12.58 188 ASP A C 1
ATOM 1408 O O . ASP A 1 169 ? -12.672 -37.792 56.934 1.00 12.60 188 ASP A O 1
ATOM 1413 N N . VAL A 1 170 ? -13.972 -38.404 55.183 1.00 12.08 189 VAL A N 1
ATOM 1414 C CA . VAL A 1 170 ? -13.262 -37.569 54.198 1.00 11.82 189 VAL A CA 1
ATOM 1415 C C . VAL A 1 170 ? -13.439 -36.062 54.465 1.00 11.12 189 VAL A C 1
ATOM 1416 O O . VAL A 1 170 ? -12.481 -35.304 54.353 1.00 11.59 189 VAL A O 1
ATOM 1420 N N . GLU A 1 171 ? -14.656 -35.651 54.826 1.00 12.16 190 GLU A N 1
ATOM 1421 C CA . GLU A 1 171 ? -14.901 -34.231 55.125 1.00 11.99 190 GLU A CA 1
ATOM 1422 C C . GLU A 1 171 ? -13.951 -33.770 56.245 1.00 10.64 190 GLU A C 1
ATOM 1423 O O . GLU A 1 171 ? -13.318 -32.720 56.168 1.00 10.46 190 GLU A O 1
ATOM 1429 N N . GLN A 1 172 ? -13.852 -34.579 57.287 1.00 11.07 191 GLN A N 1
ATOM 1430 C CA . GLN A 1 172 ? -12.906 -34.319 58.370 1.00 11.52 191 GLN A CA 1
ATOM 1431 C C . GLN A 1 172 ? -11.457 -34.337 57.918 1.00 9.81 191 GLN A C 1
ATOM 1432 O O . GLN A 1 172 ? -10.676 -33.506 58.349 1.00 9.05 191 GLN A O 1
ATOM 1438 N N . PHE A 1 173 ? -11.093 -35.290 57.048 1.00 8.11 192 PHE A N 1
ATOM 1439 C CA . PHE A 1 173 ? -9.702 -35.361 56.562 1.00 8.04 192 PHE A CA 1
ATOM 1440 C C . PHE A 1 173 ? -9.310 -34.059 55.827 1.00 9.03 192 PHE A C 1
ATOM 1441 O O . PHE A 1 173 ? -8.214 -33.477 56.045 1.00 9.87 192 PHE A O 1
ATOM 1449 N N . ILE A 1 174 ? -10.218 -33.625 54.963 1.00 8.58 193 ILE A N 1
ATOM 1450 C CA . ILE A 1 174 ? -10.015 -32.414 54.166 1.00 9.48 193 ILE A CA 1
ATOM 1451 C C . ILE A 1 174 ? -9.864 -31.206 55.074 1.00 10.41 193 ILE A C 1
ATOM 1452 O O . ILE A 1 174 ? -8.926 -30.447 54.918 1.00 10.23 193 ILE A O 1
ATOM 1457 N N . SER A 1 175 ? -10.744 -31.082 56.069 1.00 8.72 194 SER A N 1
ATOM 1458 C CA . SER A 1 175 ? -10.648 -29.954 56.989 1.00 10.07 194 SER A CA 1
ATOM 1459 C C . SER A 1 175 ? -9.391 -30.011 57.854 1.00 8.71 194 SER A C 1
ATOM 1460 O O . SER A 1 175 ? -8.740 -29.000 58.106 1.00 10.28 194 SER A O 1
ATOM 1463 N N . LEU A 1 176 ? -9.033 -31.204 58.309 1.00 9.03 195 LEU A N 1
ATOM 1464 C CA . LEU A 1 176 ? -7.823 -31.362 59.130 1.00 10.14 195 LEU A CA 1
ATOM 1465 C C . LEU A 1 176 ? -6.556 -30.974 58.360 1.00 11.41 195 LEU A C 1
ATOM 1466 O O . LEU A 1 176 ? -5.687 -30.278 58.882 1.00 10.64 195 LEU A O 1
ATOM 1471 N N . LYS A 1 177 ? -6.470 -31.439 57.107 1.00 11.33 196 LYS A N 1
ATOM 1472 C CA . LYS A 1 177 ? -5.357 -31.055 56.204 1.00 13.80 196 LYS A CA 1
ATOM 1473 C C . LYS A 1 177 ? -5.233 -29.554 55.988 1.00 11.76 196 LYS A C 1
ATOM 1474 O O . LYS A 1 177 ? -4.134 -29.021 55.850 1.00 14.90 196 LYS A O 1
ATOM 1480 N N . ALA A 1 178 ? -6.392 -28.909 55.901 1.00 8.74 197 ALA A N 1
ATOM 1481 C CA . ALA A 1 178 ? -6.448 -27.455 55.765 1.00 11.06 197 ALA A CA 1
ATOM 1482 C C . ALA A 1 178 ? -5.916 -26.758 57.010 1.00 10.50 197 ALA A C 1
ATOM 1483 O O . ALA A 1 178 ? -5.210 -25.764 56.931 1.00 15.91 197 ALA A O 1
ATOM 1485 N N . ILE A 1 179 ? -6.301 -27.262 58.169 1.00 10.01 198 ILE A N 1
ATOM 1486 C CA . ILE A 1 179 ? -5.844 -26.708 59.450 1.00 12.13 198 ILE A CA 1
ATOM 1487 C C . ILE A 1 179 ? -4.351 -26.937 59.658 1.00 10.51 198 ILE A C 1
ATOM 1488 O O . ILE A 1 179 ? -3.627 -26.044 60.052 1.00 13.98 198 ILE A O 1
ATOM 1493 N N . MET A 1 180 ? -3.901 -28.149 59.365 1.00 10.79 199 MET A N 1
ATOM 1494 C CA . MET A 1 180 ? -2.504 -28.542 59.629 1.00 12.49 199 MET A CA 1
ATOM 1495 C C . MET A 1 180 ? -1.508 -28.191 58.527 1.00 13.43 199 MET A C 1
ATOM 1496 O O . MET A 1 180 ? -0.295 -28.132 58.776 1.00 15.67 199 MET A O 1
ATOM 1501 N N . GLY A 1 181 ? -2.017 -27.952 57.319 1.00 13.50 200 GLY A N 1
ATOM 1502 C CA . GLY A 1 181 ? -1.147 -27.769 56.140 1.00 14.07 200 GLY A CA 1
ATOM 1503 C C . GLY A 1 181 ? -0.249 -28.977 55.901 1.00 15.76 200 GLY A C 1
ATOM 1504 O O . GLY A 1 181 ? -0.565 -30.087 56.311 1.00 15.75 200 GLY A O 1
ATOM 1505 N N . ASP A 1 182 ? 0.868 -28.740 55.223 1.00 15.61 201 ASP A N 1
ATOM 1506 C CA . ASP A 1 182 ? 1.805 -29.799 54.846 1.00 16.22 201 ASP A CA 1
ATOM 1507 C C . ASP A 1 182 ? 3.127 -29.164 54.499 1.00 16.53 201 ASP A C 1
ATOM 1508 O O . ASP A 1 182 ? 3.268 -28.482 53.495 1.00 17.56 201 ASP A O 1
ATOM 1513 N N . LEU A 1 183 ? 4.081 -29.417 55.370 1.00 21.68 202 LEU A N 1
ATOM 1514 C CA . LEU A 1 183 ? 5.467 -29.028 55.218 1.00 25.49 202 LEU A CA 1
ATOM 1515 C C . LEU A 1 183 ? 6.023 -29.359 53.843 1.00 22.93 202 LEU A C 1
ATOM 1516 O O . LEU A 1 183 ? 6.692 -28.551 53.204 1.00 22.17 202 LEU A O 1
ATOM 1521 N N . GLY A 1 184 ? 5.737 -30.582 53.419 1.00 24.32 203 GLY A N 1
ATOM 1522 C CA . GLY A 1 184 ? 6.198 -31.132 52.147 1.00 22.19 203 GLY A CA 1
ATOM 1523 C C . GLY A 1 184 ? 5.749 -30.373 50.911 1.00 18.68 203 GLY A C 1
ATOM 1524 O O . GLY A 1 184 ? 6.442 -30.388 49.899 1.00 32.12 203 GLY A O 1
ATOM 1525 N N . ASP A 1 185 ? 4.616 -29.682 51.014 1.00 21.09 204 ASP A N 1
ATOM 1526 C CA . ASP A 1 185 ? 4.073 -28.838 49.934 1.00 18.07 204 ASP A CA 1
ATOM 1527 C C . ASP A 1 185 ? 4.271 -27.353 50.173 1.00 16.79 204 ASP A C 1
ATOM 1528 O O . ASP A 1 185 ? 3.759 -26.528 49.412 1.00 15.67 204 ASP A O 1
ATOM 1533 N N . ASN A 1 186 ? 4.974 -27.012 51.249 1.00 15.08 205 ASN A N 1
ATOM 1534 C CA . ASN A 1 186 ? 5.169 -25.615 51.635 1.00 17.02 205 ASN A CA 1
ATOM 1535 C C . ASN A 1 186 ? 3.837 -24.890 51.972 1.00 14.56 205 ASN A C 1
ATOM 1536 O O . ASN A 1 186 ? 3.669 -23.696 51.727 1.00 16.87 205 ASN A O 1
ATOM 1541 N N . ILE A 1 187 ? 2.912 -25.630 52.574 1.00 12.58 206 ILE A N 1
ATOM 1542 C CA . ILE A 1 187 ? 1.607 -25.113 53.001 1.00 13.21 206 ILE A CA 1
ATOM 1543 C C . ILE A 1 187 ? 1.660 -25.035 54.513 1.00 14.05 206 ILE A C 1
ATOM 1544 O O . ILE A 1 187 ? 1.730 -26.044 55.202 1.00 15.60 206 ILE A O 1
ATOM 1549 N N . ARG A 1 188 ? 1.623 -23.814 55.016 1.00 13.06 207 ARG A N 1
ATOM 1550 C CA . ARG A 1 188 ? 1.675 -23.547 56.455 1.00 13.95 207 ARG A CA 1
ATOM 1551 C C . ARG A 1 188 ? 0.391 -24.011 57.123 1.00 13.33 207 ARG A C 1
ATOM 1552 O O . ARG A 1 188 ? -0.697 -23.912 56.554 1.00 15.51 207 ARG A O 1
ATOM 1560 N N . GLY A 1 189 ? 0.530 -24.488 58.352 1.00 14.01 208 GLY A N 1
ATOM 1561 C CA . GLY A 1 189 ? -0.629 -24.820 59.158 1.00 13.73 208 GLY A CA 1
ATOM 1562 C C . GLY A 1 189 ? -0.739 -23.908 60.363 1.00 14.29 208 GLY A C 1
ATOM 1563 O O . GLY A 1 189 ? 0.117 -23.067 60.593 1.00 18.63 208 GLY A O 1
ATOM 1564 N N . VAL A 1 190 ? -1.786 -24.131 61.156 1.00 13.03 209 VAL A N 1
ATOM 1565 C CA . VAL A 1 190 ? -2.049 -23.355 62.360 1.00 14.60 209 VAL A CA 1
ATOM 1566 C C . VAL A 1 190 ? -1.174 -23.909 63.485 1.00 13.49 209 VAL A C 1
ATOM 1567 O O . VAL A 1 190 ? -1.250 -25.087 63.817 1.00 16.18 209 VAL A O 1
ATOM 1571 N N . GLU A 1 191 ? -0.352 -23.044 64.064 1.00 18.40 210 GLU A N 1
ATOM 1572 C CA . GLU A 1 191 ? 0.588 -23.457 65.107 1.00 20.92 210 GLU A CA 1
ATOM 1573 C C . GLU A 1 191 ? -0.127 -24.046 66.322 1.00 17.19 210 GLU A C 1
ATOM 1574 O O . GLU A 1 191 ? -1.136 -23.525 66.781 1.00 15.98 210 GLU A O 1
ATOM 1580 N N . GLY A 1 192 ? 0.385 -25.187 66.780 1.00 18.82 211 GLY A N 1
ATOM 1581 C CA . GLY A 1 192 ? -0.087 -25.846 67.998 1.00 20.27 211 GLY A CA 1
ATOM 1582 C C . GLY A 1 192 ? -1.211 -26.851 67.814 1.00 19.12 211 GLY A C 1
ATOM 1583 O O . GLY A 1 192 ? -1.673 -27.436 68.774 1.00 22.12 211 GLY A O 1
ATOM 1584 N N . ILE A 1 193 ? -1.673 -27.038 66.585 1.00 16.02 212 ILE A N 1
ATOM 1585 C CA . ILE A 1 193 ? -2.748 -27.991 66.318 1.00 17.25 212 ILE A CA 1
ATOM 1586 C C . ILE A 1 193 ? -2.206 -29.247 65.661 1.00 20.20 212 ILE A C 1
ATOM 1587 O O . ILE A 1 193 ? -1.891 -29.251 64.489 1.00 22.60 212 ILE A O 1
ATOM 1592 N N . GLY A 1 194 ? -2.143 -30.307 66.449 1.00 20.89 213 GLY A N 1
ATOM 1593 C CA . GLY A 1 194 ? -1.848 -31.654 65.953 1.00 20.07 213 GLY A CA 1
ATOM 1594 C C . GLY A 1 194 ? -3.126 -32.349 65.500 1.00 18.38 213 GLY A C 1
ATOM 1595 O O . GLY A 1 194 ? -4.224 -31.809 65.588 1.00 18.23 213 GLY A O 1
ATOM 1596 N N . ALA A 1 195 ? -2.960 -33.558 65.001 1.00 15.58 214 ALA A N 1
ATOM 1597 C CA . ALA A 1 195 ? -4.060 -34.334 64.430 1.00 14.29 214 ALA A CA 1
ATOM 1598 C C . ALA A 1 195 ? -5.213 -34.532 65.427 1.00 16.19 214 ALA A C 1
ATOM 1599 O O . ALA A 1 195 ? -6.386 -34.343 65.090 1.00 16.06 214 ALA A O 1
ATOM 1601 N N . LYS A 1 196 ? -4.854 -34.906 66.655 1.00 22.83 215 LYS A N 1
ATOM 1602 C CA . LYS A 1 196 ? -5.824 -35.074 67.758 1.00 25.73 215 LYS A CA 1
ATOM 1603 C C . LYS A 1 196 ? -6.662 -33.808 67.995 1.00 23.75 215 LYS A C 1
ATOM 1604 O O . LYS A 1 196 ? -7.899 -33.846 67.924 1.00 22.22 215 LYS A O 1
ATOM 1610 N N . ARG A 1 197 ? -5.977 -32.709 68.305 1.00 24.17 216 ARG A N 1
ATOM 1611 C CA . ARG A 1 197 ? -6.650 -31.434 68.587 1.00 25.80 216 ARG A CA 1
ATOM 1612 C C . ARG A 1 197 ? -7.496 -31.060 67.392 1.00 18.80 216 ARG A C 1
ATOM 1613 O O . ARG A 1 197 ? -8.634 -30.670 67.546 1.00 17.89 216 ARG A O 1
ATOM 1621 N N . GLY A 1 198 ? -6.942 -31.192 66.186 1.00 14.54 217 GLY A N 1
ATOM 1622 C CA . GLY A 1 198 ? -7.680 -30.755 64.998 1.00 13.73 217 GLY A CA 1
ATOM 1623 C C . GLY A 1 198 ? -8.966 -31.538 64.762 1.00 11.03 217 GLY A C 1
ATOM 1624 O O . GLY A 1 198 ? -10.018 -30.977 64.468 1.00 10.13 217 GLY A O 1
ATOM 1625 N N . TYR A 1 199 ? -8.874 -32.858 64.903 1.00 10.59 218 TYR A N 1
ATOM 1626 C CA . TYR A 1 199 ? -10.059 -33.718 64.841 1.00 12.04 218 TYR A CA 1
ATOM 1627 C C . TYR A 1 199 ? -11.115 -33.289 65.878 1.00 11.88 218 TYR A C 1
ATOM 1628 O O . TYR A 1 199 ? -12.295 -33.173 65.546 1.00 12.97 218 TYR A O 1
ATOM 1637 N N . ASN A 1 200 ? -10.660 -33.029 67.107 1.00 15.19 219 ASN A N 1
ATOM 1638 C CA . ASN A 1 200 ? -11.557 -32.588 68.221 1.00 19.04 219 ASN A CA 1
ATOM 1639 C C . ASN A 1 200 ? -12.249 -31.239 67.896 1.00 14.55 219 ASN A C 1
ATOM 1640 O O . ASN A 1 200 ? -13.434 -31.048 68.152 1.00 12.89 219 ASN A O 1
ATOM 1645 N N . ILE A 1 201 ? -11.484 -30.326 67.285 1.00 13.07 220 ILE A N 1
ATOM 1646 C CA . ILE A 1 201 ? -11.975 -29.009 66.875 1.00 12.21 220 ILE A CA 1
ATOM 1647 C C . ILE A 1 201 ? -13.073 -29.168 65.826 1.00 11.88 220 ILE A C 1
ATOM 1648 O O . ILE A 1 201 ? -14.139 -28.550 65.922 1.00 10.32 220 ILE A O 1
ATOM 1653 N N . ILE A 1 202 ? -12.804 -30.014 64.827 1.00 9.92 221 ILE A N 1
ATOM 1654 C CA . ILE A 1 202 ? -13.779 -30.261 63.775 1.00 10.40 221 ILE A CA 1
ATOM 1655 C C . ILE A 1 202 ? -15.072 -30.917 64.321 1.00 9.23 221 ILE A C 1
ATOM 1656 O O . ILE A 1 202 ? -16.178 -30.542 63.952 1.00 10.19 221 ILE A O 1
ATOM 1661 N N . ARG A 1 203 ? -14.922 -31.880 65.230 1.00 9.00 222 ARG A N 1
ATOM 1662 C CA . ARG A 1 203 ? -16.090 -32.564 65.799 1.00 10.35 222 ARG A CA 1
ATOM 1663 C C . ARG A 1 203 ? -16.960 -31.620 66.679 1.00 10.04 222 ARG A C 1
ATOM 1664 O O . ARG A 1 203 ? -18.176 -31.791 66.784 1.00 10.43 222 ARG A O 1
ATOM 1672 N N . GLU A 1 204 ? -16.324 -30.589 67.231 1.00 10.56 223 GLU A N 1
ATOM 1673 C CA . GLU A 1 204 ? -17.015 -29.582 68.037 1.00 10.91 223 GLU A CA 1
ATOM 1674 C C . GLU A 1 204 ? -17.722 -28.562 67.151 1.00 10.55 223 GLU A C 1
ATOM 1675 O O . GLU A 1 204 ? -18.921 -28.363 67.297 1.00 11.47 223 GLU A O 1
ATOM 1681 N N . PHE A 1 205 ? -16.976 -27.970 66.205 1.00 11.71 224 PHE A N 1
ATOM 1682 C CA . PHE A 1 205 ? -17.431 -26.754 65.509 1.00 12.21 224 PHE A CA 1
ATOM 1683 C C . PHE A 1 205 ? -17.905 -26.943 64.095 1.00 11.27 224 PHE A C 1
ATOM 1684 O O . PHE A 1 205 ? -18.555 -26.064 63.543 1.00 15.40 224 PHE A O 1
ATOM 1692 N N . GLY A 1 206 ? -17.546 -28.082 63.500 1.00 12.67 225 GLY A N 1
ATOM 1693 C CA . GLY A 1 206 ? -17.850 -28.367 62.106 1.00 13.22 225 GLY A CA 1
ATOM 1694 C C . GLY A 1 206 ? -16.632 -28.328 61.205 1.00 12.20 225 GLY A C 1
ATOM 1695 O O . GLY A 1 206 ? -15.484 -28.257 61.657 1.00 12.80 225 GLY A O 1
ATOM 1696 N N . ASN A 1 207 ? -16.896 -28.365 59.907 1.00 12.76 226 ASN A N 1
ATOM 1697 C CA . ASN A 1 207 ? -15.799 -28.279 58.921 1.00 12.80 226 ASN A CA 1
ATOM 1698 C C . ASN A 1 207 ? -15.148 -26.881 58.909 1.00 12.38 226 ASN A C 1
ATOM 1699 O O . ASN A 1 207 ? -15.607 -25.976 59.613 1.00 13.58 226 ASN A O 1
ATOM 1704 N N . VAL A 1 208 ? -14.081 -26.711 58.127 1.00 10.90 227 VAL A N 1
ATOM 1705 C CA . VAL A 1 208 ? -13.352 -25.432 58.123 1.00 9.35 227 VAL A CA 1
ATOM 1706 C C . VAL A 1 208 ? -14.241 -24.245 57.739 1.00 10.33 227 VAL A C 1
ATOM 1707 O O . VAL A 1 208 ? -14.059 -23.164 58.290 1.00 11.15 227 VAL A O 1
ATOM 1711 N N . LEU A 1 209 ? -15.165 -24.420 56.801 1.00 10.19 228 LEU A N 1
ATOM 1712 C CA . LEU A 1 209 ? -16.056 -23.295 56.451 1.00 10.17 228 LEU A CA 1
ATOM 1713 C C . LEU A 1 209 ? -16.945 -22.900 57.644 1.00 13.11 228 LEU A C 1
ATOM 1714 O O . LEU A 1 209 ? -17.149 -21.713 57.911 1.00 12.78 228 LEU A O 1
ATOM 1719 N N . ASP A 1 210 ? -17.443 -23.910 58.351 1.00 11.50 229 ASP A N 1
ATOM 1720 C CA . ASP A 1 210 ? -18.252 -23.707 59.573 1.00 11.95 229 ASP A CA 1
ATOM 1721 C C . ASP A 1 210 ? -17.427 -23.033 60.670 1.00 10.49 229 ASP A C 1
ATOM 1722 O O . ASP A 1 210 ? -17.931 -22.176 61.390 1.00 14.30 229 ASP A O 1
ATOM 1727 N N . ILE A 1 211 ? -16.170 -23.466 60.806 1.00 10.85 230 ILE A N 1
ATOM 1728 C CA . ILE A 1 211 ? -15.216 -22.903 61.769 1.00 11.79 230 ILE A CA 1
ATOM 1729 C C . ILE A 1 211 ? -15.030 -21.415 61.487 1.00 13.42 230 ILE A C 1
ATOM 1730 O O . ILE A 1 211 ? -15.128 -20.567 62.398 1.00 11.84 230 ILE A O 1
ATOM 1735 N N . ILE A 1 212 ? -14.751 -21.102 60.225 1.00 10.83 231 ILE A N 1
ATOM 1736 C CA . ILE A 1 212 ? -14.544 -19.710 59.814 1.00 10.20 231 ILE A CA 1
ATOM 1737 C C . ILE A 1 212 ? -15.744 -18.836 60.211 1.00 15.50 231 ILE A C 1
ATOM 1738 O O . ILE A 1 212 ? -15.563 -17.721 60.732 1.00 14.91 231 ILE A O 1
ATOM 1743 N N . ASP A 1 213 ? -16.949 -19.333 59.945 1.00 13.77 232 ASP A N 1
ATOM 1744 C CA . ASP A 1 213 ? -18.196 -18.628 60.321 1.00 15.58 232 ASP A CA 1
ATOM 1745 C C . ASP A 1 213 ? -18.359 -18.328 61.814 1.00 18.66 232 ASP A C 1
ATOM 1746 O O . ASP A 1 213 ? -19.031 -17.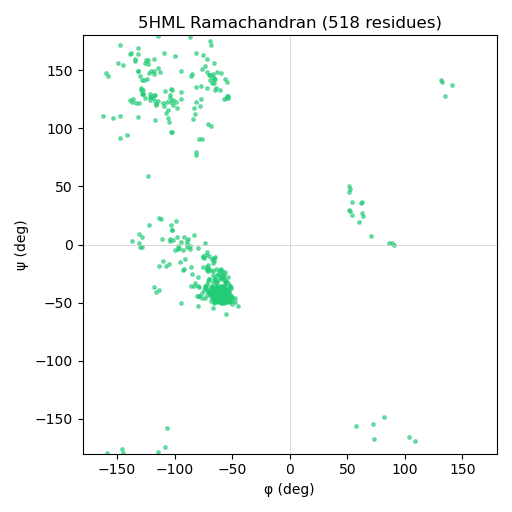385 62.158 1.00 22.14 232 ASP A O 1
ATOM 1751 N N . GLN A 1 214 ? -17.733 -19.132 62.662 1.00 13.68 233 GLN A N 1
ATOM 1752 C CA . GLN A 1 214 ? -17.793 -18.993 64.118 1.00 15.16 233 GLN A CA 1
ATOM 1753 C C . GLN A 1 214 ? -16.630 -18.247 64.775 1.00 16.70 233 GLN A C 1
ATOM 1754 O O . GLN A 1 214 ? -16.633 -18.035 65.987 1.00 18.88 233 GLN A O 1
ATOM 1760 N N . LEU A 1 215 ? -15.651 -17.816 64.003 1.00 15.28 234 LEU A N 1
ATOM 1761 C CA . LEU A 1 215 ? -14.511 -17.112 64.570 1.00 15.57 234 LEU A CA 1
ATOM 1762 C C . LEU A 1 215 ? -14.988 -15.788 65.145 1.00 16.49 234 LEU A C 1
ATOM 1763 O O . LEU A 1 215 ? -15.834 -15.152 64.530 1.00 18.62 234 LEU A O 1
ATOM 1768 N N . PRO A 1 216 ? -14.494 -15.375 66.309 1.00 16.86 235 PRO A N 1
ATOM 1769 C CA . PRO A 1 216 ? -13.519 -16.100 67.124 1.00 16.02 235 PRO A CA 1
ATOM 1770 C C . PRO A 1 216 ? -14.165 -17.195 67.978 1.00 18.07 235 PRO A C 1
ATOM 1771 O O . PRO A 1 216 ? -15.218 -16.982 68.574 1.00 20.65 235 PRO A O 1
ATOM 1775 N N . LEU A 1 217 ? -13.531 -18.359 68.001 1.00 16.69 236 LEU A N 1
ATOM 1776 C CA . LEU A 1 217 ? -13.964 -19.485 68.828 1.00 16.51 236 LEU A CA 1
ATOM 1777 C C . LEU A 1 217 ? -13.669 -19.182 70.299 1.00 21.21 236 LEU A C 1
ATOM 1778 O O . LEU A 1 217 ? -12.685 -18.512 70.585 1.00 20.22 236 LEU A O 1
ATOM 1783 N N . PRO A 1 218 ? -14.503 -19.710 71.229 1.00 20.76 237 PRO A N 1
ATOM 1784 C CA . PRO A 1 218 ? -14.218 -19.582 72.636 1.00 23.26 237 PRO A CA 1
ATOM 1785 C C . PRO A 1 218 ? -13.078 -20.519 73.013 1.00 24.60 237 PRO A C 1
ATOM 1786 O O . PRO A 1 218 ? -12.846 -21.541 72.348 1.00 26.02 237 PRO A O 1
ATOM 1790 N N . GLY A 1 219 ? -12.360 -20.150 74.055 1.00 24.48 238 GLY A N 1
ATOM 1791 C CA . GLY A 1 219 ? -11.249 -20.956 74.552 1.00 24.99 238 GLY A CA 1
ATOM 1792 C C . GLY A 1 219 ? -10.025 -20.096 74.784 1.00 22.68 238 GLY A C 1
ATOM 1793 O O . GLY A 1 219 ? -9.694 -19.216 73.976 1.00 24.28 238 GLY A O 1
ATOM 1794 N N . LYS A 1 220 ? -9.327 -20.379 75.879 1.00 27.43 239 LYS A N 1
ATOM 1795 C CA . LYS A 1 220 ? -8.150 -19.598 76.286 1.00 23.58 239 LYS A CA 1
ATOM 1796 C C . LYS A 1 220 ? -6.858 -20.159 75.716 1.00 22.29 239 LYS A C 1
ATOM 1797 O O . LYS A 1 220 ? -5.828 -19.491 75.741 1.00 27.17 239 LYS A O 1
ATOM 1803 N N . GLN A 1 221 ? -6.918 -21.371 75.164 1.00 20.84 240 GLN A N 1
ATOM 1804 C CA . GLN A 1 221 ? -5.696 -22.049 74.742 1.00 26.14 240 GLN A CA 1
ATOM 1805 C C . GLN A 1 221 ? -5.068 -21.280 73.581 1.00 24.06 240 GLN A C 1
ATOM 1806 O O . GLN A 1 221 ? -5.765 -20.700 72.758 1.00 27.44 240 GLN A O 1
ATOM 1812 N N . LYS A 1 222 ? -3.740 -21.264 73.564 1.00 20.95 241 LYS A N 1
ATOM 1813 C CA . LYS A 1 222 ? -2.988 -20.549 72.531 1.00 21.47 241 LYS A CA 1
ATOM 1814 C C . LYS A 1 222 ? -3.314 -21.060 71.117 1.00 22.87 241 LYS A C 1
ATOM 1815 O O . LYS A 1 222 ? -3.375 -20.280 70.164 1.00 23.01 241 LYS A O 1
ATOM 1821 N N . TYR A 1 223 ? -3.546 -22.362 70.987 1.00 23.76 242 TYR A N 1
ATOM 1822 C CA . TYR A 1 223 ? -3.884 -22.911 69.655 1.00 18.22 242 TYR A CA 1
ATOM 1823 C C . TYR A 1 223 ? -5.255 -22.391 69.145 1.00 19.40 242 TYR A C 1
ATOM 1824 O O . TYR A 1 223 ? -5.438 -22.222 67.941 1.00 19.82 242 TYR A O 1
ATOM 1833 N N . ILE A 1 224 ? -6.207 -22.143 70.050 1.00 25.42 243 ILE A N 1
ATOM 1834 C CA . ILE A 1 224 ? -7.500 -21.492 69.695 1.00 21.73 243 ILE A CA 1
ATOM 1835 C C . ILE A 1 224 ? -7.285 -20.025 69.257 1.00 19.33 243 ILE A C 1
ATOM 1836 O O . ILE A 1 224 ? -7.880 -19.555 68.266 1.00 17.28 243 ILE A O 1
ATOM 1841 N N . GLN A 1 225 ? -6.417 -19.326 69.984 1.00 16.71 244 GLN A N 1
ATOM 1842 C CA . GLN A 1 225 ? -6.077 -17.928 69.642 1.00 17.17 244 GLN A CA 1
ATOM 1843 C C . GLN A 1 225 ? -5.434 -17.907 68.251 1.00 16.56 244 GLN A C 1
ATOM 1844 O O . GLN A 1 225 ? -5.770 -17.084 67.403 1.00 17.95 244 GLN A O 1
ATOM 1850 N N . ASN A 1 226 ? -4.554 -18.879 68.007 1.00 17.21 245 ASN A N 1
ATOM 1851 C CA . ASN A 1 226 ? -3.918 -19.029 66.694 1.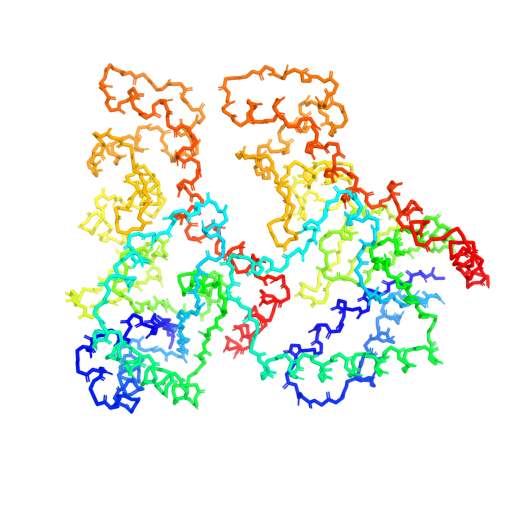00 15.98 245 ASN A CA 1
ATOM 1852 C C . ASN A 1 226 ? -4.950 -19.290 65.595 1.00 14.34 245 ASN A C 1
ATOM 1853 O O . ASN A 1 226 ? -4.927 -18.648 64.553 1.00 16.32 245 ASN A O 1
ATOM 1858 N N . LEU A 1 227 ? -5.869 -20.219 65.842 1.00 13.60 246 LEU A N 1
ATOM 1859 C CA . LEU A 1 227 ? -6.954 -20.523 64.899 1.00 16.42 246 LEU A CA 1
ATOM 1860 C C . LEU A 1 227 ? -7.811 -19.281 64.577 1.00 14.15 246 LEU A C 1
ATOM 1861 O O . LEU A 1 227 ? -8.136 -18.981 63.423 1.00 15.86 246 LEU A O 1
ATOM 1866 N N . ASN A 1 228 ? -8.128 -18.530 65.623 1.00 13.70 247 ASN A N 1
ATOM 1867 C CA . ASN A 1 228 ? -8.951 -17.323 65.489 1.00 12.62 247 ASN A CA 1
ATOM 1868 C C . ASN A 1 228 ? -8.330 -16.257 64.587 1.00 13.56 247 ASN A C 1
ATOM 1869 O O . ASN A 1 228 ? -9.041 -15.478 63.980 1.00 17.30 247 ASN A O 1
ATOM 1874 N N . ALA A 1 229 ? -7.000 -16.256 64.513 1.00 13.41 248 ALA A N 1
ATOM 1875 C CA . ALA A 1 229 ? -6.240 -15.306 63.681 1.00 15.54 248 ALA A CA 1
ATOM 1876 C C . ALA A 1 229 ? -6.059 -15.796 62.248 1.00 13.71 248 ALA A C 1
ATOM 1877 O O . ALA A 1 229 ? -5.473 -15.099 61.444 1.00 17.07 248 ALA A O 1
ATOM 1879 N N . SER A 1 230 ? -6.575 -16.995 61.940 1.00 12.29 249 SER A N 1
ATOM 1880 C CA . SER A 1 230 ? -6.170 -17.715 60.729 1.00 11.91 249 SER A CA 1
ATOM 1881 C C . SER A 1 230 ? -7.240 -17.846 59.647 1.00 11.14 249 SER A C 1
ATOM 1882 O O . SER A 1 230 ? -7.144 -18.737 58.805 1.00 11.60 249 SER A O 1
ATOM 1885 N N . GLU A 1 231 ? -8.251 -16.986 59.632 1.00 12.86 250 GLU A N 1
ATOM 1886 C CA . GLU A 1 231 ? -9.287 -17.057 58.576 1.00 12.07 250 GLU A CA 1
ATOM 1887 C C . GLU A 1 231 ? -8.686 -17.191 57.155 1.00 10.10 250 GLU A C 1
ATOM 1888 O O . GLU A 1 231 ? -9.081 -18.062 56.394 1.00 10.99 250 GLU A O 1
ATOM 1894 N N . GLU A 1 232 ? -7.730 -16.331 56.830 1.00 9.61 251 GLU A N 1
ATOM 1895 C CA . GLU A 1 232 ? -7.192 -16.281 55.452 1.00 10.42 251 GLU A CA 1
ATOM 1896 C C . GLU A 1 232 ? -6.483 -17.601 55.114 1.00 9.73 251 GLU A C 1
ATOM 1897 O O . GLU A 1 232 ? -6.681 -18.182 54.050 1.00 11.80 251 GLU A O 1
ATOM 1903 N N . LEU A 1 233 ? -5.616 -18.024 56.017 1.00 9.94 252 LEU A N 1
ATOM 1904 C CA . LEU A 1 233 ? -4.893 -19.298 55.888 1.00 10.22 252 LEU A CA 1
ATOM 1905 C C . LEU A 1 233 ? -5.833 -20.477 55.744 1.00 9.15 252 LEU A C 1
ATOM 1906 O O . LEU A 1 233 ? -5.636 -21.321 54.863 1.00 10.15 252 LEU A O 1
ATOM 1911 N N . LEU A 1 234 ? -6.873 -20.525 56.577 1.00 9.73 253 LEU A N 1
ATOM 1912 C CA . LEU A 1 234 ? -7.819 -21.645 56.543 1.00 9.26 253 LEU A CA 1
ATOM 1913 C C . LEU A 1 234 ? -8.556 -21.699 55.219 1.00 9.55 253 LEU A C 1
ATOM 1914 O O . LEU A 1 234 ? -8.717 -22.772 54.610 1.00 10.34 253 LEU A O 1
ATOM 1919 N N . PHE A 1 235 ? -9.035 -20.546 54.759 1.00 9.00 254 PHE A N 1
ATOM 1920 C CA . PHE A 1 235 ? -9.828 -20.514 53.529 1.00 8.62 254 PHE A CA 1
ATOM 1921 C C . PHE A 1 235 ? -8.979 -20.882 52.309 1.00 10.53 254 PHE A C 1
ATOM 1922 O O . PHE A 1 235 ? -9.400 -21.685 51.483 1.00 10.13 254 PHE A O 1
ATOM 1930 N N . ARG A 1 236 ? -7.767 -20.353 52.258 1.00 9.13 255 ARG A N 1
ATOM 1931 C CA . ARG A 1 236 ? -6.830 -20.652 51.185 1.00 9.54 255 ARG A CA 1
ATOM 1932 C C . ARG A 1 236 ? -6.423 -22.116 51.204 1.00 11.72 255 ARG A C 1
ATOM 1933 O O . ARG A 1 236 ? -6.410 -22.750 50.162 1.00 10.15 255 ARG A O 1
ATOM 1941 N N . ASN A 1 237 ? -6.069 -22.631 52.376 1.00 9.33 256 ASN A N 1
ATOM 1942 C CA . ASN A 1 237 ? -5.650 -24.020 52.501 1.00 8.31 256 ASN A CA 1
ATOM 1943 C C . ASN A 1 237 ? -6.734 -24.963 52.070 1.00 8.48 256 ASN A C 1
ATOM 1944 O O . ASN A 1 237 ? -6.439 -25.973 51.438 1.00 10.17 256 ASN A O 1
ATOM 1949 N N . LEU A 1 238 ? -7.979 -24.640 52.393 1.00 9.87 257 LEU A N 1
ATOM 1950 C CA . LEU A 1 238 ? -9.091 -25.488 51.965 1.00 11.49 257 LEU A CA 1
ATOM 1951 C C . LEU A 1 238 ? -9.167 -25.589 50.439 1.00 11.58 257 LEU A C 1
ATOM 1952 O O . LEU A 1 238 ? -9.394 -26.673 49.908 1.00 12.18 257 LEU A O 1
ATOM 1957 N N . ILE A 1 239 ? -8.942 -24.468 49.749 1.00 10.15 258 ILE A N 1
ATOM 1958 C CA . ILE A 1 239 ? -8.864 -24.449 48.282 1.00 9.89 258 ILE A CA 1
ATOM 1959 C C . ILE A 1 239 ? -7.738 -25.360 47.815 1.00 8.98 258 ILE A C 1
ATOM 1960 O O . ILE A 1 239 ? -7.925 -26.112 46.839 1.00 11.90 258 ILE A O 1
ATOM 1965 N N . LEU A 1 240 ? -6.594 -25.324 48.504 1.00 9.44 259 LEU A N 1
ATOM 1966 C CA . LEU A 1 240 ? -5.408 -26.088 48.092 1.00 9.30 259 LEU A CA 1
ATOM 1967 C C . LEU A 1 240 ? -5.521 -27.593 48.280 1.00 9.15 259 LEU A C 1
ATOM 1968 O O . LEU A 1 240 ? -4.923 -28.376 47.518 1.00 11.44 259 LEU A O 1
ATOM 1973 N N . VAL A 1 241 ? -6.267 -27.989 49.305 1.00 8.10 260 VAL A N 1
ATOM 1974 C CA . VAL A 1 241 ? -6.349 -29.400 49.707 1.00 9.51 260 VAL A CA 1
ATOM 1975 C C . VAL A 1 241 ? -7.660 -30.144 49.393 1.00 9.77 260 VAL A C 1
ATOM 1976 O O . VAL A 1 241 ? -7.689 -31.370 49.423 1.00 12.48 260 VAL A O 1
ATOM 1980 N N . ASP A 1 242 ? -8.739 -29.420 49.138 1.00 9.86 261 ASP A N 1
ATOM 1981 C CA . ASP A 1 242 ? -10.040 -30.014 48.890 1.00 10.20 261 ASP A CA 1
ATOM 1982 C C . ASP A 1 242 ? -10.145 -30.475 47.449 1.00 11.33 261 ASP A C 1
ATOM 1983 O O . ASP A 1 242 ? -10.759 -29.805 46.621 1.00 11.20 261 ASP A O 1
ATOM 1988 N N . LEU A 1 243 ? -9.508 -31.620 47.175 1.00 9.95 262 LEU A N 1
ATOM 1989 C CA . LEU A 1 243 ? -9.445 -32.152 45.799 1.00 10.49 262 LEU A CA 1
ATOM 1990 C C . LEU A 1 243 ? -10.824 -32.326 45.169 1.00 10.34 262 LEU A C 1
ATOM 1991 O O . LEU A 1 243 ? -11.018 -31.893 44.056 1.00 15.70 262 LEU A O 1
ATOM 1996 N N . PRO A 1 244 ? -11.777 -32.976 45.872 1.00 11.80 263 PRO A N 1
ATOM 1997 C CA . PRO A 1 244 ? -13.067 -33.197 45.235 1.00 14.46 263 PRO A CA 1
ATOM 1998 C C . PRO A 1 244 ? -13.771 -31.905 44.827 1.00 12.18 263 PRO A C 1
ATOM 1999 O O . PRO A 1 244 ? -14.318 -31.821 43.747 1.00 15.52 263 PRO A O 1
ATOM 2003 N N . THR A 1 245 ? -13.744 -30.900 45.696 1.00 13.01 264 THR A N 1
ATOM 2004 C CA . THR A 1 245 ? -14.444 -29.668 45.398 1.00 10.95 264 THR A CA 1
ATOM 2005 C C . THR A 1 245 ? -13.818 -28.916 44.230 1.00 10.99 264 THR A C 1
ATOM 2006 O O . THR A 1 245 ? -14.540 -28.396 43.386 1.00 15.99 264 THR A O 1
ATOM 2010 N N . TYR A 1 246 ? -12.496 -28.854 44.195 1.00 9.75 265 TYR A N 1
ATOM 2011 C CA . TYR A 1 246 ? -11.782 -27.947 43.246 1.00 9.93 265 TYR A CA 1
ATOM 2012 C C . TYR A 1 246 ? -11.141 -28.602 42.020 1.00 12.47 265 TYR A C 1
ATOM 2013 O O . TYR A 1 246 ? -10.513 -27.924 41.207 1.00 12.48 265 TYR A O 1
ATOM 2022 N N . CYS A 1 247 ? -11.315 -29.908 41.870 1.00 11.28 266 CYS A N 1
ATOM 2023 C CA . CYS A 1 247 ? -10.593 -30.585 40.783 1.00 11.44 266 CYS A CA 1
ATOM 2024 C C . CYS A 1 247 ? -10.992 -30.077 39.392 1.00 12.05 266 CYS A C 1
ATOM 2025 O O . CYS A 1 247 ? -10.129 -29.922 38.540 1.00 13.99 266 CYS A O 1
ATOM 2028 N N . VAL A 1 248 ? -12.268 -29.747 39.211 1.00 12.06 267 VAL A N 1
ATOM 2029 C CA . VAL A 1 248 ? -12.756 -29.206 37.930 1.00 13.91 267 VAL A CA 1
ATOM 2030 C C . VAL A 1 248 ? -12.120 -27.824 37.666 1.00 13.45 267 VAL A C 1
ATOM 2031 O O . VAL A 1 248 ? -11.624 -27.541 36.579 1.00 13.16 267 VAL A O 1
ATOM 2035 N N . ASP A 1 249 ? -12.151 -26.965 38.677 1.00 13.93 268 ASP A N 1
ATOM 2036 C CA . ASP A 1 249 ? -11.545 -25.636 38.593 1.00 12.72 268 ASP A CA 1
ATOM 2037 C C . ASP A 1 249 ? -10.040 -25.716 38.309 1.00 9.65 268 ASP A C 1
ATOM 2038 O O . ASP A 1 249 ? -9.492 -24.910 37.561 1.00 11.17 268 ASP A O 1
ATOM 2043 N N . ALA A 1 250 ? -9.382 -26.719 38.871 1.00 9.13 269 ALA A N 1
ATOM 2044 C CA . ALA A 1 250 ? -7.937 -26.881 38.692 1.00 9.34 269 ALA A CA 1
ATOM 2045 C C . ALA A 1 250 ? -7.596 -27.254 37.249 1.00 10.62 269 ALA A C 1
ATOM 2046 O O . ALA A 1 250 ? -6.569 -26.806 36.712 1.00 11.33 269 ALA A O 1
ATOM 2048 N N . ILE A 1 251 ? -8.454 -28.064 36.632 1.00 11.01 270 ILE A N 1
ATOM 2049 C CA . ILE A 1 251 ? -8.269 -28.410 35.206 1.00 10.73 270 ILE A CA 1
ATOM 2050 C C . ILE A 1 251 ? -8.640 -27.195 34.337 1.00 11.70 270 ILE A C 1
ATOM 2051 O O . ILE A 1 251 ? -7.893 -26.822 33.438 1.00 12.35 270 ILE A O 1
ATOM 2056 N N . ALA A 1 252 ? -9.778 -26.569 34.639 1.00 13.19 271 ALA A N 1
ATOM 2057 C CA . ALA A 1 252 ? -10.218 -25.378 33.909 1.00 12.90 271 ALA A CA 1
ATOM 2058 C C . ALA A 1 252 ? -9.216 -24.231 33.981 1.00 11.23 271 ALA A C 1
ATOM 2059 O O . ALA A 1 252 ? -9.202 -23.369 33.098 1.00 13.65 271 ALA A O 1
ATOM 2061 N N . ALA A 1 253 ? -8.351 -24.221 34.995 1.00 11.78 272 ALA A N 1
ATOM 2062 C CA . ALA A 1 253 ? -7.358 -23.132 35.150 1.00 11.84 272 ALA A CA 1
ATOM 2063 C C . ALA A 1 253 ? -6.436 -22.963 33.933 1.00 12.69 272 ALA A C 1
ATOM 2064 O O . ALA A 1 253 ? -5.967 -21.870 33.657 1.00 14.43 272 ALA A O 1
ATOM 2066 N N . VAL A 1 254 ? -6.187 -24.061 33.206 1.00 13.78 273 VAL A N 1
ATOM 2067 C CA . VAL A 1 254 ? -5.301 -24.061 32.042 1.00 12.45 273 VAL A CA 1
ATOM 2068 C C . VAL A 1 254 ? -6.074 -23.871 30.732 1.00 15.84 273 VAL A C 1
ATOM 2069 O O . VAL A 1 254 ? -5.486 -23.896 29.650 1.00 18.84 273 VAL A O 1
ATOM 2073 N N . GLY A 1 255 ? -7.385 -23.689 30.834 1.00 13.72 274 GLY A N 1
ATOM 2074 C CA . GLY A 1 255 ? -8.251 -23.455 29.668 1.00 17.89 274 GLY A CA 1
ATOM 2075 C C . GLY A 1 255 ? -9.516 -24.284 29.729 1.00 14.91 274 GLY A C 1
ATOM 2076 O O . GLY A 1 255 ? -9.457 -25.496 29.942 1.00 15.48 274 GLY A O 1
ATOM 2077 N N . GLN A 1 256 ? -10.674 -23.647 29.577 1.00 14.77 275 GLN A N 1
ATOM 2078 C CA . GLN A 1 256 ? -11.961 -24.388 29.544 1.00 14.41 275 GLN A CA 1
ATOM 2079 C C . GLN A 1 256 ? -11.957 -25.429 28.425 1.00 16.55 275 GLN A C 1
ATOM 2080 O O . GLN A 1 256 ? -12.506 -26.517 28.578 1.00 16.07 275 GLN A O 1
ATOM 2086 N N . ASP A 1 257 ? -11.358 -25.069 27.294 1.00 15.76 276 ASP A N 1
ATOM 2087 C CA . ASP A 1 257 ? -11.202 -26.012 26.163 1.00 16.66 276 ASP A CA 1
ATOM 2088 C C . ASP A 1 257 ? -10.463 -27.292 26.560 1.00 15.91 276 ASP A C 1
ATOM 2089 O O . ASP A 1 257 ? -10.830 -28.390 26.130 1.00 15.60 276 ASP A O 1
ATOM 2094 N N . VAL A 1 258 ? -9.429 -27.140 27.384 1.00 13.68 277 VAL A N 1
ATOM 2095 C CA . VAL A 1 258 ? -8.640 -28.293 27.876 1.00 15.94 277 VAL A CA 1
ATOM 2096 C C . VAL A 1 258 ? -9.507 -29.194 28.756 1.00 14.57 277 VAL A C 1
ATOM 2097 O O . VAL A 1 258 ? -9.477 -30.422 28.641 1.00 15.53 277 VAL A O 1
ATOM 2101 N N . LEU A 1 259 ? -10.278 -28.580 29.648 1.00 15.08 278 LEU A N 1
ATOM 2102 C CA . LEU A 1 259 ? -11.246 -29.323 30.469 1.00 12.74 278 LEU A CA 1
ATOM 2103 C C . LEU A 1 259 ? -12.287 -30.035 29.591 1.00 13.06 278 LEU A C 1
ATOM 2104 O O . LEU A 1 259 ? -12.585 -31.209 29.797 1.00 15.29 278 LEU A O 1
ATOM 2109 N N . ASP A 1 260 ? -12.821 -29.338 28.598 1.00 13.49 279 ASP A N 1
ATOM 2110 C CA . ASP A 1 260 ? -13.830 -29.933 27.717 1.00 14.64 279 ASP A CA 1
ATOM 2111 C C . ASP A 1 260 ? -13.293 -31.152 26.966 1.00 13.29 279 ASP A C 1
ATOM 2112 O O . ASP A 1 260 ? -13.971 -32.181 26.878 1.00 15.79 279 ASP A O 1
ATOM 2117 N N . LYS A 1 261 ? -12.074 -31.021 26.460 1.00 14.26 280 LYS A N 1
ATOM 2118 C CA . LYS A 1 261 ? -11.355 -32.130 25.781 1.00 15.86 280 LYS A CA 1
ATOM 2119 C C . LYS A 1 261 ? -11.177 -33.325 26.723 1.00 14.13 280 LYS A C 1
ATOM 2120 O O . LYS A 1 261 ? -11.494 -34.459 26.374 1.00 16.38 280 LYS A O 1
ATOM 2126 N N . PHE A 1 262 ? -10.703 -33.056 27.932 1.00 13.81 281 PHE A N 1
ATOM 2127 C CA . PHE A 1 262 ? -10.514 -34.132 28.914 1.00 12.83 281 PHE A CA 1
ATOM 2128 C C . PHE A 1 262 ? -11.841 -34.834 29.247 1.00 13.47 281 PHE A C 1
ATOM 2129 O O . PHE A 1 262 ? -11.913 -36.053 29.296 1.00 14.43 281 PHE A O 1
ATOM 2137 N N . THR A 1 263 ? -12.892 -34.052 29.474 1.00 15.13 282 THR A N 1
ATOM 2138 C CA . THR A 1 263 ? -14.215 -34.601 29.737 1.00 15.62 282 THR A CA 1
ATOM 2139 C C . THR A 1 263 ? -14.648 -35.538 28.603 1.00 14.77 282 THR A C 1
ATOM 2140 O O . THR A 1 263 ? -15.106 -36.658 28.850 1.00 16.29 282 THR A O 1
ATOM 2144 N N . LYS A 1 264 ? -14.513 -35.038 27.379 1.00 13.94 283 LYS A N 1
ATOM 2145 C CA . LYS A 1 264 ? -14.865 -35.794 26.182 1.00 15.06 283 LYS A CA 1
ATOM 2146 C C . LYS A 1 264 ? -14.086 -37.123 26.162 1.00 20.43 283 LYS A C 1
ATOM 2147 O O . LYS A 1 264 ? -14.668 -38.191 25.997 1.00 20.56 283 LYS A O 1
ATOM 2153 N N . ASP A 1 265 ? -12.780 -37.045 26.388 1.00 17.39 284 ASP A N 1
ATOM 2154 C CA . ASP A 1 265 ? -11.914 -38.255 26.356 1.00 18.10 284 ASP A CA 1
ATOM 2155 C C . ASP A 1 265 ? -12.318 -39.314 27.385 1.00 18.62 284 ASP A C 1
ATOM 2156 O O . ASP A 1 265 ? -12.365 -40.527 27.087 1.00 19.75 284 ASP A O 1
ATOM 2161 N N . ILE A 1 266 ? -12.629 -38.855 28.592 1.00 16.84 285 ILE A N 1
ATOM 2162 C CA . ILE A 1 266 ? -12.974 -39.756 29.678 1.00 17.50 285 ILE A CA 1
ATOM 2163 C C . ILE A 1 266 ? -14.325 -40.421 29.436 1.00 18.80 285 ILE A C 1
ATOM 2164 O O . ILE A 1 266 ? -14.478 -41.627 29.632 1.00 19.79 285 ILE A O 1
ATOM 2169 N N . LEU A 1 267 ? -15.298 -39.647 28.983 1.00 20.03 286 LEU A N 1
ATOM 2170 C CA . LEU A 1 267 ? -16.615 -40.213 28.690 1.00 21.53 286 LEU A CA 1
ATOM 2171 C C . LEU A 1 267 ? -16.556 -41.247 27.561 1.00 23.35 286 LEU A C 1
ATOM 2172 O O . LEU A 1 267 ? -17.262 -42.252 27.603 1.00 24.95 286 LEU A O 1
ATOM 2177 N N . GLU A 1 268 ? -15.701 -41.004 26.568 1.00 22.19 287 GLU A N 1
ATOM 2178 C CA . GLU A 1 268 ? -15.483 -41.986 25.502 1.00 26.26 287 GLU A CA 1
ATOM 2179 C C . GLU A 1 268 ? -14.950 -43.314 26.052 1.00 23.41 287 GLU A C 1
ATOM 2180 O O . GLU A 1 268 ? -15.421 -44.397 25.672 1.00 29.23 287 GLU A O 1
ATOM 2186 N N . ILE A 1 269 ? -13.976 -43.210 26.947 1.0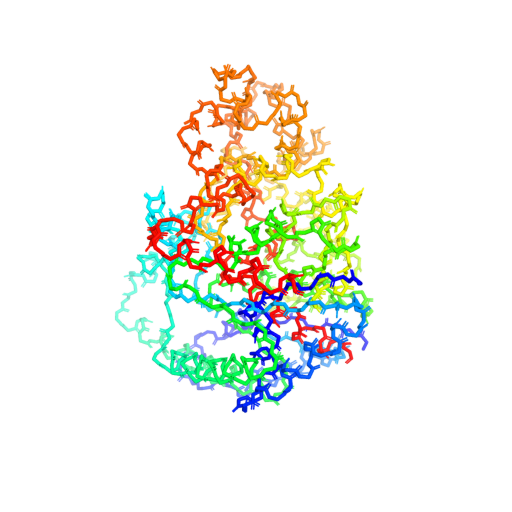0 21.91 288 ILE A N 1
ATOM 2187 C CA . ILE A 1 269 ? -13.378 -44.387 27.600 1.00 23.51 288 ILE A CA 1
ATOM 2188 C C . ILE A 1 269 ? -14.438 -45.216 28.347 1.00 23.46 288 ILE A C 1
ATOM 2189 O O . ILE A 1 269 ? -14.474 -46.441 28.234 1.00 26.00 288 ILE A O 1
ATOM 2194 N N . ALA A 1 270 ? -15.291 -44.527 29.098 1.00 29.88 289 ALA A N 1
ATOM 2195 C CA . ALA A 1 270 ? -16.311 -45.165 29.934 1.00 25.41 289 ALA A CA 1
ATOM 2196 C C . ALA A 1 270 ? -17.465 -45.789 29.160 1.00 36.75 289 ALA A C 1
ATOM 2197 O O . ALA A 1 270 ? -18.160 -46.664 29.686 1.00 52.41 289 ALA A O 1
ATOM 2199 N N . GLU A 1 271 ? -17.684 -45.345 27.927 1.00 34.75 290 GLU A N 1
ATOM 2200 C CA . GLU A 1 271 ? -18.716 -45.958 27.107 1.00 44.21 290 GLU A CA 1
ATOM 2201 C C . GLU A 1 271 ? -18.257 -47.378 26.824 1.00 58.03 290 GLU A C 1
ATOM 2202 O O . GLU A 1 271 ? -17.142 -47.606 26.342 1.00 78.44 290 GLU A O 1
ATOM 2208 N N . ARG B 1 1 ? -39.463 -16.374 11.893 1.00 36.19 20 ARG B N 1
ATOM 2209 C CA . ARG B 1 1 ? -39.043 -17.405 12.880 1.00 29.59 20 ARG B CA 1
ATOM 2210 C C . ARG B 1 1 ? -38.031 -16.813 13.898 1.00 16.72 20 ARG B C 1
ATOM 2211 O O . ARG B 1 1 ? -38.284 -15.755 14.480 1.00 16.18 20 ARG B O 1
ATOM 2213 N N . ASN B 1 2 ? -36.905 -17.486 14.094 1.00 13.02 21 ASN B N 1
ATOM 2214 C CA . ASN B 1 2 ? -35.915 -17.108 15.096 1.00 12.13 21 ASN B CA 1
ATOM 2215 C C . ASN B 1 2 ? -34.627 -16.556 14.503 1.00 12.38 21 ASN B C 1
ATOM 2216 O O . ASN B 1 2 ? -34.353 -16.690 13.313 1.00 13.98 21 ASN B O 1
ATOM 2221 N N . LEU B 1 3 ? -33.852 -15.923 15.371 1.00 10.54 22 LEU B N 1
ATOM 2222 C CA . LEU B 1 3 ? -32.491 -15.521 15.083 1.00 11.07 22 LEU B CA 1
ATOM 2223 C C . LEU B 1 3 ? -31.557 -16.501 15.779 1.00 11.31 22 LEU B C 1
ATOM 2224 O O . LEU B 1 3 ? -31.739 -16.812 16.963 1.00 11.34 22 LEU B O 1
ATOM 2229 N N . MET B 1 4 ? -30.549 -16.975 15.056 1.00 9.54 23 MET B N 1
ATOM 2230 C CA . MET B 1 4 ? -29.519 -17.856 15.616 1.00 10.15 23 MET B CA 1
ATOM 2231 C C . MET B 1 4 ? -28.168 -17.214 15.438 1.00 9.78 23 MET B C 1
ATOM 2232 O O . MET B 1 4 ? -27.798 -16.872 14.324 1.00 11.07 23 MET B O 1
ATOM 2237 N N . ILE B 1 5 ? -27.445 -17.056 16.547 1.00 10.72 24 ILE B N 1
ATOM 2238 C CA . ILE B 1 5 ? -26.117 -16.475 16.561 1.00 9.79 24 ILE B CA 1
ATOM 2239 C C . ILE B 1 5 ? -25.114 -17.529 17.022 1.00 9.13 24 ILE B C 1
ATOM 2240 O O . ILE B 1 5 ? -25.229 -18.083 18.123 1.00 10.60 24 ILE B O 1
ATOM 2245 N N . VAL B 1 6 ? -24.134 -17.805 16.158 1.00 9.74 25 VAL B N 1
ATOM 2246 C CA . VAL B 1 6 ? -23.170 -18.864 16.405 1.00 8.61 25 VAL B CA 1
ATOM 2247 C C . VAL B 1 6 ? -21.828 -18.327 16.876 1.00 9.98 25 VAL B C 1
ATOM 2248 O O . VAL B 1 6 ? -21.211 -17.527 16.202 1.00 10.80 25 VAL B O 1
ATOM 2252 N N . ASP B 1 7 ? -21.397 -18.797 18.052 1.00 8.22 26 ASP B N 1
ATOM 2253 C CA . ASP B 1 7 ? -20.049 -18.552 18.566 1.00 9.65 26 ASP B CA 1
ATOM 2254 C C . ASP B 1 7 ? -19.101 -19.479 17.801 1.00 9.25 26 ASP B C 1
ATOM 2255 O O . ASP B 1 7 ? -18.901 -20.629 18.181 1.00 11.88 26 ASP B O 1
ATOM 2260 N N . GLY B 1 8 ? -18.560 -18.971 16.694 1.00 8.29 27 GLY B N 1
ATOM 2261 C CA . GLY B 1 8 ? -17.897 -19.816 15.696 1.00 8.49 27 GLY B CA 1
ATOM 2262 C C . GLY B 1 8 ? -16.548 -20.347 16.101 1.00 9.46 27 GLY B C 1
ATOM 2263 O O . GLY B 1 8 ? -16.233 -21.497 15.809 1.00 12.71 27 GLY B O 1
ATOM 2264 N N . THR B 1 9 ? -15.749 -19.546 16.804 1.00 7.77 28 THR B N 1
ATOM 2265 C CA . THR B 1 9 ? -14.478 -20.026 17.313 1.00 10.54 28 THR B CA 1
ATOM 2266 C C . THR B 1 9 ? -14.713 -21.089 18.406 1.00 10.12 28 THR B C 1
ATOM 2267 O O . THR B 1 9 ? -14.043 -22.123 18.451 1.00 12.25 28 THR B O 1
ATOM 2271 N N . ASN B 1 10 ? -15.709 -20.848 19.248 1.00 9.58 29 ASN B N 1
ATOM 2272 C CA . ASN B 1 10 ? -16.126 -21.818 20.258 1.00 9.98 29 ASN B CA 1
ATOM 2273 C C . ASN B 1 10 ? -16.553 -23.153 19.626 1.00 10.27 29 ASN B C 1
ATOM 2274 O O . ASN B 1 10 ? -16.131 -24.217 20.059 1.00 12.24 29 ASN B O 1
ATOM 2279 N N . LEU B 1 11 ? -17.338 -23.070 18.556 1.00 10.74 30 LEU B N 1
ATOM 2280 C CA . LEU B 1 11 ? -17.790 -24.285 17.823 1.00 9.72 30 LEU B CA 1
ATOM 2281 C C . LEU B 1 11 ? -16.594 -25.007 17.206 1.00 10.87 30 LEU B C 1
ATOM 2282 O O . LEU B 1 11 ? -16.565 -26.234 17.131 1.00 14.97 30 LEU B O 1
ATOM 2287 N N . GLY B 1 12 ? -15.586 -24.242 16.797 1.00 13.72 31 GLY B N 1
ATOM 2288 C CA . GLY B 1 12 ? -14.323 -24.796 16.286 1.00 13.19 31 GLY B CA 1
ATOM 2289 C C . GLY B 1 12 ? -13.712 -25.839 17.216 1.00 13.00 31 GLY B C 1
ATOM 2290 O O . GLY B 1 12 ? -13.118 -26.820 16.765 1.00 14.55 31 GLY B O 1
ATOM 2291 N N . PHE B 1 13 ? -13.826 -25.625 18.524 1.00 14.25 32 PHE B N 1
ATOM 2292 C CA . PHE B 1 13 ? -13.271 -26.576 19.500 1.00 16.45 32 PHE B CA 1
ATOM 2293 C C . PHE B 1 13 ? -13.911 -27.952 19.428 1.00 15.91 32 PHE B C 1
ATOM 2294 O O . PHE B 1 13 ? -13.260 -28.945 19.743 1.00 20.29 32 PHE B O 1
ATOM 2302 N N . ARG B 1 14 ? -15.181 -28.006 19.035 1.00 16.56 33 ARG B N 1
ATOM 2303 C CA . ARG B 1 14 ? -15.873 -29.293 18.851 1.00 18.86 33 ARG B CA 1
ATOM 2304 C C . ARG B 1 14 ? -15.074 -30.151 17.863 1.00 21.19 33 ARG B C 1
ATOM 2305 O O . ARG B 1 14 ? -14.947 -31.345 18.027 1.00 21.22 33 ARG B O 1
ATOM 2313 N N . PHE B 1 15 ? -14.546 -29.510 16.833 1.00 18.51 34 PHE B N 1
ATOM 2314 C CA . PHE B 1 15 ? -13.837 -30.217 15.761 1.00 17.41 34 PHE B CA 1
ATOM 2315 C C . PHE B 1 15 ? -12.373 -30.432 16.104 1.00 18.66 34 PHE B C 1
ATOM 2316 O O . PHE B 1 15 ? -11.825 -31.484 15.831 1.00 26.55 34 PHE B O 1
ATOM 2324 N N . LYS B 1 16 ? -11.777 -29.465 16.794 1.00 20.27 35 LYS B N 1
ATOM 2325 C CA . LYS B 1 16 ? -10.414 -29.624 17.301 1.00 23.57 35 LYS B CA 1
ATOM 2326 C C . LYS B 1 16 ? -10.313 -30.877 18.188 1.00 22.20 35 LYS B C 1
ATOM 2327 O O . LYS B 1 16 ? -9.388 -31.694 18.036 1.00 27.19 35 LYS B O 1
ATOM 2333 N N . HIS B 1 17 ? -11.301 -31.036 19.066 1.00 23.27 36 HIS B N 1
ATOM 2334 C CA . HIS B 1 17 ? -11.359 -32.169 20.011 1.00 18.84 36 HIS B CA 1
ATOM 2335 C C . HIS B 1 17 ? -11.767 -33.530 19.448 1.00 22.11 36 HIS B C 1
ATOM 2336 O O . HIS B 1 17 ? -11.661 -34.537 20.160 1.00 31.58 36 HIS B O 1
ATOM 2343 N N . ASN B 1 18 ? -12.248 -33.577 18.205 1.00 34.34 37 ASN B N 1
ATOM 2344 C CA . ASN B 1 18 ? -12.375 -34.873 17.511 1.00 32.24 37 ASN B CA 1
ATOM 2345 C C . ASN B 1 18 ? -11.006 -35.448 17.098 1.00 54.96 37 ASN B C 1
ATOM 2346 O O . ASN B 1 18 ? -10.908 -36.629 16.858 1.00 47.66 37 ASN B O 1
ATOM 2351 N N . ASN B 1 19 ? -9.966 -34.612 17.025 1.00 74.45 38 ASN B N 1
ATOM 2352 C CA . ASN B 1 19 ? -8.555 -35.056 16.797 1.00 54.35 38 ASN B CA 1
ATOM 2353 C C . ASN B 1 19 ? -8.280 -35.758 15.463 1.00 61.21 38 ASN B C 1
ATOM 2354 O O . ASN B 1 19 ? -7.342 -36.555 15.361 1.00 82.69 38 ASN B O 1
ATOM 2359 N N . SER B 1 20 ? -9.064 -35.452 14.433 1.00 70.10 39 SER B N 1
ATOM 2360 C CA . SER B 1 20 ? -8.910 -36.134 13.133 1.00 59.38 39 SER B CA 1
ATOM 2361 C C . SER B 1 20 ? -7.642 -35.731 12.361 1.00 71.22 39 SER B C 1
ATOM 2362 O O . SER B 1 20 ? -7.188 -36.473 11.485 1.00 76.21 39 SER B O 1
ATOM 2365 N N . LYS B 1 21 ? -7.084 -34.564 12.700 1.00 55.69 40 LYS B N 1
ATOM 2366 C CA . LYS B 1 21 ? -6.001 -33.900 11.931 1.00 51.49 40 LYS B CA 1
ATOM 2367 C C . LYS B 1 21 ? -6.333 -33.738 10.437 1.00 62.39 40 LYS B C 1
ATOM 2368 O O . LYS B 1 21 ? -5.447 -33.681 9.580 1.00 48.15 40 LYS B O 1
ATOM 2374 N N . LYS B 1 22 ? -7.629 -33.627 10.167 1.00 56.72 41 LYS B N 1
ATOM 2375 C CA . LYS B 1 22 ? -8.167 -33.505 8.814 1.00 41.11 41 LYS B CA 1
ATOM 2376 C C . LYS B 1 22 ? -9.039 -32.241 8.711 1.00 36.66 41 LYS B C 1
ATOM 2377 O O . LYS B 1 22 ? -9.506 -31.732 9.733 1.00 41.01 41 LYS B O 1
ATOM 2383 N N . PRO B 1 23 ? -9.265 -31.723 7.489 1.00 34.26 42 PRO B N 1
ATOM 2384 C CA . PRO B 1 23 ? -10.144 -30.553 7.365 1.00 24.85 42 PRO B CA 1
ATOM 2385 C C . PRO B 1 23 ? -11.547 -30.829 7.878 1.00 19.12 42 PRO B C 1
ATOM 2386 O O . PRO B 1 23 ? -12.024 -31.939 7.813 1.00 28.35 42 PRO B O 1
ATOM 2390 N N . PHE B 1 24 ? -12.187 -29.818 8.430 1.00 15.41 43 PHE B N 1
ATOM 2391 C CA . PHE B 1 24 ? -13.540 -29.972 8.988 1.00 13.02 43 PHE B CA 1
ATOM 2392 C C . PHE B 1 24 ? -14.539 -28.935 8.471 1.00 11.43 43 PHE B C 1
ATOM 2393 O O . PHE B 1 24 ? -15.682 -28.908 8.917 1.00 11.20 43 PHE B O 1
ATOM 2401 N N . ALA B 1 25 ? -14.147 -28.105 7.502 1.00 12.63 44 ALA B N 1
ATOM 2402 C CA . ALA B 1 25 ? -15.066 -27.069 7.003 1.00 12.35 44 ALA B CA 1
ATOM 2403 C C . ALA B 1 25 ? -16.461 -27.561 6.627 1.00 12.72 44 ALA B C 1
ATOM 2404 O O . ALA B 1 25 ? -17.471 -26.973 7.031 1.00 12.11 44 ALA B O 1
ATOM 2406 N N . SER B 1 26 ? -16.518 -28.637 5.855 1.00 12.64 45 SER B N 1
ATOM 2407 C CA . SER B 1 26 ? -17.803 -29.174 5.442 1.00 13.86 45 SER B CA 1
ATOM 2408 C C . SER B 1 26 ? -18.669 -29.634 6.634 1.00 12.39 45 SER B C 1
ATOM 2409 O O . SER B 1 26 ? -19.854 -29.319 6.702 1.00 10.82 45 SER B O 1
ATOM 2412 N N A SER B 1 27 ? -18.051 -30.373 7.560 0.50 11.03 46 SER B N 1
ATOM 2413 N N B SER B 1 27 ? -18.070 -30.361 7.574 0.50 11.71 46 SER B N 1
ATOM 2414 C CA A SER B 1 27 ? -18.725 -30.836 8.788 0.50 10.64 46 SER B CA 1
ATOM 2415 C CA B SER B 1 27 ? -18.815 -30.818 8.754 0.50 12.41 46 SER B CA 1
ATOM 2416 C C A SER B 1 27 ? -19.243 -29.653 9.615 0.50 10.49 46 SER B C 1
ATOM 2417 C C B SER B 1 27 ? -19.246 -29.654 9.653 0.50 11.47 46 SER B C 1
ATOM 2418 O O A SER B 1 27 ? -20.346 -29.687 10.140 0.50 11.90 46 SER B O 1
ATOM 2419 O O B SER B 1 27 ? -20.287 -29.714 10.295 0.50 13.55 46 SER B O 1
ATOM 2424 N N . TYR B 1 28 ? -18.419 -28.617 9.705 1.00 11.90 47 TYR B N 1
ATOM 2425 C CA . TYR B 1 28 ? -18.723 -27.402 10.484 1.00 12.22 47 TYR B CA 1
ATOM 2426 C C . TYR B 1 28 ? -19.970 -26.717 9.932 1.00 10.80 47 TYR B C 1
ATOM 2427 O O . TYR B 1 28 ? -20.919 -26.412 10.657 1.00 12.50 47 TYR B O 1
ATOM 2436 N N . VAL B 1 29 ? -19.999 -26.531 8.620 1.00 11.13 48 VAL B N 1
ATOM 2437 C CA . VAL B 1 29 ? -21.176 -25.912 7.993 1.00 11.59 48 VAL B CA 1
ATOM 2438 C C . VAL B 1 29 ? -22.416 -26.800 8.106 1.00 12.83 48 VAL B C 1
ATOM 2439 O O . VAL B 1 29 ? -23.499 -26.321 8.381 1.00 11.57 48 VAL B O 1
ATOM 2443 N N . SER B 1 30 ? -22.250 -28.104 7.916 1.00 12.87 49 SER B N 1
ATOM 2444 C CA . SER B 1 30 ? -23.372 -29.054 8.133 1.00 12.27 49 SER B CA 1
ATOM 2445 C C . SER B 1 30 ? -23.994 -28.912 9.541 1.00 11.38 49 SER B C 1
ATOM 2446 O O . SER B 1 30 ? -25.204 -28.937 9.693 1.00 11.92 49 SER B O 1
ATOM 2449 N N . THR B 1 31 ? -23.126 -28.786 10.538 1.00 12.68 50 THR B N 1
ATOM 2450 C CA . THR B 1 31 ? -23.533 -28.663 11.953 1.00 11.32 50 THR B CA 1
ATOM 2451 C C . THR B 1 31 ? -24.393 -27.405 12.159 1.00 12.11 50 THR B C 1
ATOM 2452 O O . THR B 1 31 ? -25.454 -27.445 12.778 1.00 13.60 50 THR B O 1
ATOM 2456 N N . ILE B 1 32 ? -23.940 -26.305 11.580 1.00 10.89 51 ILE B N 1
ATOM 2457 C CA . ILE B 1 32 ? -24.694 -25.057 11.657 1.00 12.72 51 ILE B CA 1
ATOM 2458 C C . ILE B 1 32 ? -26.041 -25.179 10.911 1.00 12.66 51 ILE B C 1
ATOM 2459 O O . ILE B 1 32 ? -27.068 -24.719 11.399 1.00 12.69 51 ILE B O 1
ATOM 2464 N N . GLN B 1 33 ? -26.047 -25.810 9.726 1.00 10.11 52 GLN B N 1
ATOM 2465 C CA . GLN B 1 33 ? -27.321 -26.078 9.048 1.00 10.98 52 GLN B CA 1
ATOM 2466 C C . GLN B 1 33 ? -28.318 -26.897 9.898 1.00 12.20 52 GLN B C 1
ATOM 2467 O O . GLN B 1 33 ? -29.500 -26.583 9.945 1.00 15.01 52 GLN B O 1
ATOM 2473 N N A SER B 1 34 ? -27.823 -27.954 10.556 0.50 11.26 53 SER B N 1
ATOM 2474 N N B SER B 1 34 ? -27.812 -27.938 10.555 0.50 11.49 53 SER B N 1
ATOM 2475 C CA A SER B 1 34 ? -28.669 -28.786 11.434 0.50 12.72 53 SER B CA 1
ATOM 2476 C CA B SER B 1 34 ? -28.638 -28.771 11.420 0.50 13.30 53 SER B CA 1
ATOM 2477 C C A SER B 1 34 ? -29.244 -27.931 12.572 0.50 12.68 53 SER B C 1
ATOM 2478 C C B SER B 1 34 ? -29.229 -27.942 12.570 0.50 12.85 53 SER B C 1
ATOM 2479 O O A SER B 1 34 ? -30.426 -28.031 12.899 0.50 15.15 53 SER B O 1
ATOM 2480 O O B SER B 1 34 ? -30.405 -28.071 12.903 0.50 16.05 53 SER B O 1
ATOM 2485 N N . LEU B 1 35 ? -28.405 -27.062 13.137 1.00 12.69 54 LEU B N 1
ATOM 2486 C CA . LEU B 1 35 ? -28.834 -26.197 14.241 1.00 11.65 54 LEU B CA 1
ATOM 2487 C C . LEU B 1 35 ? -29.893 -25.200 13.786 1.00 13.79 54 LEU B C 1
ATOM 2488 O O . LEU B 1 35 ? -30.891 -24.968 14.479 1.00 13.95 54 LEU B O 1
ATOM 2493 N N . ALA B 1 36 ? -29.695 -24.645 12.591 1.00 12.12 55 ALA B N 1
ATOM 2494 C CA . ALA B 1 36 ? -30.638 -23.666 12.055 1.00 13.83 55 ALA B CA 1
ATOM 2495 C C . ALA B 1 36 ? -32.012 -24.296 11.861 1.00 12.62 55 ALA B C 1
ATOM 2496 O O . ALA B 1 36 ? -33.027 -23.674 12.103 1.00 15.96 55 ALA B O 1
ATOM 2498 N N . LYS B 1 37 ? -32.029 -25.550 11.416 1.00 13.80 56 LYS B N 1
ATOM 2499 C CA . LYS B 1 37 ? -33.284 -26.292 11.310 1.00 14.99 56 LYS B CA 1
ATOM 2500 C C . LYS B 1 37 ? -33.901 -26.541 12.700 1.00 14.53 56 LYS B C 1
ATOM 2501 O O . LYS B 1 37 ? -35.074 -26.260 12.924 1.00 18.07 56 LYS B O 1
ATOM 2507 N N . SER B 1 38 ? -33.109 -27.065 13.624 1.00 15.07 57 SER B N 1
ATOM 2508 C CA . SER B 1 38 ? -33.610 -27.386 14.987 1.00 15.63 57 SER B CA 1
ATOM 2509 C C . SER B 1 38 ? -34.191 -26.169 15.702 1.00 15.57 57 SER B C 1
ATOM 2510 O O . SER B 1 38 ? -35.168 -26.278 16.430 1.00 16.29 57 SER B O 1
ATOM 2513 N N . TYR B 1 39 ? -33.573 -25.017 15.478 1.00 15.83 58 TYR B N 1
ATOM 2514 C CA . TYR B 1 39 ? -33.954 -23.775 16.162 1.00 14.33 58 TYR B CA 1
ATOM 2515 C C . TYR B 1 39 ? -34.787 -22.842 15.293 1.00 13.95 58 TYR B C 1
ATOM 2516 O O . TYR B 1 39 ? -35.004 -21.696 15.671 1.00 15.27 58 TYR B O 1
ATOM 2525 N N . SER B 1 40 ? -35.281 -23.341 14.151 1.00 14.96 59 SER B N 1
ATOM 2526 C CA . SER B 1 40 ? -36.199 -22.584 13.297 1.00 15.82 59 SER B CA 1
ATOM 2527 C C . SER B 1 40 ? -35.646 -21.192 12.990 1.00 14.29 59 SER B C 1
ATOM 2528 O O . SER B 1 40 ? -36.327 -20.190 13.138 1.00 18.19 59 SER B O 1
ATOM 2531 N N . ALA B 1 41 ? -34.404 -21.155 12.540 1.00 12.81 60 ALA B N 1
ATOM 2532 C CA . ALA B 1 41 ? -33.701 -19.889 12.320 1.00 13.99 60 ALA B CA 1
ATOM 2533 C C . ALA B 1 41 ? -34.081 -19.290 10.969 1.00 15.00 60 ALA B C 1
ATOM 2534 O O . ALA B 1 41 ? -33.781 -19.856 9.927 1.00 20.68 60 ALA B O 1
ATOM 2536 N N . ARG B 1 42 ? -34.776 -18.162 11.018 1.00 14.29 61 ARG B N 1
ATOM 2537 C CA . ARG B 1 42 ? -35.003 -17.324 9.838 1.00 17.47 61 ARG B CA 1
ATOM 2538 C C . ARG B 1 42 ? -33.695 -16.661 9.384 1.00 14.22 61 ARG B C 1
ATOM 2539 O O . ARG B 1 42 ? -33.439 -16.506 8.192 1.00 16.11 61 ARG B O 1
ATOM 2547 N N . THR B 1 43 ? -32.914 -16.231 10.368 1.00 15.12 62 THR B N 1
ATOM 2548 C CA . THR B 1 43 ? -31.594 -15.663 10.166 1.00 12.10 62 THR B CA 1
ATOM 2549 C C . THR B 1 43 ? -30.569 -16.374 11.033 1.00 12.25 62 THR B C 1
ATOM 2550 O O . THR B 1 43 ? -30.801 -16.572 12.214 1.00 12.25 62 THR B O 1
ATOM 2554 N N . THR B 1 44 ? -29.442 -16.739 10.431 1.00 14.00 63 THR B N 1
ATOM 2555 C CA . THR B 1 44 ? -28.297 -17.301 11.133 1.00 12.10 63 THR B CA 1
ATOM 2556 C C . THR B 1 44 ? -27.108 -16.408 10.889 1.00 13.41 63 THR B C 1
ATOM 2557 O O . THR B 1 44 ? -26.776 -16.130 9.753 1.00 14.56 63 THR B O 1
ATOM 2561 N N . ILE B 1 45 ? -26.466 -15.977 11.961 1.00 10.57 64 ILE B N 1
ATOM 2562 C CA . ILE B 1 45 ? -25.247 -15.175 11.875 1.00 10.17 64 ILE B CA 1
ATOM 2563 C C . ILE B 1 45 ? -24.130 -15.892 12.599 1.00 9.99 64 ILE B C 1
ATOM 2564 O O . ILE B 1 45 ? -24.281 -16.307 13.742 1.00 11.26 64 ILE B O 1
ATOM 2569 N N . VAL B 1 46 ? -23.021 -16.070 11.904 1.00 9.37 65 VAL B N 1
ATOM 2570 C CA . VAL B 1 46 ? -21.843 -16.751 12.454 1.00 9.24 65 VAL B CA 1
ATOM 2571 C C . VAL B 1 46 ? -20.770 -15.740 12.818 1.00 11.05 65 VAL B C 1
ATOM 2572 O O . VAL B 1 46 ? -20.370 -14.908 12.002 1.00 12.09 65 VAL B O 1
ATOM 2576 N N . LEU B 1 47 ? -20.280 -15.846 14.047 1.00 9.17 66 LEU B N 1
ATOM 2577 C CA . LEU B 1 47 ? -19.246 -14.955 14.563 1.00 8.98 66 LEU B CA 1
ATOM 2578 C C . LEU B 1 47 ? -17.947 -15.695 14.793 1.00 9.59 66 LEU B C 1
ATOM 2579 O O . LEU B 1 47 ? -17.962 -16.877 15.088 1.00 13.02 66 LEU B O 1
ATOM 2584 N N . GLY B 1 48 ? -16.831 -15.005 14.637 1.00 9.48 67 GLY B N 1
ATOM 2585 C CA . GLY B 1 48 ? -15.533 -15.524 15.033 1.00 10.36 67 GLY B CA 1
ATOM 2586 C C . GLY B 1 48 ? -14.690 -14.526 15.794 1.00 9.31 67 GLY B C 1
ATOM 2587 O O . GLY B 1 48 ? -14.903 -13.318 15.707 1.00 14.89 67 GLY B O 1
ATOM 2588 N N . ASP B 1 49 ? -13.717 -15.036 16.515 1.00 10.09 68 ASP B N 1
ATOM 2589 C CA . ASP B 1 49 ? -12.749 -14.210 17.220 1.00 11.02 68 ASP B CA 1
ATOM 2590 C C . ASP B 1 49 ? -11.519 -14.022 16.342 1.00 13.21 68 ASP B C 1
ATOM 2591 O O . ASP B 1 49 ? -11.034 -14.932 15.733 1.00 22.37 68 ASP B O 1
ATOM 2596 N N . LYS B 1 50 ? -11.087 -12.785 16.222 1.00 12.78 69 LYS B N 1
ATOM 2597 C CA . LYS B 1 50 ? -9.932 -12.414 15.414 1.00 12.12 69 LYS B CA 1
ATOM 2598 C C . LYS B 1 50 ? -9.117 -11.421 16.206 1.00 13.05 69 LYS B C 1
ATOM 2599 O O . LYS B 1 50 ? -9.640 -10.405 16.636 1.00 12.33 69 LYS B O 1
ATOM 2605 N N . GLY B 1 51 ? -7.858 -11.745 16.437 1.00 15.86 70 GLY B N 1
ATOM 2606 C CA . GLY B 1 51 ? -6.988 -10.933 17.273 1.00 15.52 70 GLY B CA 1
ATOM 2607 C C . GLY B 1 51 ? -7.391 -11.085 18.734 1.00 14.88 70 GLY B C 1
ATOM 2608 O O . GLY B 1 51 ? -8.000 -12.071 19.126 1.00 20.15 70 GLY B O 1
ATOM 2609 N N . LYS B 1 52 ? -7.069 -10.067 19.514 1.00 14.49 71 LYS B N 1
ATOM 2610 C CA . LYS B 1 52 ? -7.300 -10.013 20.960 1.00 15.06 71 LYS B CA 1
ATOM 2611 C C . LYS B 1 52 ? -8.248 -8.874 21.292 1.00 15.32 71 LYS B C 1
ATOM 2612 O O . LYS B 1 52 ? -8.375 -7.974 20.509 1.00 26.00 71 LYS B O 1
ATOM 2618 N N . SER B 1 53 ? -8.888 -8.911 22.462 1.00 10.99 72 SER B N 1
ATOM 2619 C CA . SER B 1 53 ? -9.874 -7.895 22.838 1.00 11.02 72 SER B CA 1
ATOM 2620 C C . SER B 1 53 ? -9.213 -6.560 23.135 1.00 11.58 72 SER B C 1
ATOM 2621 O O . SER B 1 53 ? -8.611 -6.386 24.204 1.00 11.07 72 SER B O 1
ATOM 2624 N N . VAL B 1 54 ? -9.326 -5.619 22.197 1.00 8.99 73 VAL B N 1
ATOM 2625 C CA . VAL B 1 54 ? -8.717 -4.308 22.372 1.00 10.34 73 VAL B CA 1
ATOM 2626 C C . VAL B 1 54 ? -9.339 -3.625 23.593 1.00 10.76 73 VAL B C 1
ATOM 2627 O O . VAL B 1 54 ? -8.634 -3.064 24.459 1.00 12.45 73 VAL B O 1
ATOM 2631 N N . PHE B 1 55 ? -10.664 -3.671 23.656 1.00 9.11 74 PHE B N 1
ATOM 2632 C CA . PHE B 1 55 ? -11.393 -3.055 24.770 1.00 9.96 74 PHE B CA 1
ATOM 2633 C C . PHE B 1 55 ? -10.942 -3.601 26.122 1.00 9.39 74 PHE B C 1
ATOM 2634 O O . PHE B 1 55 ? -10.628 -2.833 27.037 1.00 12.65 74 PHE B O 1
ATOM 2642 N N . ARG B 1 56 ? -10.899 -4.922 26.271 1.00 9.54 75 ARG B N 1
ATOM 2643 C CA . ARG B 1 56 ? -10.560 -5.482 27.604 1.00 10.29 75 ARG B CA 1
ATOM 2644 C C . ARG B 1 56 ? -9.075 -5.291 27.948 1.00 11.08 75 ARG B C 1
ATOM 2645 O O . ARG B 1 56 ? -8.702 -5.053 29.103 1.00 13.42 75 ARG B O 1
ATOM 2653 N N . LEU B 1 57 ? -8.218 -5.345 26.932 1.00 12.39 76 LEU B N 1
ATOM 2654 C CA . LEU B 1 57 ? -6.789 -5.095 27.141 1.00 11.78 76 LEU B CA 1
ATOM 2655 C C . LEU B 1 57 ? -6.486 -3.659 27.594 1.00 13.32 76 LEU B C 1
ATOM 2656 O O . LEU B 1 57 ? -5.535 -3.429 28.350 1.00 15.82 76 LEU B O 1
ATOM 2661 N N A GLU B 1 58 ? -7.307 -2.710 27.139 0.50 12.71 77 GLU B N 1
ATOM 2662 N N B GLU B 1 58 ? -7.290 -2.702 27.130 0.50 12.73 77 GLU B N 1
ATOM 2663 C CA A GLU B 1 58 ? -7.214 -1.307 27.591 0.50 17.50 77 GLU B CA 1
ATOM 2664 C CA B GLU B 1 58 ? -7.179 -1.316 27.615 0.50 14.86 77 GLU B CA 1
ATOM 2665 C C A GLU B 1 58 ? -7.498 -1.130 29.079 0.50 14.97 77 GLU B C 1
ATOM 2666 C C B GLU B 1 58 ? -7.378 -1.242 29.123 0.50 14.71 77 GLU B C 1
ATOM 2667 O O A GLU B 1 58 ? -6.968 -0.216 29.708 0.50 21.47 77 GLU B O 1
ATOM 2668 O O B GLU B 1 58 ? -6.627 -0.564 29.821 0.50 20.87 77 GLU B O 1
ATOM 2679 N N . HIS B 1 59 ? -8.369 -1.983 29.616 1.00 12.94 78 HIS B N 1
ATOM 2680 C CA . HIS B 1 59 ? -8.727 -1.966 31.054 1.00 12.91 78 HIS B CA 1
ATOM 2681 C C . HIS B 1 59 ? -7.922 -2.931 31.917 1.00 16.68 78 HIS B C 1
ATOM 2682 O O . HIS B 1 59 ? -7.777 -2.738 33.120 1.00 18.78 78 HIS B O 1
ATOM 2689 N N . LEU B 1 60 ? -7.422 -3.985 31.298 1.00 14.84 79 LEU B N 1
ATOM 2690 C CA . LEU B 1 60 ? -6.642 -5.009 31.983 1.00 13.57 79 LEU B CA 1
ATOM 2691 C C . LEU B 1 60 ? -5.586 -5.579 31.034 1.00 13.68 79 LEU B C 1
ATOM 2692 O O . LEU B 1 60 ? -5.862 -6.509 30.294 1.00 14.76 79 LEU B O 1
ATOM 2697 N N . PRO B 1 61 ? -4.378 -5.002 31.030 1.00 19.69 80 PRO B N 1
ATOM 2698 C CA . PRO B 1 61 ? -3.317 -5.459 30.106 1.00 20.99 80 PRO B CA 1
ATOM 2699 C C . PRO B 1 61 ? -3.003 -6.944 30.146 1.00 21.75 80 PRO B C 1
ATOM 2700 O O . PRO B 1 61 ? -2.655 -7.508 29.117 1.00 25.92 80 PRO B O 1
ATOM 2704 N N . GLU B 1 62 ? -3.128 -7.559 31.323 1.00 22.30 81 GLU B N 1
ATOM 2705 C CA . GLU B 1 62 ? -2.905 -9.020 31.503 1.00 23.74 81 GLU B CA 1
ATOM 2706 C C . GLU B 1 62 ? -4.113 -9.934 31.164 1.00 16.89 81 GLU B C 1
ATOM 2707 O O . GLU B 1 62 ? -4.052 -11.154 31.398 1.00 19.19 81 GLU B O 1
ATOM 2713 N N . TYR B 1 63 ? -5.180 -9.366 30.595 1.00 13.61 82 TYR B N 1
ATOM 2714 C CA . TYR B 1 63 ? -6.412 -10.110 30.274 1.00 13.69 82 TYR B CA 1
ATOM 2715 C C . TYR B 1 63 ? -6.092 -11.284 29.368 1.00 15.57 82 TYR B C 1
ATOM 2716 O O . TYR B 1 63 ? -5.508 -11.098 28.311 1.00 19.66 82 TYR B O 1
ATOM 2725 N N . LYS B 1 64 ? -6.500 -12.478 29.788 1.00 15.12 83 LYS B N 1
ATOM 2726 C CA . LYS B 1 64 ? -6.187 -13.729 29.106 1.00 21.02 83 LYS B CA 1
ATOM 2727 C C . LYS B 1 64 ? -4.695 -13.895 28.818 1.00 21.41 83 LYS B C 1
ATOM 2728 O O . LYS B 1 64 ? -4.309 -14.514 27.849 1.00 34.19 83 LYS B O 1
ATOM 2734 N N . GLY B 1 65 ? -3.875 -13.312 29.684 1.00 26.35 84 GLY B N 1
ATOM 2735 C CA . GLY B 1 65 ? -2.437 -13.424 29.552 1.00 30.02 84 GLY B CA 1
ATOM 2736 C C . GLY B 1 65 ? -2.059 -14.882 29.745 1.00 37.78 84 GLY B C 1
ATOM 2737 O O . GLY B 1 65 ? -2.529 -15.523 30.685 1.00 35.05 84 GLY B O 1
ATOM 2738 N N . ASN B 1 66 ? -1.224 -15.410 28.849 1.00 36.04 85 ASN B N 1
ATOM 2739 C CA . ASN B 1 66 ? -0.820 -16.846 28.909 1.00 29.74 85 ASN B CA 1
ATOM 2740 C C . ASN B 1 66 ? 0.159 -17.120 30.047 1.00 38.90 85 ASN B C 1
ATOM 2741 O O . ASN B 1 66 ? 0.626 -18.246 30.220 1.00 25.86 85 ASN B O 1
ATOM 2746 N N . ARG B 1 67 ? 0.470 -16.060 30.798 1.00 35.67 86 ARG B N 1
ATOM 2747 C CA . ARG B 1 67 ? 1.309 -16.097 32.004 1.00 32.28 86 ARG B CA 1
ATOM 2748 C C . ARG B 1 67 ? 2.636 -16.809 31.762 1.00 28.10 86 ARG B C 1
ATOM 2749 O O . ARG B 1 67 ? 3.072 -17.639 32.564 1.00 27.81 86 ARG B O 1
ATOM 2757 N N . ASP B 1 68 ? 3.269 -16.470 30.650 1.00 23.21 87 ASP B N 1
ATOM 2758 C CA . ASP B 1 68 ? 4.583 -17.007 30.291 1.00 24.25 87 ASP B CA 1
ATOM 2759 C C . ASP B 1 68 ? 5.728 -16.559 31.211 1.00 25.98 87 ASP B C 1
ATOM 2760 O O . ASP B 1 68 ? 6.839 -17.090 31.144 1.00 36.60 87 ASP B O 1
ATOM 2765 N N . GLU B 1 69 ? 5.464 -15.557 32.047 1.00 23.81 88 GLU B N 1
ATOM 2766 C CA . GLU B 1 69 ? 6.465 -15.101 33.029 1.00 26.25 88 GLU B CA 1
ATOM 2767 C C . GLU B 1 69 ? 6.590 -16.087 34.208 1.00 29.46 88 GLU B C 1
ATOM 2768 O O . GLU B 1 69 ? 7.606 -16.120 34.920 1.00 29.27 88 GLU B O 1
ATOM 2774 N N . LYS B 1 70 ? 5.557 -16.907 34.372 1.00 22.80 89 LYS B N 1
ATOM 2775 C CA . LYS B 1 70 ? 5.450 -17.864 35.477 1.00 23.61 89 LYS B CA 1
ATOM 2776 C C . LYS B 1 70 ? 5.429 -19.330 35.054 1.00 33.16 89 LYS B C 1
ATOM 2777 O O . LYS B 1 70 ? 6.008 -20.174 35.745 1.00 26.59 89 LYS B O 1
ATOM 2783 N N . TYR B 1 71 ? 4.720 -19.644 33.969 1.00 25.15 90 TYR B N 1
ATOM 2784 C CA . TYR B 1 71 ? 4.469 -21.052 33.614 1.00 22.00 90 TYR B CA 1
ATOM 2785 C C . TYR B 1 71 ? 4.954 -21.471 32.248 1.00 22.52 90 TYR B C 1
ATOM 2786 O O . TYR B 1 71 ? 4.938 -20.695 31.290 1.00 31.09 90 TYR B O 1
ATOM 2795 N N . ALA B 1 72 ? 5.341 -22.737 32.194 1.00 22.82 91 ALA B N 1
ATOM 2796 C CA . ALA B 1 72 ? 5.777 -23.400 30.956 1.00 27.47 91 ALA B CA 1
ATOM 2797 C C . ALA B 1 72 ? 4.736 -23.276 29.841 1.00 30.86 91 ALA B C 1
ATOM 2798 O O . ALA B 1 72 ? 3.523 -23.390 30.081 1.00 28.77 91 ALA B O 1
ATOM 2800 N N . GLN B 1 73 ? 5.247 -23.055 28.632 1.00 30.91 92 GLN B N 1
ATOM 2801 C CA . GLN B 1 73 ? 4.443 -22.800 27.415 1.00 30.37 92 GLN B CA 1
ATOM 2802 C C . GLN B 1 73 ? 4.442 -23.961 26.410 1.00 47.65 92 GLN B C 1
ATOM 2803 O O . GLN B 1 73 ? 4.989 -25.027 26.695 1.00 46.22 92 GLN B O 1
ATOM 2809 N N . ARG B 1 74 ? 3.839 -23.746 25.235 1.00 46.00 93 ARG B N 1
ATOM 2810 C CA . ARG B 1 74 ? 3.852 -24.775 24.174 1.00 34.26 93 ARG B CA 1
ATOM 2811 C C . ARG B 1 74 ? 5.242 -25.043 23.627 1.00 39.48 93 ARG B C 1
ATOM 2812 O O . ARG B 1 74 ? 6.095 -24.172 23.629 1.00 54.48 93 ARG B O 1
ATOM 2820 N N . THR B 1 75 ? 5.417 -26.235 23.072 1.00 28.23 94 THR B N 1
ATOM 2821 C CA . THR B 1 75 ? 6.589 -26.554 22.268 1.00 31.15 94 THR B CA 1
ATOM 2822 C C . THR B 1 75 ? 6.380 -26.019 20.853 1.00 26.93 94 THR B C 1
ATOM 2823 O O . THR B 1 75 ? 5.248 -25.665 20.470 1.00 28.49 94 THR B O 1
ATOM 2827 N N . GLU B 1 76 ? 7.463 -25.952 20.080 1.00 32.49 95 GLU B N 1
ATOM 2828 C CA . GLU B 1 76 ? 7.358 -25.574 18.659 1.00 36.59 95 GLU B CA 1
ATOM 2829 C C . GLU B 1 76 ? 6.525 -26.616 17.909 1.00 39.39 95 GLU B C 1
ATOM 2830 O O . GLU B 1 76 ? 5.783 -26.295 16.970 1.00 33.26 95 GLU B O 1
ATOM 2836 N N . GLU B 1 77 ? 6.624 -27.862 18.353 1.00 28.03 96 GLU B N 1
ATOM 2837 C CA . GLU B 1 77 ? 5.821 -28.933 17.765 1.00 29.48 96 GLU B CA 1
ATOM 2838 C C . GLU B 1 77 ? 4.338 -28.696 17.975 1.00 33.91 96 GLU B C 1
ATOM 2839 O O . GLU B 1 77 ? 3.532 -28.812 17.053 1.00 28.90 96 GLU B O 1
ATOM 2845 N N . GLU B 1 78 ? 4.005 -28.365 19.213 1.00 25.97 97 GLU B N 1
ATOM 2846 C CA . GLU B 1 78 ? 2.623 -28.099 19.609 1.00 22.75 97 GLU B CA 1
ATOM 2847 C C . GLU B 1 78 ? 2.101 -26.880 18.905 1.00 24.70 97 GLU B C 1
ATOM 2848 O O . GLU B 1 78 ? 0.964 -26.835 18.421 1.00 22.55 97 GLU B O 1
ATOM 2854 N N . LYS B 1 79 ? 2.955 -25.869 18.886 1.00 24.63 98 LYS B N 1
ATOM 2855 C CA . LYS B 1 79 ? 2.646 -24.634 18.186 1.00 21.53 98 LYS B CA 1
ATOM 2856 C C . LYS B 1 79 ? 2.287 -24.913 16.708 1.00 32.02 98 LYS B C 1
ATOM 2857 O O . LYS B 1 79 ? 1.305 -24.357 16.155 1.00 27.73 98 LYS B O 1
ATOM 2863 N N . ALA B 1 80 ? 3.070 -25.790 16.082 1.00 31.66 99 ALA B N 1
ATOM 2864 C CA . ALA B 1 80 ? 2.828 -26.159 14.680 1.00 38.83 99 ALA B CA 1
ATOM 2865 C C . ALA B 1 80 ? 1.455 -26.823 14.494 1.00 29.12 99 ALA B C 1
ATOM 2866 O O . ALA B 1 80 ? 0.741 -26.537 13.523 1.00 30.10 99 ALA B O 1
ATOM 2868 N N . LEU B 1 81 ? 1.077 -27.691 15.432 1.00 31.25 100 LEU B N 1
ATOM 2869 C CA . LEU B 1 81 ? -0.261 -28.336 15.380 1.00 30.98 100 LEU B CA 1
ATOM 2870 C C . LEU B 1 81 ? -1.418 -27.366 15.576 1.00 29.64 100 LEU B C 1
ATOM 2871 O O . LEU B 1 81 ? -2.462 -27.515 14.933 1.00 28.44 100 LEU B O 1
ATOM 2876 N N . ASP B 1 82 ? -1.229 -26.393 16.471 1.00 29.12 101 ASP B N 1
ATOM 2877 C CA . ASP B 1 82 ? -2.225 -25.337 16.675 1.00 27.99 101 ASP B CA 1
ATOM 2878 C C . ASP B 1 82 ? -2.403 -24.519 15.404 1.00 27.54 101 ASP B C 1
ATOM 2879 O O . ASP B 1 82 ? -3.523 -24.194 15.037 1.00 28.13 101 ASP B O 1
ATOM 2884 N N . GLU B 1 83 ? -1.285 -24.197 14.753 1.00 29.94 102 GLU B N 1
ATOM 2885 C CA . GLU B 1 83 ? -1.297 -23.430 13.499 1.00 25.13 102 GLU B CA 1
ATOM 2886 C C . GLU B 1 83 ? -2.058 -24.160 12.399 1.00 26.65 102 GLU B C 1
ATOM 2887 O O . GLU B 1 83 ? -2.854 -23.552 11.699 1.00 30.92 102 GLU B O 1
ATOM 2893 N N . GLN B 1 84 ? -1.849 -25.467 12.283 1.00 28.73 103 GLN B N 1
ATOM 2894 C CA . GLN B 1 84 ? -2.643 -26.274 11.346 1.00 26.91 103 GLN B CA 1
ATOM 2895 C C . GLN B 1 84 ? -4.152 -26.231 11.658 1.00 20.31 103 GLN B C 1
ATOM 2896 O O . GLN B 1 84 ? -4.982 -26.131 10.748 1.00 27.93 103 GLN B O 1
ATOM 2902 N N . PHE B 1 85 ? -4.493 -26.339 12.940 1.00 23.51 104 PHE B N 1
ATOM 2903 C CA . PHE B 1 85 ? -5.912 -26.225 13.355 1.00 19.79 104 PHE B CA 1
ATOM 2904 C C . PHE B 1 85 ? -6.498 -24.862 12.962 1.00 18.81 104 PHE B C 1
ATOM 2905 O O . PHE B 1 85 ? -7.623 -24.753 12.449 1.00 19.31 104 PHE B O 1
ATOM 2913 N N . PHE B 1 86 ? -5.716 -23.823 13.205 1.00 19.05 105 PHE B N 1
ATOM 2914 C CA A PHE B 1 86 ? -6.142 -22.473 12.826 0.75 22.55 105 PHE B CA 1
ATOM 2915 C CA B PHE B 1 86 ? -6.090 -22.466 12.844 0.25 22.52 105 PHE B CA 1
ATOM 2916 C C . PHE B 1 86 ? -6.387 -22.311 11.344 1.00 18.94 105 PHE B C 1
ATOM 2917 O O . PHE B 1 86 ? -7.342 -21.650 10.954 1.00 20.68 105 PHE B O 1
ATOM 2932 N N . GLU B 1 87 ? -5.555 -22.923 10.518 1.00 19.35 106 GLU B N 1
ATOM 2933 C CA . GLU B 1 87 ? -5.767 -22.849 9.065 1.00 18.95 106 GLU B CA 1
ATOM 2934 C C . GLU B 1 87 ? -7.071 -23.526 8.676 1.00 19.12 106 GLU B C 1
ATOM 2935 O O . GLU B 1 87 ? -7.827 -23.036 7.849 1.00 21.08 106 GLU B O 1
ATOM 2941 N N . TYR B 1 88 ? -7.343 -24.650 9.318 1.00 21.24 107 TYR B N 1
ATOM 2942 C CA . TYR B 1 88 ? -8.577 -25.397 9.086 1.00 18.90 107 TYR B CA 1
ATOM 2943 C C . TYR B 1 88 ? -9.817 -24.646 9.551 1.00 15.57 107 TYR B C 1
ATOM 2944 O O . TYR B 1 88 ? -10.884 -24.738 8.930 1.00 13.19 107 TYR B O 1
ATOM 2953 N N . LEU B 1 89 ? -9.674 -23.924 10.668 1.00 15.54 108 LEU B N 1
ATOM 2954 C CA . LEU B 1 89 ? -10.771 -23.106 11.184 1.00 13.53 108 LEU B CA 1
ATOM 2955 C C . LEU B 1 89 ? -11.027 -21.912 10.255 1.00 15.19 108 LEU B C 1
ATOM 2956 O O . LEU B 1 89 ? -12.177 -21.577 9.965 1.00 13.18 108 LEU B O 1
ATOM 2961 N N . LYS B 1 90 ? -9.938 -21.289 9.786 1.00 15.84 109 LYS B N 1
ATOM 2962 C CA . LYS B 1 90 ? -10.023 -20.219 8.783 1.00 15.10 109 LYS B CA 1
ATOM 2963 C C . LYS B 1 90 ? -10.800 -20.720 7.550 1.00 15.80 109 LYS B C 1
ATOM 2964 O O . LYS B 1 90 ? -11.714 -20.061 7.070 1.00 14.59 109 LYS B O 1
ATOM 2970 N N . ASP B 1 91 ? -10.474 -21.926 7.096 1.00 17.24 110 ASP B N 1
ATOM 2971 C CA . ASP B 1 91 ? -11.175 -22.543 5.947 1.00 20.12 110 ASP B CA 1
ATOM 2972 C C . ASP B 1 91 ? -12.656 -22.782 6.230 1.00 15.48 110 ASP B C 1
ATOM 2973 O O . ASP B 1 91 ? -13.518 -22.567 5.364 1.00 16.66 110 ASP B O 1
ATOM 2978 N N . ALA B 1 92 ? -12.950 -23.204 7.455 1.00 13.87 111 ALA B N 1
ATOM 2979 C CA . ALA B 1 92 ? -14.354 -23.385 7.854 1.00 14.41 111 ALA B CA 1
ATOM 2980 C C . ALA B 1 92 ? -15.117 -22.067 7.793 1.00 11.76 111 ALA B C 1
ATOM 2981 O O . ALA B 1 92 ? -16.222 -22.001 7.293 1.00 14.61 111 ALA B O 1
ATOM 2983 N N . PHE B 1 93 ? -14.502 -21.020 8.323 1.00 13.47 112 PHE B N 1
ATOM 2984 C CA . PHE B 1 93 ? -15.111 -19.685 8.259 1.00 14.47 112 PHE B CA 1
ATOM 2985 C C . PHE B 1 93 ? -15.319 -19.193 6.825 1.00 14.65 112 PHE B C 1
ATOM 2986 O O . PHE B 1 93 ? -16.336 -18.573 6.513 1.00 16.42 112 PHE B O 1
ATOM 2994 N N . GLU B 1 94 ? -14.342 -19.468 5.969 1.00 15.61 113 GLU B N 1
ATOM 2995 C CA . GLU B 1 94 ? -14.430 -19.106 4.553 1.00 17.30 113 GLU B CA 1
ATOM 2996 C C . GLU B 1 94 ? -15.610 -19.829 3.895 1.00 14.93 113 GLU B C 1
ATOM 2997 O O . GLU B 1 94 ? -16.383 -19.239 3.158 1.00 16.51 113 GLU B O 1
ATOM 3003 N N . LEU B 1 95 ? -15.738 -21.130 4.164 1.00 16.02 114 LEU B N 1
ATOM 3004 C CA . LEU B 1 95 ? -16.890 -21.880 3.626 1.00 17.27 114 LEU B CA 1
ATOM 3005 C C . LEU B 1 95 ? -18.214 -21.357 4.209 1.00 14.36 114 LEU B C 1
ATOM 3006 O O . LEU B 1 95 ? -19.217 -21.208 3.514 1.00 15.09 114 LEU B O 1
ATOM 3011 N N . CYS B 1 96 ? -18.184 -21.038 5.501 1.00 13.46 115 CYS B N 1
ATOM 3012 C CA A CYS B 1 96 ? -19.360 -20.522 6.177 0.50 14.85 115 CYS B CA 1
ATOM 3013 C CA B CYS B 1 96 ? -19.358 -20.499 6.192 0.50 14.82 115 CYS B CA 1
ATOM 3014 C C . CYS B 1 96 ? -19.863 -19.225 5.528 1.00 13.76 115 CYS B C 1
ATOM 3015 O O . CYS B 1 96 ? -21.067 -19.040 5.347 1.00 14.71 115 CYS B O 1
ATOM 3020 N N . LYS B 1 97 ? -18.918 -18.367 5.148 1.00 14.41 116 LYS B N 1
ATOM 3021 C CA . LYS B 1 97 ? -19.217 -17.059 4.563 1.00 17.78 116 LYS B CA 1
ATOM 3022 C C . LYS B 1 97 ? -19.954 -17.158 3.226 1.00 17.20 116 LYS B C 1
ATOM 3023 O O . LYS B 1 97 ? -20.711 -16.255 2.871 1.00 20.02 116 LYS B O 1
ATOM 3029 N N . THR B 1 98 ? -19.774 -18.272 2.509 1.00 14.09 117 THR B N 1
ATOM 3030 C CA . THR B 1 98 ? -20.515 -18.520 1.247 1.00 15.13 117 THR B CA 1
ATOM 3031 C C . THR B 1 98 ? -21.996 -18.817 1.482 1.00 14.78 117 THR B C 1
ATOM 3032 O O . THR B 1 98 ? -22.800 -18.770 0.552 1.00 19.13 117 THR B O 1
ATOM 3036 N N . THR B 1 99 ? -22.325 -19.175 2.725 1.00 14.96 118 THR B N 1
ATOM 3037 C CA . THR B 1 99 ? -23.641 -19.696 3.081 1.00 16.03 118 THR B CA 1
ATOM 3038 C C . THR B 1 99 ? -24.440 -18.863 4.090 1.00 15.49 118 THR B C 1
ATOM 3039 O O . THR B 1 99 ? -25.674 -18.756 3.987 1.00 16.63 118 THR B O 1
ATOM 3043 N N . PHE B 1 100 ? -23.729 -18.280 5.046 1.00 13.28 119 PHE B N 1
ATOM 3044 C CA . PHE B 1 100 ? -24.329 -17.521 6.128 1.00 11.47 119 PHE B CA 1
ATOM 3045 C C . PHE B 1 100 ? -23.636 -16.202 6.289 1.00 11.80 119 PHE B C 1
ATOM 3046 O O . PHE B 1 100 ? -22.429 -16.122 6.079 1.00 12.72 119 PHE B O 1
ATOM 3054 N N . PRO B 1 101 ? -24.379 -15.170 6.748 1.00 13.57 120 PRO B N 1
ATOM 3055 C CA . PRO B 1 101 ? -23.654 -14.002 7.218 1.00 12.97 120 PRO B CA 1
ATOM 3056 C C . PRO B 1 101 ? -22.658 -14.407 8.307 1.00 11.33 120 PRO B C 1
ATOM 3057 O O . PRO B 1 101 ? -23.021 -15.075 9.285 1.00 13.79 120 PRO B O 1
ATOM 3061 N N . THR B 1 102 ? -21.413 -14.023 8.084 1.00 11.48 121 THR B N 1
ATOM 3062 C CA . THR B 1 102 ? -20.266 -14.442 8.895 1.00 11.84 121 THR B CA 1
ATOM 3063 C C . THR B 1 102 ? -19.375 -13.218 9.173 1.00 14.60 121 THR B C 1
ATOM 3064 O O . THR B 1 102 ? -18.916 -12.549 8.243 1.00 17.97 121 THR B O 1
ATOM 3068 N N . PHE B 1 103 ? -19.107 -12.966 10.454 1.00 11.51 122 PHE B N 1
ATOM 3069 C CA . PHE B 1 103 ? -18.375 -11.777 10.897 1.00 10.69 122 PHE B CA 1
ATOM 3070 C C . PHE B 1 103 ? -17.204 -12.106 11.796 1.00 12.59 122 PHE B C 1
ATOM 3071 O O . PHE B 1 103 ? -17.339 -12.826 12.800 1.00 11.50 122 PHE B O 1
ATOM 3079 N N . THR B 1 104 ? -16.064 -11.541 11.430 1.00 10.85 123 THR B N 1
ATOM 3080 C CA . THR B 1 104 ? -14.953 -11.350 12.337 1.00 12.29 123 THR B CA 1
ATOM 3081 C C . THR B 1 104 ? -14.579 -9.874 12.274 1.00 11.14 123 THR B C 1
ATOM 3082 O O . THR B 1 104 ? -14.611 -9.253 11.207 1.00 14.45 123 THR B O 1
ATOM 3086 N N . ILE B 1 105 ? -14.226 -9.323 13.416 1.00 10.05 124 ILE B N 1
ATOM 3087 C CA . ILE B 1 105 ? -13.754 -7.948 13.516 1.00 10.22 124 ILE B CA 1
ATOM 3088 C C . ILE B 1 105 ? -12.507 -8.012 14.356 1.00 11.38 124 ILE B C 1
ATOM 3089 O O . ILE B 1 105 ? -12.580 -8.258 15.544 1.00 9.81 124 ILE B O 1
ATOM 3094 N N . ARG B 1 106 ? -11.357 -7.779 13.731 1.00 9.76 125 ARG B N 1
ATOM 3095 C CA . ARG B 1 106 ? -10.075 -7.831 14.405 1.00 9.78 125 ARG B CA 1
ATOM 3096 C C . ARG B 1 106 ? -10.082 -6.937 15.631 1.00 9.52 125 ARG B C 1
ATOM 3097 O O . ARG B 1 106 ? -10.442 -5.746 15.563 1.00 10.38 125 ARG B O 1
ATOM 3105 N N . GLY B 1 107 ? -9.735 -7.527 16.763 1.00 9.97 126 GLY B N 1
ATOM 3106 C CA . GLY B 1 107 ? -9.699 -6.786 18.019 1.00 8.68 126 GLY B CA 1
ATOM 3107 C C . GLY B 1 107 ? -10.997 -6.763 18.799 1.00 9.26 126 GLY B C 1
ATOM 3108 O O . GLY B 1 107 ? -11.047 -6.127 19.849 1.00 9.41 126 GLY B O 1
ATOM 3109 N N . VAL B 1 108 ? -12.035 -7.426 18.310 1.00 8.52 127 VAL B N 1
ATOM 3110 C CA . VAL B 1 108 ? -13.324 -7.504 19.014 1.00 8.87 127 VAL B CA 1
ATOM 3111 C C . VAL B 1 108 ? -13.666 -8.964 19.268 1.00 9.60 127 VAL B C 1
ATOM 3112 O O . VAL B 1 108 ? -13.665 -9.765 18.346 1.00 11.08 127 VAL B O 1
ATOM 3116 N N . GLU B 1 109 ? -14.004 -9.299 20.513 1.00 10.30 128 GLU B N 1
ATOM 3117 C CA . GLU B 1 109 ? -14.476 -10.643 20.846 1.00 8.44 128 GLU B CA 1
ATOM 3118 C C . GLU B 1 109 ? -15.850 -10.929 20.286 1.00 7.53 128 GLU B C 1
ATOM 3119 O O . GLU B 1 109 ? -16.721 -10.067 20.212 1.00 9.59 128 GLU B O 1
ATOM 3125 N N . ALA B 1 110 ? -16.070 -12.186 19.914 1.00 8.26 129 ALA B N 1
ATOM 3126 C CA . ALA B 1 110 ? -17.374 -12.615 19.493 1.00 8.86 129 ALA B CA 1
ATOM 3127 C C . ALA B 1 110 ? -18.462 -12.241 20.525 1.00 7.43 129 ALA B C 1
ATOM 3128 O O . ALA B 1 110 ? -19.568 -11.919 20.173 1.00 9.40 129 ALA B O 1
ATOM 3130 N N . ASP B 1 111 ? -18.097 -12.312 21.800 1.00 8.46 130 ASP B N 1
ATOM 3131 C CA . ASP B 1 111 ? -19.002 -11.981 22.911 1.00 8.89 130 ASP B CA 1
ATOM 3132 C C . ASP B 1 111 ? -19.686 -10.616 22.690 1.00 7.03 130 ASP B C 1
ATOM 3133 O O . ASP B 1 111 ? -20.897 -10.449 22.867 1.00 9.34 130 ASP B O 1
ATOM 3138 N N . ASP B 1 112 ? -18.878 -9.637 22.306 1.00 9.15 131 ASP B N 1
ATOM 3139 C CA . ASP B 1 112 ? -19.363 -8.270 22.151 1.00 9.70 131 ASP B CA 1
ATOM 3140 C C . ASP B 1 112 ? -20.202 -8.131 20.895 1.00 8.49 131 ASP B C 1
ATOM 3141 O O . ASP B 1 112 ? -21.235 -7.443 20.893 1.00 8.58 131 ASP B O 1
ATOM 3146 N N . MET B 1 113 ? -19.787 -8.800 19.820 1.00 7.65 132 MET B N 1
ATOM 3147 C CA . MET B 1 113 ? -20.592 -8.781 18.601 1.00 9.05 132 MET B CA 1
ATOM 3148 C C . MET B 1 113 ? -21.966 -9.392 18.838 1.00 7.96 132 MET B C 1
ATOM 3149 O O . MET B 1 113 ? -22.972 -8.859 18.386 1.00 8.94 132 MET B O 1
ATOM 3154 N N . ALA B 1 114 ? -22.001 -10.524 19.563 1.00 8.40 133 ALA B N 1
ATOM 3155 C CA . ALA B 1 114 ? -23.274 -11.196 19.865 1.00 9.63 133 ALA B CA 1
ATOM 3156 C C . ALA B 1 114 ? -24.210 -10.304 20.697 1.00 8.82 133 ALA B C 1
ATOM 3157 O O . ALA B 1 114 ? -25.385 -10.181 20.393 1.00 9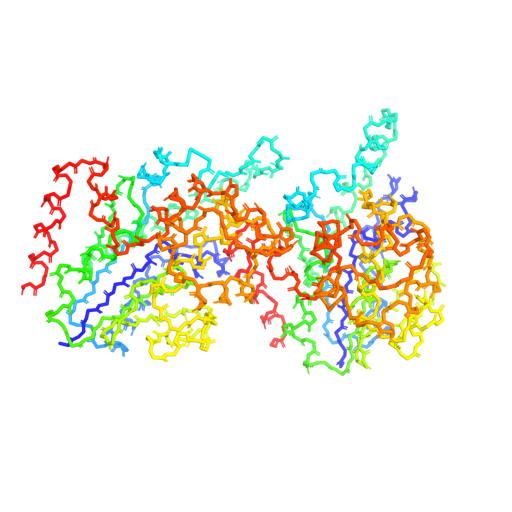.73 133 ALA B O 1
ATOM 3159 N N . ALA B 1 115 ? -23.647 -9.674 21.731 1.00 9.26 134 ALA B N 1
ATOM 3160 C CA . ALA B 1 115 ? -24.424 -8.784 22.587 1.00 8.96 134 ALA B CA 1
ATOM 3161 C C . ALA B 1 115 ? -25.057 -7.639 21.772 1.00 9.04 134 ALA B C 1
ATOM 3162 O O . ALA B 1 115 ? -26.236 -7.320 21.926 1.00 10.92 134 ALA B O 1
ATOM 3164 N N . TYR B 1 116 ? -24.243 -7.075 20.871 1.00 9.25 135 TYR B N 1
ATOM 3165 C CA . TYR B 1 116 ? -24.657 -5.928 20.074 1.00 10.53 135 TYR B CA 1
ATOM 3166 C C . TYR B 1 116 ? -25.696 -6.324 19.025 1.00 10.98 135 TYR B C 1
ATOM 3167 O O . TYR B 1 116 ? -26.673 -5.611 18.798 1.00 10.97 135 TYR B O 1
ATOM 3176 N N . ILE B 1 117 ? -25.502 -7.486 18.388 1.00 10.25 136 ILE B N 1
ATOM 3177 C CA . ILE B 1 117 ? -26.510 -7.991 17.470 1.00 12.43 136 ILE B CA 1
ATOM 3178 C C . ILE B 1 117 ? -27.858 -8.169 18.162 1.00 11.65 136 ILE B C 1
ATOM 3179 O O . ILE B 1 117 ? -28.887 -7.747 17.642 1.00 11.75 136 ILE B O 1
ATOM 3184 N N . VAL B 1 118 ? -27.845 -8.788 19.343 1.00 9.82 137 VAL B N 1
ATOM 3185 C CA . VAL B 1 118 ? -29.097 -8.977 20.082 1.00 12.08 137 VAL B CA 1
ATOM 3186 C C . VAL B 1 118 ? -29.758 -7.604 20.365 1.00 12.76 137 VAL B C 1
ATOM 3187 O O . VAL B 1 118 ? -30.958 -7.415 20.146 1.00 13.05 137 VAL B O 1
ATOM 3191 N N . LYS B 1 119 ? -28.947 -6.669 20.851 1.00 10.93 138 LYS B N 1
ATOM 3192 C CA . LYS B 1 119 ? -29.388 -5.284 21.110 1.00 14.60 138 LYS B CA 1
ATOM 3193 C C . LYS B 1 119 ? -30.054 -4.651 19.887 1.00 14.81 138 LYS B C 1
ATOM 3194 O O . LYS B 1 119 ? -31.116 -4.079 20.016 1.00 15.86 138 LYS B O 1
ATOM 3200 N N . LEU B 1 120 ? -29.449 -4.796 18.703 1.00 13.80 139 LEU B N 1
ATOM 3201 C CA . LEU B 1 120 ? -29.946 -4.122 17.486 1.00 17.13 139 LEU B CA 1
ATOM 3202 C C . LEU B 1 120 ? -31.184 -4.761 16.859 1.00 17.91 139 LEU B C 1
ATOM 3203 O O . LEU B 1 120 ? -32.078 -4.064 16.401 1.00 16.87 139 LEU B O 1
ATOM 3208 N N . ILE B 1 121 ? -31.202 -6.096 16.805 1.00 14.81 140 ILE B N 1
ATOM 3209 C CA . ILE B 1 121 ? -32.220 -6.792 16.010 1.00 14.44 140 ILE B CA 1
ATOM 3210 C C . ILE B 1 121 ? -33.003 -7.919 16.679 1.00 13.63 140 ILE B C 1
ATOM 3211 O O . ILE B 1 121 ? -33.900 -8.494 16.055 1.00 15.41 140 ILE B O 1
ATOM 3216 N N . GLY B 1 122 ? -32.688 -8.227 17.938 1.00 13.44 141 GLY B N 1
ATOM 3217 C CA . GLY B 1 122 ? -33.321 -9.365 18.627 1.00 15.76 141 GLY B CA 1
ATOM 3218 C C . GLY B 1 122 ? -34.840 -9.298 18.619 1.00 16.50 141 GLY B C 1
ATOM 3219 O O . GLY B 1 122 ? -35.526 -10.295 18.458 1.00 19.60 141 GLY B O 1
ATOM 3220 N N . HIS B 1 123 ? -35.338 -8.080 18.767 1.00 17.02 142 HIS B N 1
ATOM 3221 C CA . HIS B 1 123 ? -36.778 -7.773 18.816 1.00 22.08 142 HIS B CA 1
ATOM 3222 C C . HIS B 1 123 ? -37.562 -8.038 17.525 1.00 20.70 142 HIS B C 1
ATOM 3223 O O . HIS B 1 123 ? -38.793 -8.014 17.525 1.00 28.35 142 HIS B O 1
ATOM 3230 N N . LEU B 1 124 ? -36.846 -8.290 16.424 1.00 17.73 143 LEU B N 1
ATOM 3231 C CA . LEU B 1 124 ? -37.468 -8.571 15.127 1.00 20.86 143 LEU B CA 1
ATOM 3232 C C . LEU B 1 124 ? -37.734 -10.044 14.931 1.00 18.40 143 LEU B C 1
ATOM 3233 O O . LEU B 1 124 ? -38.213 -10.444 13.883 1.00 24.29 143 LEU B O 1
ATOM 3238 N N . TYR B 1 125 ? -37.395 -10.842 15.930 1.00 16.12 144 TYR B N 1
ATOM 3239 C CA . TYR B 1 125 ? -37.485 -12.300 15.835 1.00 14.58 144 TYR B CA 1
ATOM 3240 C C . TYR B 1 125 ? -38.318 -12.834 16.975 1.00 16.40 144 TYR B C 1
ATOM 3241 O O . TYR B 1 125 ? -38.457 -12.185 17.990 1.00 20.82 144 TYR B O 1
ATOM 3250 N N . ASP B 1 126 ? -38.892 -14.015 16.786 1.00 16.19 145 ASP B N 1
ATOM 3251 C CA . ASP B 1 126 ? -39.712 -14.644 17.831 1.00 15.54 145 ASP B CA 1
ATOM 3252 C C . ASP B 1 126 ? -38.881 -14.998 19.060 1.00 15.14 145 ASP B C 1
ATOM 3253 O O . ASP B 1 126 ? -39.309 -14.788 20.185 1.00 23.65 145 ASP B O 1
ATOM 3258 N N . HIS B 1 127 ? -37.711 -15.578 18.808 1.00 13.85 146 HIS B N 1
ATOM 3259 C CA . HIS B 1 127 ? -36.740 -15.961 19.843 1.00 11.30 146 HIS B CA 1
ATOM 3260 C C . HIS B 1 127 ? -35.320 -15.845 19.251 1.00 12.41 146 HIS B C 1
ATOM 3261 O O . HIS B 1 127 ? -35.136 -15.865 18.036 1.00 13.55 146 HIS B O 1
ATOM 3268 N N . VAL B 1 128 ? -34.347 -15.671 20.127 1.00 12.03 147 VAL B N 1
ATOM 3269 C CA . VAL B 1 128 ? -32.936 -15.651 19.777 1.00 11.61 147 VAL B CA 1
ATOM 3270 C C . VAL B 1 128 ? -32.260 -16.846 20.418 1.00 11.25 147 VAL B C 1
ATOM 3271 O O . VAL B 1 128 ? -32.308 -17.015 21.627 1.00 11.08 147 VAL B O 1
ATOM 3275 N N . TRP B 1 129 ? -31.615 -17.665 19.587 1.00 11.24 148 TRP B N 1
ATOM 3276 C CA . TRP B 1 129 ? -30.851 -18.796 20.042 1.00 9.39 148 TRP B CA 1
ATOM 3277 C C . TRP B 1 129 ? -29.370 -18.537 19.858 1.00 9.89 148 TRP B C 1
ATOM 3278 O O . TRP B 1 129 ? -28.894 -18.304 18.744 1.00 11.46 148 TRP B O 1
ATOM 3289 N N . LEU B 1 130 ? -28.654 -18.548 20.971 1.00 10.08 149 LEU B N 1
ATOM 3290 C CA . LEU B 1 130 ? -27.212 -18.410 21.018 1.00 9.95 149 LEU B CA 1
ATOM 3291 C C . LEU B 1 130 ? -26.573 -19.791 21.039 1.00 8.95 149 LEU B C 1
ATOM 3292 O O . LEU B 1 130 ? -26.879 -20.601 21.917 1.00 11.70 149 LEU B O 1
ATOM 3297 N N . ILE B 1 131 ? -25.671 -20.058 20.096 1.00 9.00 150 ILE B N 1
ATOM 3298 C CA . ILE B 1 131 ? -24.955 -21.339 20.075 1.00 9.49 150 ILE B CA 1
ATOM 3299 C C . ILE B 1 131 ? -23.540 -21.144 20.621 1.00 9.70 150 ILE B C 1
ATOM 3300 O O . ILE B 1 131 ? -22.638 -20.714 19.936 1.00 10.24 150 ILE B O 1
ATOM 3305 N N . SER B 1 132 ? -23.379 -21.449 21.902 1.00 11.20 151 SER B N 1
ATOM 3306 C CA . SER B 1 132 ? -22.089 -21.324 22.578 1.00 10.01 151 SER B CA 1
ATOM 3307 C C . SER B 1 132 ? -22.062 -22.216 23.805 1.00 8.65 151 SER B C 1
ATOM 3308 O O . SER B 1 132 ? -23.083 -22.371 24.507 1.00 9.79 151 SER B O 1
ATOM 3311 N N . THR B 1 133 ? -20.888 -22.766 24.063 1.00 9.73 152 THR B N 1
ATOM 3312 C CA . THR B 1 133 ? -20.648 -23.491 25.292 1.00 8.74 152 THR B CA 1
ATOM 3313 C C . THR B 1 133 ? -20.142 -22.614 26.434 1.00 10.06 152 THR B C 1
ATOM 3314 O O . THR B 1 133 ? -19.919 -23.106 27.541 1.00 11.56 152 THR B O 1
ATOM 3318 N N . LYS B 1 134 ? -19.945 -21.325 26.163 1.00 9.53 153 LYS B N 1
ATOM 3319 C CA . LYS B 1 134 ? -19.486 -20.372 27.175 1.00 10.66 153 LYS B CA 1
ATOM 3320 C C . LYS B 1 134 ? -20.611 -19.946 28.114 1.00 11.79 153 LYS B C 1
ATOM 3321 O O . LYS B 1 134 ? -21.599 -19.340 27.694 1.00 11.64 153 LYS B O 1
ATOM 3327 N N . GLY B 1 135 ? -20.439 -20.228 29.397 1.00 12.60 154 GLY B N 1
ATOM 3328 C CA . GLY B 1 135 ? -21.334 -19.661 30.432 1.00 13.98 154 GLY B CA 1
ATOM 3329 C C . GLY B 1 135 ? -21.380 -18.140 30.456 1.00 12.95 154 GLY B C 1
ATOM 3330 O O . GLY B 1 135 ? -22.411 -17.541 30.820 1.00 17.69 154 GLY B O 1
ATOM 3331 N N . ASP B 1 136 ? -20.288 -17.504 30.044 1.00 14.82 155 ASP B N 1
ATOM 3332 C CA . ASP B 1 136 ? -20.249 -16.030 29.909 1.00 15.55 155 ASP B CA 1
ATOM 3333 C C . ASP B 1 136 ? -21.411 -15.496 29.076 1.00 11.90 155 ASP B C 1
ATOM 3334 O O . ASP B 1 136 ? -21.892 -14.393 29.313 1.00 14.84 155 ASP B O 1
ATOM 3339 N N . TRP B 1 137 ? -21.824 -16.248 28.053 1.00 11.82 156 TRP B N 1
ATOM 3340 C CA . TRP B 1 137 ? -22.932 -15.819 27.175 1.00 9.88 156 TRP B CA 1
ATOM 3341 C C . TRP B 1 137 ? -24.293 -15.769 27.872 1.00 8.76 156 TRP B C 1
ATOM 3342 O O . TRP B 1 137 ? -25.230 -15.215 27.344 1.00 10.57 156 TRP B O 1
ATOM 3353 N N . ASP B 1 138 ? -24.383 -16.339 29.075 1.00 10.60 157 ASP B N 1
ATOM 3354 C CA . ASP B 1 138 ? -25.619 -16.277 29.839 1.00 10.44 157 ASP B CA 1
ATOM 3355 C C . ASP B 1 138 ? -25.900 -14.888 30.429 1.00 10.96 157 ASP B C 1
ATOM 3356 O O . ASP B 1 138 ? -26.997 -14.619 30.873 1.00 10.14 157 ASP B O 1
ATOM 3361 N N . THR B 1 139 ? -24.919 -14.000 30.323 1.00 8.76 158 THR B N 1
ATOM 3362 C CA . THR B 1 139 ? -25.168 -12.564 30.569 1.00 10.16 158 THR B CA 1
ATOM 3363 C C . THR B 1 139 ? -26.113 -11.953 29.536 1.00 11.72 158 THR B C 1
ATOM 3364 O O . THR B 1 139 ? -26.600 -10.856 29.730 1.00 13.23 158 THR B O 1
ATOM 3368 N N . LEU B 1 140 ? -26.339 -12.658 28.425 1.00 9.75 159 LEU B N 1
ATOM 3369 C CA . LEU B 1 140 ? -27.214 -12.179 27.350 1.00 10.16 159 LEU B CA 1
ATOM 3370 C C . LEU B 1 140 ? -28.639 -12.748 27.426 1.00 11.52 159 LEU B C 1
ATOM 3371 O O . LEU B 1 140 ? -29.485 -12.397 26.621 1.00 15.57 159 LEU B O 1
ATOM 3376 N N . LEU B 1 141 ? -28.908 -13.639 28.377 1.00 11.52 160 LEU B N 1
ATOM 3377 C CA . LEU B 1 141 ? -30.244 -14.249 28.468 1.00 11.61 160 LEU B CA 1
ATOM 3378 C C . LEU B 1 141 ? -31.306 -13.217 28.801 1.00 12.40 160 LEU B C 1
ATOM 3379 O O . LEU B 1 141 ? -31.065 -12.270 29.573 1.00 14.76 160 LEU B O 1
ATOM 3384 N N . THR B 1 142 ? -32.466 -13.396 28.180 1.00 12.48 161 THR B N 1
ATOM 3385 C CA . THR B 1 142 ? -33.699 -12.662 28.505 1.00 15.72 161 THR B CA 1
ATOM 3386 C C . THR B 1 142 ? -34.846 -13.641 28.311 1.00 13.65 161 THR B C 1
ATOM 3387 O O . THR B 1 142 ? -34.616 -14.783 27.885 1.00 11.90 161 THR B O 1
ATOM 3391 N N . ASP B 1 143 ? -36.078 -13.210 28.527 1.00 16.28 162 ASP B N 1
ATOM 3392 C CA . ASP B 1 143 ? -37.220 -14.096 28.245 1.00 17.31 162 ASP B CA 1
ATOM 3393 C C . ASP B 1 143 ? -37.304 -14.551 26.777 1.00 18.29 162 ASP B C 1
ATOM 3394 O O . ASP B 1 143 ? -37.902 -15.580 26.476 1.00 19.25 162 ASP B O 1
ATOM 3399 N N . LYS B 1 144 ? -36.661 -13.788 25.890 1.00 16.26 163 LYS B N 1
ATOM 3400 C CA . LYS B 1 144 ? -36.634 -14.073 24.444 1.00 15.06 163 LYS B CA 1
ATOM 3401 C C . LYS B 1 144 ? -35.264 -14.509 23.877 1.00 11.81 163 LYS B C 1
ATOM 3402 O O . LYS B 1 144 ? -35.118 -14.640 22.667 1.00 14.76 163 LYS B O 1
ATOM 3408 N N . VAL B 1 145 ? -34.256 -14.680 24.732 1.00 10.86 164 VAL B N 1
ATOM 3409 C CA . VAL B 1 145 ? -32.900 -15.051 24.309 1.00 11.78 164 VAL B CA 1
ATOM 3410 C C . VAL B 1 145 ? -32.424 -16.211 25.163 1.00 11.65 164 VAL B C 1
ATOM 3411 O O . VAL B 1 145 ? -32.349 -16.086 26.389 1.00 12.47 164 VAL B O 1
ATOM 3415 N N . SER B 1 146 ? -32.082 -17.325 24.502 1.00 10.24 165 SER B N 1
ATOM 3416 C CA . SER B 1 146 ? -31.621 -18.545 25.180 1.00 9.29 165 SER B CA 1
ATOM 3417 C C . SER B 1 146 ? -30.354 -19.062 24.504 1.00 8.91 165 SER B C 1
ATOM 3418 O O . SER B 1 146 ? -29.985 -18.611 23.415 1.00 11.17 165 SER B O 1
ATOM 3421 N N . ARG B 1 147 ? -29.712 -20.022 25.154 1.00 9.22 166 ARG B N 1
ATOM 3422 C CA . ARG B 1 147 ? -28.416 -20.566 24.717 1.00 8.63 166 ARG B CA 1
ATOM 3423 C C . ARG B 1 147 ? -28.481 -22.073 24.634 1.00 11.27 166 ARG B C 1
ATOM 3424 O O . ARG B 1 147 ? -29.117 -22.714 25.461 1.00 12.26 166 ARG B O 1
ATOM 3432 N N . PHE B 1 148 ? -27.826 -22.608 23.603 1.00 10.43 167 PHE B N 1
ATOM 3433 C CA . PHE B 1 148 ? -27.637 -24.053 23.461 1.00 10.40 167 PHE B CA 1
ATOM 3434 C C . PHE B 1 148 ? -26.138 -24.357 23.513 1.00 10.75 167 PHE B C 1
ATOM 3435 O O . PHE B 1 148 ? -25.341 -23.744 22.781 1.00 10.07 167 PHE B O 1
ATOM 3443 N N . SER B 1 149 ? -25.782 -25.311 24.381 1.00 9.01 168 SER B N 1
ATOM 3444 C CA . SER B 1 149 ? -24.395 -25.785 24.542 1.00 9.60 168 SER B CA 1
ATOM 3445 C C . SER B 1 149 ? -24.171 -27.193 24.005 1.00 12.70 168 SER B C 1
ATOM 3446 O O . SER B 1 149 ? -24.816 -28.154 24.465 1.00 14.64 168 SER B O 1
ATOM 3449 N N A PHE B 1 150 ? -23.255 -27.320 23.044 0.60 13.15 169 PHE B N 1
ATOM 3450 N N B PHE B 1 150 ? -23.258 -27.329 23.057 0.40 13.14 169 PHE B N 1
ATOM 3451 C CA A PHE B 1 150 ? -22.882 -28.667 22.516 0.60 15.11 169 PHE B CA 1
ATOM 3452 C CA B PHE B 1 150 ? -22.875 -28.671 22.577 0.40 14.55 169 PHE B CA 1
ATOM 3453 C C A PHE B 1 150 ? -22.149 -29.557 23.541 0.60 17.46 169 PHE B C 1
ATOM 3454 C C B PHE B 1 150 ? -22.275 -29.562 23.652 0.40 16.44 169 PHE B C 1
ATOM 3455 O O A PHE B 1 150 ? -22.179 -30.783 23.408 0.60 22.55 169 PHE B O 1
ATOM 3456 O O B PHE B 1 150 ? -22.534 -30.772 23.681 0.40 19.14 169 PHE B O 1
ATOM 3471 N N . THR B 1 151 ? -21.489 -28.971 24.544 1.00 15.87 170 THR B N 1
ATOM 3472 C CA . THR B 1 151 ? -20.800 -29.776 25.588 1.00 17.14 170 THR B CA 1
ATOM 3473 C C . THR B 1 151 ? -21.771 -30.405 26.596 1.00 18.35 170 THR B C 1
ATOM 3474 O O . THR B 1 151 ? -21.648 -31.580 26.925 1.00 24.27 170 THR B O 1
ATOM 3478 N N . THR B 1 152 ? -22.728 -29.633 27.080 1.00 17.96 171 THR B N 1
ATOM 3479 C CA . THR B 1 152 ? -23.696 -30.149 28.050 1.00 16.87 171 THR B CA 1
ATOM 3480 C C . THR B 1 152 ? -24.987 -30.635 27.408 1.00 15.78 171 THR B C 1
ATOM 3481 O O . THR B 1 152 ? -25.797 -31.309 28.060 1.00 19.07 171 THR B O 1
ATOM 3485 N N . ARG B 1 153 ? -25.186 -30.256 26.149 1.00 15.88 172 ARG B N 1
ATOM 3486 C CA . ARG B 1 153 ? -26.452 -30.521 25.400 1.00 18.34 172 ARG B CA 1
ATOM 3487 C C . ARG B 1 153 ? -27.683 -29.872 26.060 1.00 18.17 172 ARG B C 1
ATOM 3488 O O . ARG B 1 153 ? -28.826 -30.230 25.790 1.00 22.49 172 ARG B O 1
ATOM 3496 N N . ARG B 1 154 ? -27.416 -28.885 26.909 1.00 14.80 173 ARG B N 1
ATOM 3497 C CA . ARG B 1 154 ? -28.458 -28.181 27.623 1.00 14.97 173 ARG B CA 1
ATOM 3498 C C . ARG B 1 154 ? -28.881 -26.908 26.892 1.00 12.94 173 ARG B C 1
ATOM 3499 O O . ARG B 1 154 ? -28.099 -26.293 26.154 1.00 13.39 173 ARG B O 1
ATOM 3507 N N . GLU B 1 155 ? -30.150 -26.584 27.090 1.00 14.46 174 GLU B N 1
ATOM 3508 C CA . GLU B 1 155 ? -30.739 -25.297 26.722 1.00 11.74 174 GLU B CA 1
ATOM 3509 C C . GLU B 1 155 ? -30.863 -24.430 27.973 1.00 14.87 174 GLU B C 1
ATOM 3510 O O . GLU B 1 155 ? -31.457 -24.848 28.956 1.00 17.95 174 GLU B O 1
ATOM 3516 N N . TYR B 1 156 ? -30.280 -23.234 27.907 1.00 10.52 175 TYR B N 1
ATOM 3517 C CA . TYR B 1 156 ? -30.216 -22.300 29.039 1.00 10.74 175 TYR B CA 1
ATOM 3518 C C . TYR B 1 156 ? -31.189 -21.149 28.824 1.00 11.53 175 TYR B C 1
ATOM 3519 O O . TYR B 1 156 ? -31.064 -20.399 27.846 1.00 12.60 175 TYR B O 1
ATOM 3528 N N . HIS B 1 157 ? -32.185 -21.072 29.701 1.00 11.53 176 HIS B N 1
ATOM 3529 C CA . HIS B 1 157 ? -33.195 -20.002 29.680 1.00 12.19 176 HIS B CA 1
ATOM 3530 C C . HIS B 1 157 ? -33.098 -19.120 30.919 1.00 11.17 176 HIS B C 1
ATOM 3531 O O . HIS B 1 157 ? -32.720 -19.572 32.003 1.00 12.77 176 HIS B O 1
ATOM 3538 N N . LEU B 1 158 ? -33.503 -17.873 30.759 1.00 12.85 177 LEU B N 1
ATOM 3539 C CA . LEU B 1 158 ? -33.451 -16.906 31.863 1.00 11.27 177 LEU B CA 1
ATOM 3540 C C . LEU B 1 158 ? -34.152 -17.367 33.120 1.00 13.43 177 LEU B C 1
ATOM 3541 O O . LEU B 1 158 ? -33.621 -17.195 34.220 1.00 12.56 177 LEU B O 1
ATOM 3546 N N . ARG B 1 159 ? -35.321 -17.978 32.952 1.00 14.01 178 ARG B N 1
ATOM 3547 C CA . ARG B 1 159 ? -36.112 -18.364 34.124 1.00 14.71 178 ARG B CA 1
ATOM 3548 C C . ARG B 1 159 ? -35.398 -19.406 34.991 1.00 20.23 178 ARG B C 1
ATOM 3549 O O . ARG B 1 159 ? -35.720 -19.547 36.171 1.00 19.48 178 ARG B O 1
ATOM 3557 N N . ASP B 1 160 ? -34.441 -20.122 34.397 1.00 15.73 179 ASP B N 1
ATOM 3558 C CA . ASP B 1 160 ? -33.633 -21.130 35.089 1.00 12.91 179 ASP B CA 1
ATOM 3559 C C . ASP B 1 160 ? -32.238 -20.654 35.538 1.00 11.60 179 ASP B C 1
ATOM 3560 O O . ASP B 1 160 ? -31.344 -21.448 35.863 1.00 13.44 179 ASP B O 1
ATOM 3565 N N . MET B 1 161 ? -32.068 -19.349 35.642 1.00 11.58 180 MET B N 1
ATOM 3566 C CA . MET B 1 161 ? -30.765 -18.782 36.016 1.00 14.01 180 MET B CA 1
ATOM 3567 C C . MET B 1 161 ? -30.238 -19.356 37.336 1.00 13.59 180 MET B C 1
ATOM 3568 O O . MET B 1 161 ? -29.057 -19.647 37.476 1.00 13.05 180 MET B O 1
ATOM 3573 N N . TYR B 1 162 ? -31.113 -19.488 38.325 1.00 10.96 181 TYR B N 1
ATOM 3574 C CA . TYR B 1 162 ? -30.637 -19.953 39.625 1.00 14.05 181 TYR B CA 1
ATOM 3575 C C . TYR B 1 162 ? -30.148 -21.410 39.562 1.00 13.53 181 TYR B C 1
ATOM 3576 O O . TYR B 1 162 ? -29.101 -21.754 40.097 1.00 13.39 181 TYR B O 1
ATOM 3585 N N . GLU B 1 163 ? -30.887 -22.225 38.840 1.00 11.67 182 GLU B N 1
ATOM 3586 C CA . GLU B 1 163 ? -30.518 -23.618 38.614 1.00 12.31 182 GLU B CA 1
ATOM 3587 C C . GLU B 1 163 ? -29.145 -23.680 37.965 1.00 12.90 182 GLU B C 1
ATOM 3588 O O . GLU B 1 163 ? -28.305 -24.435 38.385 1.00 14.91 182 GLU B O 1
ATOM 3594 N N . HIS B 1 164 ? -28.926 -22.851 36.939 1.00 11.68 183 HIS B N 1
ATOM 3595 C CA . HIS B 1 164 ? -27.674 -22.915 36.176 1.00 11.98 183 HIS B CA 1
ATOM 3596 C C . HIS B 1 164 ? -26.477 -22.230 36.808 1.00 13.28 183 HIS B C 1
ATOM 3597 O O . HIS B 1 164 ? -25.347 -22.683 36.649 1.00 16.11 183 HIS B O 1
ATOM 3604 N N . HIS B 1 165 ? -26.736 -21.108 37.485 1.00 12.34 184 HIS B N 1
ATOM 3605 C CA . HIS B 1 165 ? -25.672 -20.211 37.941 1.00 11.36 184 HIS B CA 1
ATOM 3606 C C . HIS B 1 165 ? -25.745 -19.787 39.406 1.00 10.51 184 HIS B C 1
ATOM 3607 O O . HIS B 1 165 ? -24.886 -19.051 39.868 1.00 13.65 184 HIS B O 1
ATOM 3614 N N . ASN B 1 166 ? -26.740 -20.294 40.125 1.00 12.80 185 ASN B N 1
ATOM 3615 C CA . ASN B 1 166 ? -26.939 -20.009 41.572 1.00 11.88 185 ASN B CA 1
ATOM 3616 C C . ASN B 1 166 ? -26.991 -18.494 41.901 1.00 12.79 185 ASN B C 1
ATOM 3617 O O . ASN B 1 166 ? -26.500 -18.036 42.911 1.00 12.41 185 ASN B O 1
ATOM 3622 N N . VAL B 1 167 ? -27.594 -17.752 40.977 1.00 11.67 186 VAL B N 1
ATOM 3623 C CA . VAL B 1 167 ? -27.984 -16.349 41.147 1.00 11.43 186 VAL B CA 1
ATOM 3624 C C . VAL B 1 167 ? -29.375 -16.167 40.541 1.00 11.36 186 VAL B C 1
ATOM 3625 O O . VAL B 1 167 ? -29.837 -17.009 39.791 1.00 12.31 186 VAL B O 1
ATOM 3629 N N . ASP B 1 168 ? -30.034 -15.058 40.863 1.00 12.01 187 ASP B N 1
ATOM 3630 C CA . ASP B 1 168 ? -31.461 -14.898 40.547 1.00 13.19 187 ASP B CA 1
ATOM 3631 C C . ASP B 1 168 ? -31.715 -14.444 39.108 1.00 12.88 187 ASP B C 1
ATOM 3632 O O . ASP B 1 168 ? -32.721 -14.776 38.520 1.00 16.08 187 ASP B O 1
ATOM 3637 N N . ASP B 1 169 ? -30.808 -13.634 38.580 1.00 12.92 188 ASP B N 1
ATOM 3638 C CA . ASP B 1 169 ? -31.037 -12.970 37.304 1.00 11.58 188 ASP B CA 1
ATOM 3639 C C . ASP B 1 169 ? -29.696 -12.555 36.677 1.00 9.85 188 ASP B C 1
ATOM 3640 O O . ASP B 1 169 ? -28.618 -12.792 37.240 1.00 10.70 188 ASP B O 1
ATOM 3645 N N . VAL B 1 170 ? -29.774 -11.922 35.506 1.00 9.96 189 VAL B N 1
ATOM 3646 C CA . VAL B 1 170 ? -28.573 -11.529 34.795 1.00 9.78 189 VAL B CA 1
ATOM 3647 C C . VAL B 1 170 ? -27.753 -10.471 35.551 1.00 9.83 189 VAL B C 1
ATOM 3648 O O . VAL B 1 170 ? -26.537 -10.559 35.597 1.00 8.71 189 VAL B O 1
ATOM 3652 N N . GLU B 1 171 ? -28.423 -9.478 36.147 1.00 8.87 190 GLU B N 1
ATOM 3653 C CA . GLU B 1 171 ? -27.683 -8.444 36.866 1.00 8.90 190 GLU B CA 1
ATOM 3654 C C . GLU B 1 171 ? -26.819 -9.082 37.979 1.00 9.95 190 GLU B C 1
ATOM 3655 O O . GLU B 1 171 ? -25.654 -8.743 38.157 1.00 9.10 190 GLU B O 1
ATOM 3661 N N . GLN B 1 172 ? -27.398 -10.038 38.707 1.00 9.69 191 GLN B N 1
ATOM 3662 C CA . GLN B 1 172 ? -26.668 -10.723 39.767 1.00 10.80 191 GLN B CA 1
ATOM 3663 C C . GLN B 1 172 ? -25.528 -11.585 39.220 1.00 9.32 191 GLN B C 1
ATOM 3664 O O . GLN B 1 172 ? -24.451 -11.647 39.812 1.00 10.12 191 GLN B O 1
ATOM 3670 N N . PHE B 1 173 ? -25.778 -12.237 38.074 1.00 8.59 192 PHE B N 1
ATOM 3671 C CA . PHE B 1 173 ? -24.743 -13.040 37.424 1.00 9.60 192 PHE B CA 1
ATOM 3672 C C . PHE B 1 173 ? -23.530 -12.176 37.048 1.00 8.25 192 PHE B C 1
ATOM 3673 O O . PHE B 1 173 ? -22.379 -12.507 37.346 1.00 9.06 192 PHE B O 1
ATOM 3681 N N . ILE B 1 174 ? -23.816 -11.028 36.437 1.00 7.88 193 ILE B N 1
ATOM 3682 C CA . ILE B 1 174 ? -22.756 -10.095 36.073 1.00 9.23 193 ILE B CA 1
ATOM 3683 C C . ILE B 1 174 ? -21.987 -9.643 37.332 1.00 8.60 193 ILE B C 1
ATOM 3684 O O . ILE B 1 174 ? -20.740 -9.657 37.364 1.00 8.72 193 ILE B O 1
ATOM 3689 N N . SER B 1 175 ? -22.739 -9.221 38.363 1.00 8.56 194 SER B N 1
ATOM 3690 C CA . SER B 1 175 ? -22.104 -8.759 39.599 1.00 9.66 194 SER B CA 1
ATOM 3691 C C . SER B 1 175 ? -21.230 -9.850 40.257 1.00 6.82 194 SER B C 1
ATOM 3692 O O . SER B 1 175 ? -20.140 -9.579 40.753 1.00 7.98 194 SER B O 1
ATOM 3695 N N . LEU B 1 176 ? -21.740 -11.089 40.250 1.00 8.49 195 LEU B N 1
ATOM 3696 C CA . LEU B 1 176 ? -21.019 -12.196 40.881 1.00 10.74 195 LEU B CA 1
ATOM 3697 C C . LEU B 1 176 ? -19.697 -12.478 40.151 1.00 9.46 195 LEU B C 1
ATOM 3698 O O . LEU B 1 176 ? -18.653 -12.666 40.775 1.00 9.59 195 LEU B O 1
ATOM 3703 N N . LYS B 1 177 ? -19.782 -12.490 38.815 1.00 8.60 196 LYS B N 1
ATOM 3704 C CA . LYS B 1 177 ? -18.587 -12.601 37.967 1.00 11.03 196 LYS B CA 1
ATOM 3705 C C . LYS B 1 177 ? -17.552 -11.525 38.237 1.00 10.54 196 LYS B C 1
ATOM 3706 O O . LYS B 1 177 ? -16.355 -11.795 38.290 1.00 13.40 196 LYS B O 1
ATOM 3712 N N . ALA B 1 178 ? -18.037 -10.298 38.427 1.00 10.37 197 ALA B N 1
ATOM 3713 C CA . ALA B 1 178 ? -17.148 -9.177 38.689 1.00 11.49 197 ALA B CA 1
ATOM 3714 C C . ALA B 1 178 ? -16.413 -9.332 40.036 1.00 12.24 197 ALA B C 1
ATOM 3715 O O . ALA B 1 178 ? -15.235 -9.016 40.162 1.00 11.35 197 ALA B O 1
ATOM 3717 N N . ILE B 1 179 ? -17.135 -9.828 41.041 1.00 11.05 198 ILE B N 1
ATOM 3718 C CA . ILE B 1 179 ? -16.550 -10.021 42.367 1.00 9.94 198 ILE B CA 1
ATOM 3719 C C . ILE B 1 179 ? -15.565 -11.203 42.374 1.00 9.65 198 ILE B C 1
ATOM 3720 O O . ILE B 1 179 ? -14.464 -11.109 42.924 1.00 11.58 198 ILE B O 1
ATOM 3725 N N . MET B 1 180 ? -15.963 -12.299 41.722 1.00 7.91 199 MET B N 1
ATOM 3726 C CA . MET B 1 180 ? -15.197 -13.536 41.810 1.00 12.07 199 MET B CA 1
ATOM 3727 C C . MET B 1 180 ? -13.976 -13.546 40.911 1.00 13.17 199 MET B C 1
ATOM 3728 O O . MET B 1 180 ? -13.006 -14.246 41.197 1.00 16.58 199 MET B O 1
ATOM 3733 N N . GLY B 1 181 ? -14.040 -12.794 39.816 1.00 12.57 200 GLY B N 1
ATOM 3734 C CA . GLY B 1 181 ? -12.975 -12.843 38.827 1.00 13.01 200 GLY B CA 1
ATOM 3735 C C . GLY B 1 181 ? -13.050 -14.154 38.063 1.00 14.40 200 GLY B C 1
ATOM 3736 O O . GLY B 1 181 ? -14.044 -14.888 38.128 1.00 16.90 200 GLY B O 1
ATOM 3737 N N . ASP B 1 182 ? -11.986 -14.430 37.320 1.00 12.45 201 ASP B N 1
ATOM 3738 C CA . ASP B 1 182 ? -11.927 -15.617 36.489 1.00 12.56 201 ASP B CA 1
ATOM 3739 C C . ASP B 1 182 ? -10.471 -16.004 36.307 1.00 11.95 201 ASP B C 1
ATOM 3740 O O . ASP B 1 182 ? -9.711 -15.319 35.619 1.00 14.12 201 ASP B O 1
ATOM 3745 N N . LEU B 1 183 ? -10.098 -17.100 36.955 1.00 12.61 202 LEU B N 1
ATOM 3746 C CA . LEU B 1 183 ? -8.694 -17.566 36.963 1.00 15.35 202 LEU B CA 1
ATOM 3747 C C . LEU B 1 183 ? -8.205 -17.896 35.547 1.00 13.85 202 LEU B C 1
ATOM 3748 O O . LEU B 1 183 ? -7.112 -17.460 35.119 1.00 15.98 202 LEU B O 1
ATOM 3753 N N . GLY B 1 184 ? -9.026 -18.630 34.808 1.00 17.14 203 GLY B N 1
ATOM 3754 C CA . GLY B 1 184 ? -8.697 -18.986 33.414 1.00 19.64 203 GLY B CA 1
ATOM 3755 C C . GLY B 1 184 ? -8.417 -17.798 32.508 1.00 19.48 203 GLY B C 1
ATOM 3756 O O . GLY B 1 184 ? -7.527 -17.853 31.670 1.00 24.69 203 GLY B O 1
ATOM 3757 N N . ASP B 1 185 ? -9.175 -16.721 32.694 1.00 17.24 204 ASP B N 1
ATOM 3758 C CA . ASP B 1 185 ? -8.998 -15.462 31.930 1.00 19.06 204 ASP B CA 1
ATOM 3759 C C . ASP B 1 185 ? -8.019 -14.465 32.550 1.00 12.75 204 ASP B C 1
ATOM 3760 O O . ASP B 1 185 ? -7.839 -13.372 32.027 1.00 14.73 204 ASP B O 1
ATOM 3765 N N . ASN B 1 186 ? -7.378 -14.835 33.658 1.00 12.28 205 ASN B N 1
ATOM 3766 C CA . ASN B 1 186 ? -6.416 -13.965 34.351 1.00 12.92 205 ASN B CA 1
ATOM 3767 C C . ASN B 1 186 ? -7.043 -12.681 34.884 1.00 13.22 205 ASN B C 1
ATOM 3768 O O . ASN B 1 186 ? -6.410 -11.613 34.872 1.00 15.35 205 ASN B O 1
ATOM 3773 N N . ILE B 1 187 ? -8.288 -12.813 35.348 1.00 12.45 206 ILE B N 1
ATOM 3774 C CA . ILE B 1 187 ? -9.019 -11.713 35.977 1.00 12.84 206 ILE B CA 1
ATOM 3775 C C . ILE B 1 187 ? -9.052 -12.004 37.478 1.00 13.59 206 ILE B C 1
ATOM 3776 O O . ILE B 1 187 ? -9.730 -12.924 37.908 1.00 13.34 206 ILE B O 1
ATOM 3781 N N . ARG B 1 188 ? -8.294 -11.222 38.238 1.00 13.23 207 ARG B N 1
ATOM 3782 C CA . ARG B 1 188 ? -8.240 -11.353 39.692 1.00 13.93 207 ARG B CA 1
ATOM 3783 C C . ARG B 1 188 ? -9.576 -10.951 40.263 1.00 12.94 207 ARG B C 1
ATOM 3784 O O . ARG B 1 188 ? -10.176 -9.965 39.802 1.00 15.85 207 ARG B O 1
ATOM 3792 N N . GLY B 1 189 ? -10.028 -11.719 41.254 1.00 13.44 208 GLY B N 1
ATOM 3793 C CA . GLY B 1 189 ? -11.239 -11.432 42.005 1.00 12.33 208 GLY B CA 1
ATOM 3794 C C . GLY B 1 189 ? -10.925 -11.110 43.459 1.00 12.42 208 GLY B C 1
ATOM 3795 O O . GLY B 1 189 ? -9.780 -11.070 43.870 1.00 15.28 208 GLY B O 1
ATOM 3796 N N . VAL B 1 190 ? -11.974 -10.872 44.228 1.00 9.75 209 VAL B N 1
ATOM 3797 C CA . VAL B 1 190 ? -11.839 -10.556 45.655 1.00 11.69 209 VAL B CA 1
ATOM 3798 C C . VAL B 1 190 ? -11.560 -11.858 46.418 1.00 9.90 209 VAL B C 1
ATOM 3799 O O . VAL B 1 190 ? -12.339 -12.823 46.356 1.00 12.15 209 VAL B O 1
ATOM 3803 N N . GLU B 1 191 ? -10.476 -11.839 47.172 1.00 11.17 210 GLU B N 1
ATOM 3804 C CA . GLU B 1 191 ? -10.028 -13.018 47.892 1.00 12.09 210 GLU B CA 1
ATOM 3805 C C . GLU B 1 191 ? -11.068 -13.402 48.927 1.00 10.80 210 GLU B C 1
ATOM 3806 O O . GLU B 1 191 ? -11.612 -12.547 49.631 1.00 11.64 210 GLU B O 1
ATOM 3812 N N . GLY B 1 192 ? -11.378 -14.691 49.003 1.00 12.90 211 GLY B N 1
ATOM 3813 C CA . GLY B 1 192 ? -12.385 -15.195 49.953 1.00 14.67 211 GLY B CA 1
ATOM 3814 C C . GLY B 1 192 ? -13.838 -15.193 49.550 1.00 11.18 211 GLY B C 1
ATOM 3815 O O . GLY B 1 192 ? -14.714 -15.560 50.347 1.00 14.67 211 GLY B O 1
ATOM 3816 N N . ILE B 1 193 ? -14.119 -14.741 48.323 1.00 12.64 212 ILE B N 1
ATOM 3817 C CA . ILE B 1 193 ? -15.491 -14.668 47.873 1.00 11.77 212 ILE B CA 1
ATOM 3818 C C . ILE B 1 193 ? -15.737 -15.576 46.692 1.00 12.91 212 ILE B C 1
ATOM 3819 O O . ILE B 1 193 ? -15.332 -15.263 45.566 1.00 15.79 212 ILE B O 1
ATOM 3824 N N . GLY B 1 194 ? -16.451 -16.659 46.963 1.00 12.95 213 GLY B N 1
ATOM 3825 C CA . GLY B 1 194 ? -16.947 -17.536 45.906 1.00 14.05 213 GLY B CA 1
ATOM 3826 C C . GLY B 1 194 ? -18.429 -17.384 45.708 1.00 11.88 213 GLY B C 1
ATOM 3827 O O . GLY B 1 194 ? -19.024 -16.379 46.066 1.00 13.55 213 GLY B O 1
ATOM 3828 N N . ALA B 1 195 ? -19.033 -18.402 45.134 1.00 13.88 214 ALA B N 1
ATOM 3829 C CA . ALA B 1 195 ? -20.428 -18.336 44.692 1.00 14.87 214 ALA B CA 1
ATOM 3830 C C . ALA B 1 195 ? -21.426 -18.100 45.829 1.00 12.87 214 ALA B C 1
ATOM 3831 O O . ALA B 1 195 ? -22.295 -17.253 45.728 1.00 13.80 214 ALA B O 1
ATOM 3833 N N . LYS B 1 196 ? -21.263 -18.833 46.918 1.00 14.17 215 LYS B N 1
ATOM 3834 C CA . LYS B 1 196 ? -22.178 -18.740 48.064 1.00 12.25 215 LYS B CA 1
ATOM 3835 C C . LYS B 1 196 ? -22.099 -17.391 48.756 1.00 11.60 215 LYS B C 1
ATOM 3836 O O . LYS B 1 196 ? -23.099 -16.712 48.909 1.00 14.15 215 LYS B O 1
ATOM 3842 N N . ARG B 1 197 ? -20.899 -17.015 49.149 1.00 12.50 216 ARG B N 1
ATOM 3843 C CA . ARG B 1 197 ? -20.703 -15.725 49.830 1.00 12.71 216 ARG B CA 1
ATOM 3844 C C . ARG B 1 197 ? -21.073 -14.574 48.924 1.00 12.44 216 ARG B C 1
ATOM 3845 O O . ARG B 1 197 ? -21.731 -13.613 49.346 1.00 13.92 216 ARG B O 1
ATOM 3853 N N . GLY B 1 198 ? -20.664 -14.671 47.666 1.00 11.64 217 GLY B N 1
ATOM 3854 C CA . GLY B 1 198 ? -20.946 -13.594 46.730 1.00 11.43 217 GLY B CA 1
ATOM 3855 C C . GLY B 1 198 ? -22.434 -13.375 46.511 1.00 11.30 217 GLY B C 1
ATOM 3856 O O . GLY B 1 198 ? -22.912 -12.231 46.490 1.00 11.24 217 GLY B O 1
ATOM 3857 N N . TYR B 1 199 ? -23.182 -14.468 46.341 1.00 11.34 218 TYR B N 1
ATOM 3858 C CA . TYR B 1 199 ? -24.650 -14.385 46.203 1.00 11.55 218 TYR B CA 1
ATOM 3859 C C . TYR B 1 199 ? -25.310 -13.709 47.436 1.00 13.09 218 TYR B C 1
ATOM 3860 O O . TYR B 1 199 ? -26.154 -12.819 47.311 1.00 14.13 218 TYR B O 1
ATOM 3869 N N . ASN B 1 200 ? -24.875 -14.127 48.611 1.00 11.77 219 ASN B N 1
ATOM 3870 C CA . ASN B 1 200 ? -25.394 -13.561 49.874 1.00 11.73 219 ASN B CA 1
ATOM 3871 C C . ASN B 1 200 ? -25.075 -12.081 50.025 1.00 13.75 219 ASN B C 1
ATOM 3872 O O . ASN B 1 200 ? -25.934 -11.316 50.414 1.00 16.24 219 ASN B O 1
ATOM 3877 N N . ILE B 1 201 ? -23.869 -11.696 49.625 1.00 10.40 220 ILE B N 1
ATOM 3878 C CA . ILE B 1 201 ? -23.475 -10.276 49.598 1.00 12.47 220 ILE B CA 1
ATOM 3879 C C . ILE B 1 201 ? -24.361 -9.500 48.632 1.00 11.48 220 ILE B C 1
ATOM 3880 O O . ILE B 1 201 ? -24.878 -8.425 48.968 1.00 12.69 220 ILE B O 1
ATOM 3885 N N . ILE B 1 202 ? -24.517 -10.025 47.415 1.00 11.64 221 ILE B N 1
ATOM 3886 C CA . ILE B 1 202 ? -25.355 -9.352 46.405 1.00 12.44 221 ILE B CA 1
ATOM 3887 C C . ILE B 1 202 ? -26.813 -9.249 46.848 1.00 11.14 221 ILE B C 1
ATOM 3888 O O . ILE B 1 202 ? -27.463 -8.211 46.642 1.00 12.93 221 ILE B O 1
ATOM 3893 N N . ARG B 1 203 ? -27.321 -10.304 47.481 1.00 14.98 222 ARG B N 1
ATOM 3894 C CA . ARG B 1 203 ? -28.706 -10.307 47.945 1.00 15.51 222 ARG B CA 1
ATOM 3895 C C . ARG B 1 203 ? -28.941 -9.242 49.011 1.00 18.74 222 ARG B C 1
ATOM 3896 O O . ARG B 1 203 ? -29.981 -8.581 49.021 1.00 21.96 222 ARG B O 1
ATOM 3904 N N . GLU B 1 204 ? -27.958 -9.080 49.890 1.00 15.36 223 GLU B N 1
ATOM 3905 C CA . GLU B 1 204 ? -28.081 -8.113 50.981 1.00 16.99 223 GLU B CA 1
ATOM 3906 C C . GLU B 1 204 ? -27.832 -6.685 50.541 1.00 20.04 223 GLU B C 1
ATOM 3907 O O . GLU B 1 204 ? -28.575 -5.783 50.924 1.00 23.27 223 GLU B O 1
ATOM 3913 N N . PHE B 1 205 ? -26.789 -6.485 49.748 1.00 17.53 224 PHE B N 1
ATOM 3914 C CA . PHE B 1 205 ? -26.297 -5.116 49.494 1.00 19.84 224 PHE B CA 1
ATOM 3915 C C . PHE B 1 205 ? -26.537 -4.580 48.087 1.00 16.84 224 PHE B C 1
ATOM 3916 O O . PHE B 1 205 ? -26.412 -3.374 47.853 1.00 17.22 224 PHE B O 1
ATOM 3924 N N . GLY B 1 206 ? -26.891 -5.467 47.166 1.00 15.30 225 GLY B N 1
ATOM 3925 C CA . GLY B 1 206 ? -27.157 -5.118 45.771 1.00 14.24 225 GLY B CA 1
ATOM 3926 C C . GLY B 1 206 ? -26.058 -5.484 44.785 1.00 15.53 225 GLY B C 1
ATOM 3927 O O . GLY B 1 206 ? -25.141 -6.260 45.097 1.00 13.47 225 GLY B O 1
ATOM 3928 N N . ASN B 1 207 ? -26.165 -4.894 43.588 1.00 14.49 226 ASN B N 1
ATOM 3929 C CA . ASN B 1 207 ? -25.205 -5.089 42.499 1.00 14.84 226 ASN B CA 1
ATOM 3930 C C . ASN B 1 207 ? -23.856 -4.460 42.815 1.00 12.47 226 ASN B C 1
ATOM 3931 O O . ASN B 1 207 ? -23.720 -3.735 43.803 1.00 11.70 226 ASN B O 1
ATOM 3936 N N . VAL B 1 208 ? -22.854 -4.712 41.972 1.00 12.96 227 VAL B N 1
ATOM 3937 C CA . VAL B 1 208 ? -21.515 -4.144 42.200 1.00 12.46 227 VAL B CA 1
ATOM 3938 C C . VAL B 1 208 ? -21.474 -2.624 42.442 1.00 11.20 227 VAL B C 1
ATOM 3939 O O . VAL B 1 208 ? -20.759 -2.172 43.334 1.00 13.49 227 VAL B O 1
ATOM 3943 N N . LEU B 1 209 ? -22.214 -1.853 41.655 1.00 12.55 228 LEU B N 1
ATOM 3944 C CA . LEU B 1 209 ? -22.179 -0.393 41.821 1.00 11.71 228 LEU B CA 1
ATOM 3945 C C . LEU B 1 209 ? -22.818 -0.004 43.164 1.00 11.71 228 LEU B C 1
ATOM 3946 O O . LEU B 1 209 ? -22.313 0.888 43.871 1.00 12.85 228 LEU B O 1
ATOM 3951 N N . ASP B 1 210 ? -23.889 -0.713 43.513 1.00 11.16 229 ASP B N 1
ATOM 3952 C CA . ASP B 1 210 ? -24.552 -0.560 44.826 1.00 13.19 229 ASP B CA 1
ATOM 3953 C C . ASP B 1 210 ? -23.585 -0.839 45.960 1.00 11.56 229 ASP B C 1
ATOM 3954 O O . ASP B 1 210 ? -23.534 -0.114 46.955 1.00 13.74 229 ASP B O 1
ATOM 3959 N N . ILE B 1 211 ? -22.822 -1.910 45.816 1.00 11.12 230 ILE B N 1
ATOM 3960 C CA . ILE B 1 211 ? -21.824 -2.294 46.803 1.00 11.92 230 ILE B CA 1
ATOM 3961 C C . ILE B 1 211 ? -20.750 -1.206 46.959 1.00 10.79 230 ILE B C 1
ATOM 3962 O O . ILE B 1 211 ? -20.423 -0.782 48.074 1.00 12.52 230 ILE B O 1
ATOM 3967 N N . ILE B 1 212 ? -20.236 -0.713 45.833 1.00 11.35 231 ILE B N 1
ATOM 3968 C CA . ILE B 1 212 ? -19.214 0.335 45.854 1.00 12.02 231 ILE B CA 1
ATOM 3969 C C . ILE B 1 212 ? -19.736 1.568 46.611 1.00 13.16 231 ILE B C 1
ATOM 3970 O O . ILE B 1 212 ? -18.997 2.176 47.404 1.00 15.67 231 ILE B O 1
ATOM 3975 N N . ASP B 1 213 ? -20.998 1.930 46.363 1.00 14.32 232 ASP B N 1
ATOM 3976 C CA . ASP B 1 213 ? -21.656 3.100 47.041 1.00 16.13 232 ASP B CA 1
ATOM 3977 C C . ASP B 1 213 ? -21.622 2.964 48.551 1.00 16.37 232 ASP B C 1
ATOM 3978 O O . ASP B 1 213 ? -21.670 3.953 49.258 1.00 18.83 232 ASP B O 1
ATOM 3983 N N . GLN B 1 214 ? -21.669 1.717 49.023 1.00 13.54 233 GLN B N 1
ATOM 3984 C CA . GLN B 1 214 ? -21.751 1.370 50.457 1.00 13.92 233 GLN B CA 1
ATOM 3985 C C . GLN B 1 214 ? -20.440 1.034 51.165 1.00 14.03 233 GLN B C 1
ATOM 3986 O O . GLN B 1 214 ? -20.438 0.781 52.373 1.00 16.87 233 GLN B O 1
ATOM 3992 N N . LEU B 1 215 ? -19.328 1.014 50.442 1.00 13.50 234 LEU B N 1
ATOM 3993 C CA . LEU B 1 215 ? -18.048 0.648 51.059 1.00 13.73 234 LEU B CA 1
ATOM 3994 C C . LEU B 1 215 ? -17.627 1.759 52.019 1.00 15.79 234 LEU B C 1
ATOM 3995 O O . LEU B 1 215 ? -17.850 2.922 51.704 1.00 19.22 234 LEU B O 1
ATOM 4000 N N . PRO B 1 216 ? -17.045 1.440 53.176 1.00 16.87 235 PRO B N 1
ATOM 4001 C CA . PRO B 1 216 ? -16.833 0.088 53.677 1.00 14.34 235 PRO B CA 1
ATOM 4002 C C . PRO B 1 216 ? -18.098 -0.555 54.250 1.00 16.11 235 PRO B C 1
ATOM 4003 O O . PRO B 1 216 ? -18.851 0.078 55.004 1.00 17.06 235 PRO B O 1
ATOM 4007 N N . LEU B 1 217 ? -18.310 -1.813 53.903 1.00 14.51 236 LEU B N 1
ATOM 4008 C CA . LEU B 1 217 ? -19.404 -2.582 54.476 1.00 15.41 236 LEU B CA 1
ATOM 4009 C C . LEU B 1 217 ? -19.041 -3.002 55.887 1.00 14.03 236 LEU B C 1
ATOM 4010 O O . LEU B 1 217 ? -17.867 -3.197 56.192 1.00 14.04 236 LEU B O 1
ATOM 4015 N N . PRO B 1 218 ? -20.061 -3.171 56.748 1.00 14.21 237 PRO B N 1
ATOM 4016 C CA . PRO B 1 218 ? -19.795 -3.688 58.077 1.00 14.44 237 PRO B CA 1
ATOM 4017 C C . PRO B 1 218 ? -19.538 -5.186 58.006 1.00 15.85 237 PRO B C 1
ATOM 4018 O O . PRO B 1 218 ? -19.828 -5.838 57.007 1.00 19.05 237 PRO B O 1
ATOM 4022 N N . GLY B 1 219 ? -18.956 -5.695 59.059 1.00 16.09 238 GLY B N 1
ATOM 4023 C CA . GLY B 1 219 ? -18.762 -7.121 59.226 1.00 16.85 238 GLY B CA 1
ATOM 4024 C C . GLY B 1 219 ? -17.344 -7.470 59.626 1.00 14.95 238 GLY B C 1
ATOM 4025 O O . GLY B 1 219 ? -16.390 -6.916 59.121 1.00 13.42 238 GLY B O 1
ATOM 4026 N N . LYS B 1 220 ? -17.235 -8.450 60.517 1.00 13.32 239 LYS B N 1
ATOM 4027 C CA . LYS B 1 220 ? -15.954 -8.939 61.027 1.00 13.89 239 LYS B CA 1
ATOM 4028 C C . LYS B 1 220 ? -15.167 -9.809 60.052 1.00 11.48 239 LYS B C 1
ATOM 4029 O O . LYS B 1 220 ? -14.015 -10.095 60.291 1.00 13.89 239 LYS B O 1
ATOM 4035 N N . GLN B 1 221 ? -15.805 -10.229 58.968 1.00 10.25 240 GLN B N 1
ATOM 4036 C CA . GLN B 1 221 ? -15.239 -11.250 58.095 1.00 11.30 240 GLN B CA 1
ATOM 4037 C C . GLN B 1 221 ? -14.066 -10.700 57.292 1.00 12.14 240 GLN B C 1
ATOM 4038 O O . GLN B 1 221 ? -14.139 -9.605 56.754 1.00 12.0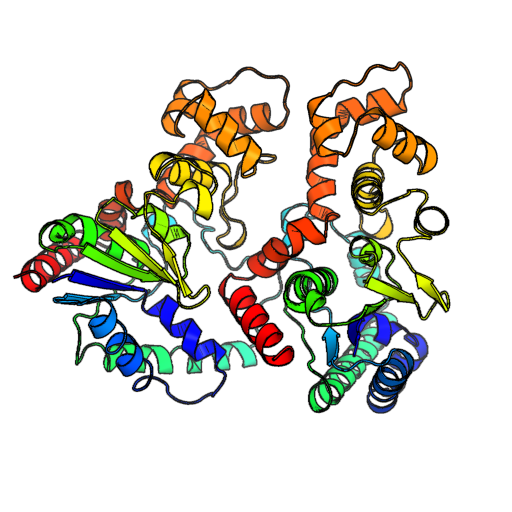9 240 GLN B O 1
ATOM 4044 N N . LYS B 1 222 ? -12.977 -11.450 57.224 1.00 10.68 241 LYS B N 1
ATOM 4045 C CA . LYS B 1 222 ? -11.805 -11.041 56.424 1.00 13.42 241 LYS B CA 1
ATOM 4046 C C . LYS B 1 222 ? -12.198 -10.790 54.956 1.00 11.87 241 LYS B C 1
ATOM 4047 O O . LYS B 1 222 ? -11.710 -9.851 54.323 1.00 12.60 241 LYS B O 1
ATOM 4053 N N . TYR B 1 223 ? -13.081 -11.619 54.417 1.00 11.11 242 TYR B N 1
ATOM 4054 C CA . TYR B 1 223 ? -13.478 -11.459 53.008 1.00 11.03 242 TYR B CA 1
ATOM 4055 C C . TYR B 1 223 ? -14.244 -10.140 52.783 1.00 12.32 242 TYR B C 1
ATOM 4056 O O . TYR B 1 223 ? -14.195 -9.573 51.689 1.00 11.66 242 TYR B O 1
ATOM 4065 N N . ILE B 1 224 ? -14.949 -9.649 53.806 1.00 12.01 243 ILE B N 1
ATOM 4066 C CA . ILE B 1 224 ? -15.554 -8.313 53.734 1.00 11.43 243 ILE B CA 1
ATOM 4067 C C . ILE B 1 224 ? -14.484 -7.199 53.768 1.00 10.03 243 ILE B C 1
ATOM 4068 O O . ILE B 1 224 ? -14.580 -6.231 52.999 1.00 11.73 243 ILE B O 1
ATOM 4073 N N . GLN B 1 225 ? -13.451 -7.349 54.579 1.00 10.54 244 GLN B N 1
ATOM 4074 C CA . GLN B 1 225 ? -12.300 -6.428 54.519 1.00 11.57 244 GLN B CA 1
ATOM 4075 C C . GLN B 1 225 ? -11.711 -6.409 53.106 1.00 11.26 244 GLN B C 1
ATOM 4076 O O . GLN B 1 225 ? -11.351 -5.366 52.571 1.00 12.98 244 GLN B O 1
ATOM 4082 N N . ASN B 1 226 ? -11.615 -7.586 52.507 1.00 10.76 245 ASN B N 1
ATOM 4083 C CA . ASN B 1 226 ? -11.065 -7.677 51.157 1.00 9.68 245 ASN B CA 1
ATOM 4084 C C . ASN B 1 226 ? -11.945 -6.938 50.181 1.00 9.80 245 ASN B C 1
ATOM 4085 O O . ASN B 1 226 ? -11.455 -6.151 49.371 1.00 12.54 245 ASN B O 1
ATOM 4090 N N . LEU B 1 227 ? -13.249 -7.155 50.286 1.00 11.58 246 LEU B N 1
ATOM 4091 C CA . LEU B 1 227 ? -14.222 -6.441 49.439 1.00 11.96 246 LEU B CA 1
ATOM 4092 C C . LEU B 1 227 ? -14.107 -4.927 49.639 1.00 11.59 246 LEU B C 1
ATOM 4093 O O . LEU B 1 227 ? -14.089 -4.160 48.688 1.00 11.59 246 LEU B O 1
ATOM 4098 N N . ASN B 1 228 ? -13.978 -4.507 50.892 1.00 11.81 247 ASN B N 1
ATOM 4099 C CA . ASN B 1 228 ? -13.819 -3.062 51.204 1.00 9.83 247 ASN B CA 1
ATOM 4100 C C . ASN B 1 228 ? -12.608 -2.398 50.571 1.00 11.75 247 ASN B C 1
ATOM 4101 O O . ASN B 1 228 ? -12.634 -1.211 50.292 1.00 13.14 247 ASN B O 1
ATOM 4106 N N . ALA B 1 229 ? -11.554 -3.179 50.340 1.00 10.79 248 ALA B N 1
ATOM 4107 C CA . ALA B 1 229 ? -10.321 -2.710 49.733 1.00 12.91 248 ALA B CA 1
ATOM 4108 C C . ALA B 1 229 ? -10.296 -2.859 48.210 1.00 13.41 248 ALA B C 1
ATOM 4109 O O . ALA B 1 229 ? -9.277 -2.603 47.584 1.00 16.51 248 ALA B O 1
ATOM 4111 N N . SER B 1 230 ? -11.416 -3.254 47.626 1.00 11.84 249 SER B N 1
ATOM 4112 C CA . SER B 1 230 ? -11.478 -3.643 46.213 1.00 11.77 249 SER B CA 1
ATOM 4113 C C . SER B 1 230 ? -12.292 -2.756 45.283 1.00 10.55 249 SER B C 1
ATOM 4114 O O . SER B 1 230 ? -12.681 -3.192 44.193 1.00 13.98 249 SER B O 1
ATOM 4117 N N . GLU B 1 231 ? -12.504 -1.500 45.653 1.00 11.97 250 GLU B N 1
ATOM 4118 C CA . GLU B 1 231 ? -13.305 -0.598 44.786 1.00 12.80 250 GLU B CA 1
ATOM 4119 C C . GLU B 1 231 ? -12.825 -0.596 43.314 1.00 12.80 250 GLU B C 1
ATOM 4120 O O . GLU B 1 231 ? -13.609 -0.735 42.370 1.00 12.60 250 GLU B O 1
ATOM 4126 N N . GLU B 1 232 ? -11.532 -0.386 43.147 1.00 14.94 251 GLU B N 1
ATOM 4127 C CA . GLU B 1 232 ? -10.954 -0.238 41.792 1.00 13.59 251 GLU B CA 1
ATOM 4128 C C . GLU B 1 232 ? -11.105 -1.537 40.994 1.00 13.09 251 GLU B C 1
ATOM 4129 O O . GLU B 1 232 ? -11.517 -1.523 39.837 1.00 14.60 251 GLU B O 1
ATOM 4135 N N . LEU B 1 233 ? -10.821 -2.653 41.656 1.00 12.92 252 LEU B N 1
ATOM 4136 C CA . LEU B 1 233 ? -10.966 -3.989 41.053 1.00 12.70 252 LEU B CA 1
ATOM 4137 C C . LEU B 1 233 ? -12.422 -4.279 40.637 1.00 10.76 252 LEU B C 1
ATOM 4138 O O . LEU B 1 233 ? -12.681 -4.766 39.546 1.00 12.87 252 LEU B O 1
ATOM 4143 N N . LEU B 1 234 ? -13.371 -3.947 41.504 1.00 12.92 253 LEU B N 1
ATOM 4144 C CA . LEU B 1 234 ? -14.782 -4.113 41.205 1.00 13.16 253 LEU B CA 1
ATOM 4145 C C . LEU B 1 234 ? -15.237 -3.302 39.993 1.00 11.51 253 LEU B C 1
ATOM 4146 O O . LEU B 1 234 ? -15.906 -3.841 39.114 1.00 12.00 253 LEU B O 1
ATOM 4151 N N . PHE B 1 235 ? -14.873 -2.025 39.960 1.00 13.76 254 PHE B N 1
ATOM 4152 C CA . PHE B 1 235 ? -15.222 -1.113 38.828 1.00 15.29 254 PHE B CA 1
ATOM 4153 C C . PHE B 1 235 ? -14.673 -1.728 37.519 1.00 14.31 254 PHE B C 1
ATOM 4154 O O . PHE B 1 235 ? -15.352 -1.825 36.476 1.00 11.81 254 PHE B O 1
ATOM 4162 N N . ARG B 1 236 ? -13.405 -2.139 37.592 1.00 12.54 255 ARG B N 1
ATOM 4163 C CA . ARG B 1 236 ? -12.683 -2.668 36.406 1.00 11.00 255 ARG B CA 1
ATOM 4164 C C . ARG B 1 236 ? -13.300 -3.969 35.946 1.00 10.60 255 ARG B C 1
ATOM 4165 O O . ARG B 1 236 ? -13.609 -4.168 34.748 1.00 8.73 255 ARG B O 1
ATOM 4173 N N . ASN B 1 237 ? -13.514 -4.867 36.891 1.00 10.84 256 ASN B N 1
ATOM 4174 C CA . ASN B 1 237 ? -14.080 -6.183 36.526 1.00 11.13 256 ASN B CA 1
ATOM 4175 C C . ASN B 1 237 ? -15.474 -6.088 35.956 1.00 10.36 256 ASN B C 1
ATOM 4176 O O . ASN B 1 237 ? -15.818 -6.837 35.050 1.00 11.00 256 ASN B O 1
ATOM 4181 N N . LEU B 1 238 ? -16.291 -5.161 36.468 1.00 11.70 257 LEU B N 1
ATOM 4182 C CA . LEU B 1 238 ? -17.627 -4.948 35.908 1.00 10.28 257 LEU B CA 1
ATOM 4183 C C . LEU B 1 238 ? -17.545 -4.585 34.404 1.00 11.08 257 LEU B C 1
ATOM 4184 O O . LEU B 1 238 ? -18.324 -5.104 33.593 1.00 11.71 257 LEU B O 1
ATOM 4189 N N . ILE B 1 239 ? -16.590 -3.718 34.060 1.00 9.34 258 ILE B N 1
ATOM 4190 C CA . ILE B 1 239 ? -16.348 -3.326 32.656 1.00 9.55 258 ILE B CA 1
ATOM 4191 C C . ILE B 1 239 ? -15.983 -4.575 31.825 1.00 9.90 258 ILE B C 1
ATOM 4192 O O . ILE B 1 239 ? -16.451 -4.723 30.701 1.00 11.68 258 ILE B O 1
ATOM 4197 N N . LEU B 1 240 ? -15.172 -5.465 32.397 1.00 10.16 259 LEU B N 1
ATOM 4198 C CA . LEU B 1 240 ? -14.705 -6.671 31.688 1.00 10.37 259 LEU B CA 1
ATOM 4199 C C . LEU B 1 240 ? -15.802 -7.691 31.455 1.00 9.77 259 LEU B C 1
ATOM 4200 O O . LEU B 1 240 ? -15.741 -8.422 30.468 1.00 11.46 259 LEU B O 1
ATOM 4205 N N . VAL B 1 241 ? -16.805 -7.750 32.336 1.00 8.86 260 VAL B N 1
ATOM 4206 C CA . VAL B 1 241 ? -17.794 -8.848 32.306 1.00 10.39 260 VAL B CA 1
ATOM 4207 C C . VAL B 1 241 ? -19.248 -8.493 31.941 1.00 10.70 260 VAL B C 1
ATOM 4208 O O . VAL B 1 241 ? -20.043 -9.372 31.616 1.00 10.58 260 VAL B O 1
ATOM 4212 N N . ASP B 1 242 ? -19.598 -7.209 32.043 1.00 10.59 261 ASP B N 1
ATOM 4213 C CA . ASP B 1 242 ? -20.946 -6.753 31.748 1.00 11.17 261 ASP B CA 1
ATOM 4214 C C . ASP B 1 242 ? -21.140 -6.575 30.228 1.00 10.57 261 ASP B C 1
ATOM 4215 O O . ASP B 1 242 ? -21.127 -5.469 29.671 1.00 11.33 261 ASP B O 1
ATOM 4220 N N . LEU B 1 243 ? -21.365 -7.694 29.572 1.00 10.74 262 LEU B N 1
ATOM 4221 C CA . LEU B 1 243 ? -21.392 -7.723 28.099 1.00 9.58 262 LEU B CA 1
ATOM 4222 C C . LEU B 1 243 ? -22.475 -6.800 27.535 1.00 8.81 262 LEU B C 1
ATOM 4223 O O . LEU B 1 243 ? -22.176 -6.015 26.640 1.00 11.26 262 LEU B O 1
ATOM 4228 N N . PRO B 1 244 ? -23.721 -6.866 28.068 1.00 9.80 263 PRO B N 1
ATOM 4229 C CA . PRO B 1 244 ? -24.747 -5.994 27.484 1.00 10.97 263 PRO B CA 1
ATOM 4230 C C . PRO B 1 244 ? -24.458 -4.504 27.642 1.00 11.72 263 PRO B C 1
ATOM 4231 O O . PRO B 1 244 ? -24.700 -3.726 26.712 1.00 12.94 263 PRO B O 1
ATOM 4235 N N . THR B 1 245 ? -23.911 -4.108 28.779 1.00 9.67 264 THR B N 1
ATOM 4236 C CA . THR B 1 245 ? -23.678 -2.664 29.006 1.00 8.81 264 THR B CA 1
ATOM 4237 C C . THR B 1 245 ? -22.591 -2.123 28.089 1.00 8.92 264 THR B C 1
ATOM 4238 O O . THR B 1 245 ? -22.748 -1.043 27.526 1.00 10.55 264 THR B O 1
ATOM 4242 N N . TYR B 1 246 ? -21.503 -2.886 27.933 1.00 7.92 265 TYR B N 1
ATOM 4243 C CA . TYR B 1 246 ? -20.286 -2.378 27.290 1.00 9.03 265 TYR B CA 1
ATOM 4244 C C . TYR B 1 246 ? -20.073 -2.803 25.836 1.00 8.05 265 TYR B C 1
ATOM 4245 O O . TYR B 1 246 ? -19.012 -2.499 25.263 1.00 8.74 265 TYR B O 1
ATOM 4254 N N . CYS B 1 247 ? -21.041 -3.520 25.264 1.00 8.39 266 CYS B N 1
ATOM 4255 C CA . CYS B 1 247 ? -20.829 -4.089 23.920 1.00 8.59 266 CYS B CA 1
ATOM 4256 C C . CYS B 1 247 ? -20.590 -3.036 22.847 1.00 10.03 266 CYS B C 1
ATOM 4257 O O . CYS B 1 247 ? -19.740 -3.228 21.986 1.00 10.02 266 CYS B O 1
ATOM 4260 N N . VAL B 1 248 ? -21.291 -1.904 22.925 1.00 8.47 267 VAL B N 1
ATOM 4261 C CA . VAL B 1 248 ? -21.091 -0.843 21.919 1.00 9.49 267 VAL B CA 1
ATOM 4262 C C . VAL B 1 248 ? -19.687 -0.270 22.104 1.00 8.78 267 VAL B C 1
ATOM 4263 O O . VAL B 1 248 ? -18.951 -0.061 21.129 1.00 10.32 267 VAL B O 1
ATOM 4267 N N . ASP B 1 249 ? -19.310 0.011 23.361 1.00 9.22 268 ASP B N 1
ATOM 4268 C CA . ASP B 1 249 ? -17.958 0.499 23.668 1.00 10.14 268 ASP B CA 1
ATOM 4269 C C . ASP B 1 249 ? -16.857 -0.448 23.214 1.00 8.69 268 ASP B C 1
ATOM 4270 O O . ASP B 1 249 ? -15.817 -0.011 22.714 1.00 9.96 268 ASP B O 1
ATOM 4275 N N . ALA B 1 250 ? -17.125 -1.743 23.345 1.00 9.08 269 ALA B N 1
ATOM 4276 C CA . ALA B 1 250 ? -16.145 -2.745 22.998 1.00 8.54 269 ALA B CA 1
ATOM 4277 C C . ALA B 1 250 ? -15.860 -2.776 21.483 1.00 8.24 269 ALA B C 1
ATOM 4278 O O . ALA B 1 250 ? -14.725 -2.998 21.044 1.00 8.56 269 ALA B O 1
ATOM 4280 N N . ILE B 1 251 ? -16.909 -2.537 20.706 1.00 7.94 270 ILE B N 1
ATOM 4281 C CA . ILE B 1 251 ? -16.770 -2.504 19.239 1.00 9.22 270 ILE B CA 1
ATOM 4282 C C . ILE B 1 251 ? -16.118 -1.183 18.846 1.00 9.71 270 ILE B C 1
ATOM 4283 O O . ILE B 1 251 ? -15.180 -1.123 18.038 1.00 11.89 270 ILE B O 1
ATOM 4288 N N . ALA B 1 252 ? -16.617 -0.105 19.429 1.00 10.41 271 ALA B N 1
ATOM 4289 C CA . ALA B 1 252 ? -16.108 1.235 19.162 1.00 10.72 271 ALA B CA 1
ATOM 4290 C C . ALA B 1 252 ? -14.623 1.361 19.459 1.00 9.42 271 ALA B C 1
ATOM 4291 O O . ALA B 1 252 ? -13.915 2.172 18.855 1.00 12.78 271 ALA B O 1
ATOM 4293 N N . ALA B 1 253 ? -14.124 0.518 20.354 1.00 8.83 272 ALA B N 1
ATOM 4294 C CA . ALA B 1 253 ? -12.702 0.535 20.755 1.00 10.10 272 ALA B CA 1
ATOM 4295 C C . ALA B 1 253 ? -11.761 0.303 19.582 1.00 10.97 272 ALA B C 1
ATOM 4296 O O . ALA B 1 253 ? -10.666 0.781 19.606 1.00 13.55 272 ALA B O 1
ATOM 4298 N N . VAL B 1 254 ? -12.211 -0.448 18.577 1.00 11.09 273 VAL B N 1
ATOM 4299 C CA . VAL B 1 254 ? -11.393 -0.662 17.379 1.00 11.22 273 VAL B CA 1
ATOM 4300 C C . VAL B 1 254 ? -11.667 0.333 16.273 1.00 13.49 273 VAL B C 1
ATOM 4301 O O . VAL B 1 254 ? -10.981 0.318 15.258 1.00 16.27 273 VAL B O 1
ATOM 4305 N N . GLY B 1 255 ? -12.647 1.191 16.468 1.00 12.13 274 GLY B N 1
ATOM 4306 C CA . GLY B 1 255 ? -12.909 2.279 15.541 1.00 12.56 274 GLY B CA 1
ATOM 4307 C C . GLY B 1 255 ? -14.362 2.582 15.288 1.00 11.61 274 GLY B C 1
ATOM 4308 O O . GLY B 1 255 ? -15.186 1.697 15.101 1.00 13.80 274 GLY B O 1
ATOM 4309 N N . GLN B 1 256 ? -14.678 3.864 15.254 1.00 11.75 275 GLN B N 1
ATOM 4310 C CA . GLN B 1 256 ? -16.065 4.284 15.025 1.00 13.34 275 GLN B CA 1
ATOM 4311 C C . GLN B 1 256 ? -16.547 3.841 13.637 1.00 11.29 275 GLN B C 1
ATOM 4312 O O . GLN B 1 256 ? -17.679 3.434 13.468 1.00 15.03 275 GLN B O 1
ATOM 4318 N N . ASP B 1 257 ? -15.661 3.898 12.639 1.00 13.71 276 ASP B N 1
ATOM 4319 C CA . ASP B 1 257 ? -16.066 3.493 11.291 1.00 13.70 276 ASP B CA 1
ATOM 4320 C C . ASP B 1 257 ? -16.407 1.996 11.228 1.00 12.66 276 ASP B C 1
ATOM 4321 O O . ASP B 1 257 ? -17.356 1.593 10.560 1.00 14.19 276 ASP B O 1
ATOM 4326 N N . VAL B 1 258 ? -15.656 1.202 11.979 1.00 11.95 277 VAL B N 1
ATOM 4327 C CA . VAL B 1 258 ? -15.982 -0.218 12.149 1.00 12.33 277 VAL B CA 1
ATOM 4328 C C . VAL B 1 258 ? -17.371 -0.413 12.715 1.00 11.61 277 VAL B C 1
ATOM 4329 O O . VAL B 1 258 ? -18.172 -1.217 12.223 1.00 12.19 277 VAL B O 1
ATOM 4333 N N . LEU B 1 259 ? -17.631 0.312 13.797 1.00 10.15 278 LEU B N 1
ATOM 4334 C CA . LEU B 1 259 ? -18.907 0.230 14.459 1.00 12.71 278 LEU B CA 1
ATOM 4335 C C . LEU B 1 259 ? -20.027 0.624 13.506 1.00 11.24 278 LEU B C 1
ATOM 4336 O O . LEU B 1 259 ? -21.045 -0.062 13.412 1.00 12.57 278 LEU B O 1
ATOM 4341 N N . ASP B 1 260 ? -19.830 1.734 12.785 1.00 12.77 279 ASP B N 1
ATOM 4342 C CA . ASP B 1 260 ? -20.878 2.224 11.871 1.00 14.01 279 ASP B CA 1
ATOM 4343 C C . ASP B 1 260 ? -21.177 1.201 10.769 1.00 12.88 279 ASP B C 1
ATOM 4344 O O . ASP B 1 260 ? -22.342 0.947 10.433 1.00 14.49 279 ASP B O 1
ATOM 4349 N N . LYS B 1 261 ? -20.123 0.600 10.225 1.00 13.11 280 LYS B N 1
ATOM 4350 C CA . LYS B 1 261 ? -20.304 -0.432 9.175 1.00 15.97 280 LYS B CA 1
ATOM 4351 C C . LYS B 1 261 ? -20.984 -1.683 9.701 1.00 15.23 280 LYS B C 1
ATOM 4352 O O . LYS B 1 261 ? -21.875 -2.239 9.052 1.00 15.17 280 LYS B O 1
ATOM 4358 N N . PHE B 1 262 ? -20.596 -2.111 10.900 1.00 12.94 281 PHE B N 1
ATOM 4359 C CA . PHE B 1 262 ? -21.199 -3.311 11.486 1.00 13.29 281 PHE B CA 1
ATOM 4360 C C . PHE B 1 262 ? -22.679 -3.073 11.762 1.00 12.43 281 PHE B C 1
ATOM 4361 O O . PHE B 1 262 ? -23.508 -3.890 11.439 1.00 10.80 281 PHE B O 1
ATOM 4369 N N . THR B 1 263 ? -23.008 -1.911 12.318 1.00 11.12 282 THR B N 1
ATOM 4370 C CA . THR B 1 263 ? -24.419 -1.578 12.572 1.00 13.22 282 THR B CA 1
ATOM 4371 C C . THR B 1 263 ? -25.246 -1.635 11.270 1.00 13.22 282 THR B C 1
ATOM 4372 O O . THR B 1 263 ? -26.311 -2.246 11.218 1.00 15.26 282 THR B O 1
ATOM 4376 N N . LYS B 1 264 ? -24.729 -0.995 10.230 1.00 14.58 283 LYS B N 1
ATOM 4377 C CA . LYS B 1 264 ? -25.365 -1.029 8.895 1.00 17.93 283 LYS B CA 1
ATOM 4378 C C . LYS B 1 264 ? -25.597 -2.462 8.382 1.00 14.98 283 LYS B C 1
ATOM 4379 O O . LYS B 1 264 ? -26.680 -2.805 7.904 1.00 16.35 283 LYS B O 1
ATOM 4385 N N . ASP B 1 265 ? -24.560 -3.278 8.491 1.00 14.43 284 ASP B N 1
ATOM 4386 C CA . ASP B 1 265 ? -24.594 -4.645 7.975 1.00 16.63 284 ASP B CA 1
ATOM 4387 C C . ASP B 1 265 ? -25.613 -5.476 8.712 1.00 14.27 284 ASP B C 1
ATOM 4388 O O . ASP B 1 265 ? -26.349 -6.214 8.102 1.00 14.75 284 ASP B O 1
ATOM 4393 N N . ILE B 1 266 ? -25.630 -5.350 10.031 1.00 13.87 285 ILE B N 1
ATOM 4394 C CA . ILE B 1 266 ? -26.567 -6.118 10.869 1.00 13.60 285 ILE B CA 1
ATOM 4395 C C . ILE B 1 266 ? -28.034 -5.715 10.631 1.00 16.18 285 ILE B C 1
ATOM 4396 O O . ILE B 1 266 ? -28.936 -6.566 10.515 1.00 15.35 285 ILE B O 1
ATOM 4401 N N . LEU B 1 267 ? -28.271 -4.412 10.515 1.00 16.67 286 LEU B N 1
ATOM 4402 C CA . LEU B 1 267 ? -29.630 -3.934 10.238 1.00 15.84 286 LEU B CA 1
ATOM 4403 C C . LEU B 1 267 ? -30.123 -4.433 8.865 1.00 17.21 286 LEU B C 1
ATOM 4404 O O . LEU B 1 267 ? -31.285 -4.839 8.707 1.00 20.81 286 LEU B O 1
ATOM 4409 N N . GLU B 1 268 ? -29.221 -4.433 7.890 1.00 18.56 287 GLU B N 1
ATOM 4410 C CA . GLU B 1 268 ? -29.540 -4.891 6.523 1.00 21.94 287 GLU B CA 1
ATOM 4411 C C . GLU B 1 268 ? -29.895 -6.387 6.520 1.00 20.50 287 GLU B C 1
ATOM 4412 O O . GLU B 1 268 ? -30.819 -6.824 5.827 1.00 22.94 287 GLU B O 1
ATOM 4418 N N . ILE B 1 269 ? -29.159 -7.164 7.310 1.00 16.20 288 ILE B N 1
ATOM 4419 C CA . ILE B 1 269 ? -29.404 -8.624 7.406 1.00 16.89 288 ILE B CA 1
ATOM 4420 C C . ILE B 1 269 ? -30.825 -8.910 7.898 1.00 16.22 288 ILE B C 1
ATOM 4421 O O . ILE B 1 269 ? -31.505 -9.793 7.387 1.00 21.32 288 ILE B O 1
ATOM 4426 N N . ALA B 1 270 ? -31.258 -8.136 8.888 1.00 18.80 289 ALA B N 1
ATOM 4427 C CA . ALA B 1 270 ? -32.562 -8.333 9.549 1.00 23.17 289 ALA B CA 1
ATOM 4428 C C . ALA B 1 270 ? -33.761 -8.067 8.648 1.00 31.07 289 ALA B C 1
ATOM 4429 O O . ALA B 1 270 ? -34.851 -8.575 8.874 1.00 36.17 289 ALA B O 1
ATOM 4431 N N . GLU B 1 271 ? -33.520 -7.280 7.610 1.00 28.06 290 GLU B N 1
ATOM 4432 C CA . GLU B 1 271 ? -34.520 -6.973 6.609 1.00 31.29 290 GLU B CA 1
ATOM 4433 C C . GLU B 1 271 ? -34.406 -7.955 5.465 1.00 36.56 290 GLU B C 1
ATOM 4434 O O . GLU B 1 271 ? -35.380 -8.625 5.137 1.00 49.07 290 GLU B O 1
#

GO terms:
  GO:1990238 double-stranded DNA endonuclease activity (F, IDA)
  GO:0019034 viral replication complex (C, IMP)
  GO:0035312 5'-3' DNA exonuclease activity (F, IMP)
  GO:0019086 late viral transcription (P, IMP)
  GO:0008409 5'-3' exonuclease activity (F, IDA)
  GO:0017108 5'-flap endonuclease activity (F, IDA)
  GO:0004529 DNA exonuclease activity (F, IDA)
  GO:0051908 double-stranded DNA 5'-3' DNA exonuclease activity (F, EXP)
  GO:0004529 DNA exonuclease activity (F, IMP)

Solvent-accessible surface area: 25973 Å² total; per-residue (Å²): 77,15,0,0,0,0,0,0,22,23,7,0,79,75,112,48,139,55,11,1,121,119,97,14,20,84,69,10,10,60,26,0,89,68,23,15,181,82,22,63,23,134,15,8,0,0,0,0,55,67,49,115,6,12,8,4,22,42,55,23,103,96,14,55,25,62,113,57,96,160,98,80,128,53,58,139,120,78,85,56,76,18,99,69,0,73,93,38,12,114,66,0,23,97,69,0,134,109,66,26,48,10,27,58,24,87,5,4,15,0,8,1,0,0,2,21,0,24,116,39,0,4,130,83,6,102,40,0,26,0,3,1,37,58,29,40,0,0,2,10,4,53,128,58,4,1,5,21,0,27,90,73,143,96,71,19,30,53,194,43,1,114,111,37,29,66,0,72,58,27,99,22,15,15,2,10,31,0,0,74,14,58,165,27,11,62,8,170,21,9,133,40,10,35,28,154,106,0,18,72,10,9,151,128,35,23,37,0,77,62,0,10,94,80,14,96,6,102,38,200,84,144,35,7,79,28,0,35,92,13,25,69,16,0,32,41,2,18,19,5,11,17,7,40,79,50,0,43,72,2,0,22,6,44,17,100,40,42,10,29,42,4,30,94,28,0,73,127,42,12,190,61,19,0,0,0,0,0,0,34,15,2,0,58,108,30,62,16,96,84,60,135,144,96,18,17,79,58,0,17,63,36,0,84,73,20,14,178,86,22,65,25,120,14,10,0,0,0,1,50,80,53,159,6,53,14,4,54,113,68,15,112,102,22,102,29,104,20,96,132,116,26,66,75,127,66,142,140,61,80,55,88,28,82,84,20,100,100,39,18,125,64,0,23,95,70,0,138,109,66,22,49,11,32,50,21,161,4,4,15,0,9,1,0,0,6,14,0,26,132,36,0,10,144,73,16,99,38,1,23,0,4,1,22,52,27,46,0,0,1,9,5,61,106,130,5,1,6,33,1,32,48,49,170,132,80,15,44,44,180,51,1,115,134,50,41,77,0,55,59,26,97,26,16,11,2,11,38,0,0,77,16,56,48,38,30,24,10,166,16,8,67,12,10,25,47,160,30,0,35,79,9,6,152,131,37,21,38,0,89,52,0,19,117,78,33,110,8,102,47,132,60,64,31,10,102,26,0,43,94,13,75,139,23,0,88,74,1,18,37,5,13,16,7,51,85,48,1,48,74,1,0,35,32,41,25,111,118,51,14,76,119,6,31,127,27,0,82,124,46,7,171

B-factor: mean 20.62, std 11.89, range [6.82, 136.3]

Secondary structure (DSSP, 8-state):
-EEEEEEHHHHHGGGHHHHHHS--HHHHHHHHHHHHHHTTEEEEEEE---S--HHHHHH-TTTTHHHHHHHHT--HHHHHHHHHHHHHHHHHHHHHHHHS-EE--TT--HHHHHHHHHHHHGGGSS-EEEE-S-GGGGGG-BTTEEEE-TTT-PEE-GGGHHHHHSSSSHHHHHHHHHHH-BGGGTB---TT--HHHHHHHHHHH-SHHHHHHHPSPP--SHHHHHHHT-HHHHHHHHHHH-HHHHHHHHHHTT-HHHHHHHHHHHHHHH-/-EEEEEEHHHHHHHHHTT---S--HHHHHHHHHHHHHHTTEEEEEEEE-BS--HHHHHH-TTTT---TTTS----HHHHHHHHHHHHHHHHHHHHHHTTS-EEE-TTB-HHHHHHHHHHHHGGGSS-EEEE-S-GGGGGG-BTTEEEE-TTT--EE-GGGHHHHHSSSSHHHHHHHHHHH-BTTTTB---TT--HHHHHHHHHHH-SHHHHHHHPSPP-S-HHHHHHHT-HHHHHHHHHHH-HHHHHHHHHHTT-HHHHHHHHHHHHHHH-

Nearest PDB structures (foldseek):
  5hmm-assembly1_A  TM=9.992E-01  e=1.476E-43  Tequintavirus T5
  5hp4-assembly1_A  TM=9.740E-01  e=1.099E-42  Tequintavirus T5
  1ut8-assembly1_A  TM=9.731E-01  e=1.218E-42  Tequintavirus T5
  5hml-assembly2_B  TM=9.785E-01  e=2.259E-42  Tequintavirus T5
  1xo1-assembly2_B  TM=9.971E-01  e=5.862E-40  Tequintavirus T5

CATH classification: 3.40.50.1010 (+1 more: 1.10.150.20)